Protein AF-A0A223RZV4-F1 (afdb_monomer)

Radius of gyration: 29.47 Å; Cα contacts (8 Å, |Δi|>4): 1083; chains: 1; bounding box: 81×58×92 Å

Organism: NCBI:txid1235441

Secondary structure (DSSP, 8-state):
-EEEEE-S--SS-S-S--------SSS---EE--THHHHS---SS--EEEEEEE---SS---EEEEEEEESTTEEEEE--S-GGGT--SS--------S---GGGS--B-SPEEE---S---EE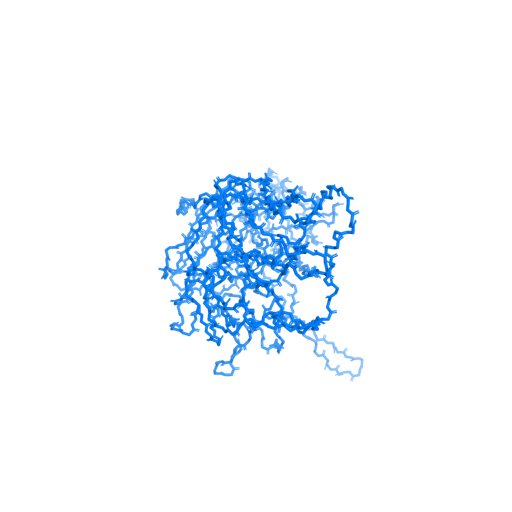EEEEE---S--EEEEEEEEEEEEETTEEEEEEEEEEEEEPPPPPPBPPPP-SPP--SEEEESTT--EEE-SPPSEEEEEE---EEEEE-TTS-EEEEE-SSPPEEEEEEEEEE-HHHHHHHHHHHHHHHHHT--BEEE-TT-S-SS-TTGGGTB--TT--SHHHHHTTEEEESS-EEEEEEETTEEEEEEESPPTT-EEEEPBTTTBTT-EE--TT-EEEEEE--BTBTBGGGGEEEEEEEE-TTS-EEEEEEPPTT-SEEEEEPPTT--EEEEEEEESS--SSEEE---EEEESSPPPSS--------EEEEEEEEEEEETTEEEEEEEEEEE------

Solvent-accessible surface area (backbone atoms only — not comparable to full-atom values): 25889 Å² total; per-residue (Å²): 110,49,65,44,85,48,80,82,90,62,94,57,82,96,82,70,89,73,81,75,71,73,84,76,77,84,78,89,64,83,53,78,64,65,58,73,79,71,63,79,58,89,47,101,69,78,53,66,39,44,34,42,39,37,49,90,50,100,71,51,76,54,30,68,36,33,40,38,62,46,42,88,35,49,31,34,28,73,56,86,71,70,40,84,80,68,74,60,98,55,94,64,70,87,68,75,74,73,100,77,71,67,77,86,76,49,80,66,38,65,68,70,46,78,43,81,43,84,61,96,56,48,46,44,38,36,38,35,71,44,88,75,88,58,52,44,82,44,63,30,37,41,38,40,34,32,34,40,87,92,41,84,46,73,52,56,40,54,46,56,49,70,40,67,67,73,77,59,70,71,50,60,67,45,78,46,70,61,54,77,47,40,30,43,22,43,88,69,58,62,41,80,37,83,72,77,53,76,42,77,44,81,48,70,48,79,27,69,45,78,44,70,44,100,86,72,50,76,45,76,48,68,46,93,76,39,54,38,41,36,39,40,30,27,70,70,30,52,58,71,58,44,50,51,52,48,50,47,53,50,48,29,62,74,68,75,40,62,31,38,46,47,56,44,88,46,77,4,44,33,40,52,39,55,16,52,17,30,56,60,93,84,60,84,50,56,66,59,42,50,62,43,32,49,47,55,64,80,22,40,65,34,75,43,77,57,97,90,39,54,28,31,19,41,30,44,36,35,55,68,20,31,43,32,48,34,27,69,59,52,34,74,47,20,44,79,49,52,56,55,42,19,38,32,39,36,52,38,85,68,54,84,57,19,38,42,69,38,18,17,30,29,42,39,25,13,26,92,88,57,48,80,65,35,29,25,66,35,58,85,62,37,54,48,28,37,23,43,36,48,81,73,26,16,21,38,19,52,32,32,37,24,69,52,58,50,78,57,78,28,29,56,30,28,29,32,36,28,45,39,86,76,64,96,62,76,45,71,19,61,35,60,61,37,25,36,78,79,44,77,50,80,44,92,40,84,89,25,30,25,37,36,43,32,33,37,45,48,64,54,84,72,79,130

Foldseek 3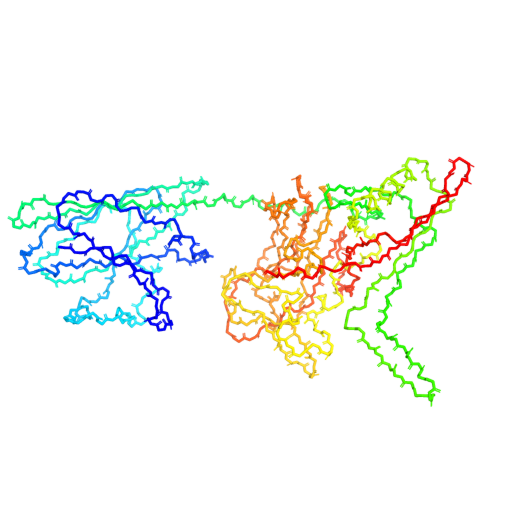Di:
DAKDWDDLPPPDDDPDDDPGPDPDDDDADADAPPQVVQPPDPDVPDPKIKIKDFQDDPFWRWFFKWKQKFWQQKKKFWDPDFQPVPPDPDPDDPPNPDPPDDVVPTPIDNGIDTDGCVDGGIIIMMMDGGDNQDWFKIKMKIKIWTQTPVGIDIYIYIDIYTRHHDADPAFDFADFDFDQFKWKAAQADIDTFRDAFPDWDWDQDQQWDWDQDPVRDIDIDRDPHFKIKIKGKHAFGAPVSVVVVVCRQVVCVVVVDWMFMDDSPFQFAAALCLQFQFFDPPDPDLVRLVLFKAKDHDWGWDWDADPNGIGIKIAFDAAFIKIWTQAQARGQLAHFDYAQQKKKKFFDDPDPQALLQFWWKKKFFAAPVSHTPHMHIDPGNDGMGMHGRHPRGGHIIIIIGGRHTDHGIGGNGGMGMRSHPHDPDRDRGPHGFIWRWPDWDWDDDVVGIIIMTMIIGDGDPDDD

Nearest PDB structures (foldseek):
  8hqz-assembly1_H  TM=4.326E-01  e=4.598E-03  Escherichia phage DT57C
  9ioz-assembly1_I  TM=4.493E-01  e=1.217E-02  Escherichia phage T5
  5fx8-assembly1_U  TM=4.377E-01  e=3.330E-01  Komagataella phaffii CBS 7435
  8v3w-assembly1_G  TM=4.315E-01  e=1.020E+00  Clostridioides difficile
  8cml-assembly1_E  TM=1.642E-01  e=1.301E+00  Homo sapiens

Mean predicted aligned error: 11.8 Å

pLDDT: mean 80.15, std 20.06, range [25.3, 98.62]

Sequence (464 aa):
MYIQLTNPDLSQGWDGESTPLQSLGGYISSTQVPSSLLEATFVPAADYRCIAISTDGPSGRASNITLTLTGTGLAWALDPTPSSVWNSAEPQALTVPSPMTDPGDLPWSADPIHIDATDADAQALWIRRSPTGSAGDKTGELLATWTDDDGDQSTRITLAWTEPEPPPPPLPPASGAPVDDLWIGPLGALLRIHDAPVTWQRTRDLGAAEFESLEGRLTTSRSRWAPRRTSWSWDRLEPDAADVVAEVALNAHYTDTTVEVIDPAARNLLTTEQSRGRLMAAANSTEAAGDLYTVEGAGTVAIGLIDSSRYACVRDGATGDEVIWLHSYHGSAGWPLVPGMPVYLALGDLGTASIHAIARPRLAFLDRSGTLVGHAEAAAGAESVSADAPAGAVTVSPRAVLDDAFTGLRLIGPAALTYAPPPPDIALGDGCPTYAITAYTDAPALPYRSVSLELVEVRSHAPR

Structure (mmCIF, N/CA/C/O backbone):
data_AF-A0A223RZV4-F1
#
_entry.id   AF-A0A223RZV4-F1
#
loop_
_atom_site.group_PDB
_atom_site.id
_atom_site.type_symbol
_atom_site.label_atom_id
_atom_site.label_alt_id
_atom_site.label_comp_id
_atom_site.label_asym_id
_atom_site.label_entity_id
_atom_site.label_seq_id
_atom_site.pdbx_PDB_ins_code
_atom_site.Cartn_x
_atom_site.Cartn_y
_atom_site.Cartn_z
_atom_site.occupancy
_atom_site.B_iso_or_equiv
_atom_site.auth_seq_id
_atom_site.auth_comp_id
_atom_site.auth_asym_id
_atom_site.auth_atom_id
_atom_site.pdbx_PDB_model_num
ATOM 1 N N . MET A 1 1 ? 20.158 22.761 -44.416 1.00 59.31 1 MET A N 1
ATOM 2 C CA . MET A 1 1 ? 20.170 21.612 -43.484 1.00 59.31 1 MET A CA 1
ATOM 3 C C . MET A 1 1 ? 19.020 21.763 -42.500 1.00 59.31 1 MET A C 1
ATOM 5 O O . MET A 1 1 ? 18.850 22.844 -41.946 1.00 59.31 1 MET A O 1
ATOM 9 N N . TYR A 1 2 ? 18.240 20.705 -42.299 1.00 59.19 2 TYR A N 1
ATOM 10 C CA . TYR A 1 2 ? 17.194 20.618 -41.283 1.00 59.19 2 TYR A CA 1
ATOM 11 C C . TYR A 1 2 ? 17.574 19.532 -40.275 1.00 59.19 2 TYR A C 1
ATOM 13 O O . TYR A 1 2 ? 17.964 18.431 -40.664 1.00 59.19 2 TYR A O 1
ATOM 21 N N . ILE A 1 3 ? 17.460 19.843 -38.984 1.00 56.66 3 ILE A N 1
ATOM 22 C CA . ILE A 1 3 ? 17.595 18.857 -37.908 1.00 56.66 3 ILE A CA 1
ATOM 23 C C . ILE A 1 3 ? 16.203 18.635 -37.333 1.00 56.66 3 ILE A C 1
ATOM 25 O O . ILE A 1 3 ? 15.580 19.578 -36.844 1.00 56.66 3 ILE A O 1
ATOM 29 N N . GLN A 1 4 ? 15.713 17.401 -37.410 1.00 62.41 4 GLN A N 1
ATOM 30 C CA . GLN A 1 4 ? 14.425 17.015 -36.848 1.00 62.41 4 GLN A CA 1
ATOM 31 C C . GLN A 1 4 ? 14.637 16.063 -35.671 1.00 62.41 4 GLN A C 1
ATOM 33 O O . GLN A 1 4 ? 15.357 15.070 -35.766 1.00 62.41 4 GLN A O 1
ATOM 38 N N . LEU A 1 5 ? 13.997 16.385 -34.547 1.00 53.31 5 LEU A N 1
ATOM 39 C CA . LEU A 1 5 ? 13.918 15.514 -33.379 1.00 53.31 5 LEU A CA 1
ATOM 40 C C . LEU A 1 5 ? 12.623 14.708 -33.482 1.00 53.31 5 LEU A C 1
ATOM 42 O O . LEU A 1 5 ? 11.538 15.287 -33.450 1.00 53.31 5 LEU A O 1
ATOM 46 N N . THR A 1 6 ? 12.731 13.388 -33.609 1.00 54.44 6 THR A N 1
ATOM 47 C CA . THR A 1 6 ? 11.572 12.488 -33.706 1.00 54.44 6 THR A CA 1
ATOM 48 C C . THR A 1 6 ? 11.479 11.596 -32.471 1.00 54.44 6 THR A C 1
ATOM 50 O O . THR A 1 6 ? 12.483 11.038 -32.027 1.00 54.44 6 THR A O 1
ATOM 53 N N . ASN A 1 7 ? 10.274 11.456 -31.908 1.00 46.59 7 ASN A N 1
ATOM 54 C CA . ASN A 1 7 ? 9.998 10.477 -30.855 1.00 46.59 7 ASN A CA 1
ATOM 55 C C . ASN A 1 7 ? 9.710 9.110 -31.514 1.00 46.59 7 ASN A C 1
ATOM 57 O O . ASN A 1 7 ? 8.813 9.056 -32.356 1.00 46.59 7 ASN A O 1
ATOM 61 N N . PRO A 1 8 ? 10.446 8.031 -31.187 1.00 43.22 8 PRO A N 1
ATOM 62 C CA . PRO A 1 8 ? 10.257 6.723 -31.822 1.00 43.22 8 PRO A CA 1
ATOM 63 C C . PRO A 1 8 ? 8.936 6.011 -31.472 1.00 43.22 8 PRO A C 1
ATOM 65 O O . PRO A 1 8 ? 8.607 5.020 -32.120 1.00 43.22 8 PRO A O 1
ATOM 68 N N . ASP A 1 9 ? 8.159 6.498 -30.500 1.00 40.59 9 ASP A N 1
ATOM 69 C CA . ASP A 1 9 ? 6.976 5.801 -29.967 1.00 40.59 9 ASP A CA 1
ATOM 70 C C . ASP A 1 9 ? 5.695 5.953 -30.830 1.00 40.59 9 ASP A C 1
ATOM 72 O O . ASP A 1 9 ? 4.617 6.310 -30.358 1.00 40.59 9 ASP A O 1
ATOM 76 N N . LEU A 1 10 ? 5.805 5.698 -32.140 1.00 41.72 10 LEU A N 1
ATOM 77 C CA . LEU A 1 10 ? 4.711 5.789 -33.122 1.00 41.72 10 LEU A CA 1
ATOM 78 C C . LEU A 1 10 ? 4.386 4.421 -33.744 1.00 41.72 10 LEU A C 1
ATOM 80 O O . LEU A 1 10 ? 4.404 4.238 -34.959 1.00 41.72 10 LEU A O 1
ATOM 84 N N . SER A 1 11 ? 4.044 3.444 -32.901 1.00 35.84 11 SER A N 1
ATOM 85 C CA . SER A 1 11 ? 3.336 2.231 -33.351 1.00 35.84 11 SER A CA 1
ATOM 86 C C . SER A 1 11 ? 1.832 2.469 -33.587 1.00 35.84 11 SER A C 1
ATOM 88 O O . SER A 1 11 ? 1.133 1.585 -34.084 1.00 35.84 11 SER A O 1
ATOM 90 N N . GLN A 1 12 ? 1.328 3.669 -33.276 1.00 34.75 12 GLN A N 1
ATOM 91 C CA . GLN A 1 12 ? -0.029 4.119 -33.589 1.00 34.75 12 GLN A CA 1
ATOM 92 C C . GLN A 1 12 ? 0.030 5.231 -34.641 1.00 34.75 12 GLN A C 1
ATOM 94 O O . GLN A 1 12 ? 0.932 6.062 -34.611 1.00 34.75 12 GLN A O 1
ATOM 99 N N . GLY A 1 13 ? -0.898 5.196 -35.600 1.00 34.84 13 GLY A N 1
ATOM 100 C CA . GLY A 1 13 ? -0.939 6.078 -36.768 1.00 34.84 13 GLY A CA 1
ATOM 101 C C . GLY A 1 13 ? -0.706 7.564 -36.464 1.00 34.84 13 GLY A C 1
ATOM 102 O O . GLY A 1 13 ? -1.034 8.073 -35.393 1.00 34.84 13 GLY A O 1
ATOM 103 N N . TRP A 1 14 ? -0.084 8.230 -37.435 1.00 34.16 14 TRP A N 1
ATOM 104 C CA . TRP A 1 14 ? 0.382 9.613 -37.395 1.00 34.16 14 TRP A CA 1
ATOM 105 C C . TRP A 1 14 ? -0.790 10.611 -37.387 1.00 34.16 14 TRP A C 1
ATOM 107 O O . TRP A 1 14 ? -1.117 11.202 -38.412 1.00 34.16 14 TRP A O 1
ATOM 117 N N . ASP A 1 15 ? -1.412 10.802 -36.221 1.00 30.34 15 ASP A N 1
ATOM 118 C CA . ASP A 1 15 ? -2.566 11.700 -36.051 1.00 30.34 15 ASP A CA 1
ATOM 119 C C . ASP A 1 15 ? -2.248 12.917 -35.146 1.00 30.34 15 ASP A C 1
ATOM 121 O O . ASP A 1 15 ? -3.128 13.723 -34.845 1.00 30.34 15 ASP A O 1
ATOM 125 N N . GLY A 1 16 ? -0.993 13.078 -34.702 1.00 33.53 16 GLY A N 1
ATOM 126 C CA . GLY A 1 16 ? -0.565 14.137 -33.778 1.00 33.53 16 GLY A CA 1
ATOM 127 C C . GLY A 1 16 ? 0.428 15.124 -34.393 1.00 33.53 16 GLY A C 1
ATOM 128 O O . GLY A 1 16 ? 1.401 14.721 -35.026 1.00 33.53 16 GLY A O 1
ATOM 129 N N . GLU A 1 17 ? 0.193 16.421 -34.175 1.00 30.02 17 GLU A N 1
ATOM 130 C CA . GLU A 1 17 ? 1.064 17.533 -34.571 1.00 30.02 17 GLU A CA 1
ATOM 131 C C . GLU A 1 17 ? 2.503 17.332 -34.057 1.00 30.02 17 GLU A C 1
ATOM 133 O O . GLU A 1 17 ? 2.826 17.624 -32.907 1.00 30.02 17 GLU A O 1
ATOM 138 N N . SER A 1 18 ? 3.409 16.864 -34.916 1.00 35.03 18 SER A N 1
ATOM 139 C CA . SER A 1 18 ? 4.836 17.091 -34.701 1.00 35.03 18 SER A CA 1
ATOM 140 C C . SER A 1 18 ? 5.083 18.580 -34.908 1.00 35.03 18 SER A C 1
ATOM 142 O O . SER A 1 18 ? 4.841 19.063 -36.011 1.00 35.03 18 SER A O 1
ATOM 144 N N . THR A 1 19 ? 5.560 19.317 -33.906 1.00 35.47 19 THR A N 1
ATOM 145 C CA . THR A 1 19 ? 6.017 20.696 -34.119 1.00 35.47 19 THR A CA 1
ATOM 146 C C . THR A 1 19 ? 7.275 20.636 -34.990 1.00 35.47 19 THR A C 1
ATOM 148 O O . THR A 1 19 ? 8.322 20.209 -34.494 1.00 35.47 19 THR A O 1
ATOM 151 N N . PRO A 1 20 ? 7.235 21.010 -36.283 1.00 35.19 20 PRO A N 1
ATOM 152 C CA . PRO A 1 20 ? 8.451 21.035 -37.070 1.00 35.19 20 PRO A CA 1
ATOM 153 C C . PRO A 1 20 ? 9.336 22.144 -36.498 1.00 35.19 20 PRO A C 1
ATOM 155 O O . PRO A 1 20 ? 8.935 23.307 -36.440 1.00 35.19 20 PRO A O 1
ATOM 158 N N . LEU A 1 21 ? 10.547 21.796 -36.065 1.00 35.94 21 LEU A N 1
ATOM 159 C CA . LEU A 1 21 ? 11.565 22.780 -35.713 1.00 35.94 21 LEU A CA 1
ATOM 160 C C . LEU A 1 21 ? 12.078 23.422 -37.009 1.00 35.94 21 LEU A C 1
ATOM 162 O O . LEU A 1 21 ? 13.110 23.039 -37.555 1.00 35.94 21 LEU A O 1
ATOM 166 N N . GLN A 1 22 ? 11.310 24.361 -37.564 1.00 31.84 22 GLN A N 1
ATOM 167 C CA . GLN A 1 22 ? 11.737 25.137 -38.723 1.00 31.84 22 GLN A CA 1
ATOM 168 C C . GLN A 1 22 ? 12.701 26.237 -38.274 1.00 31.84 22 GLN A C 1
ATOM 170 O O . GLN A 1 22 ? 12.299 27.236 -37.683 1.00 31.84 22 GLN A O 1
ATOM 175 N N . SER A 1 23 ? 13.979 26.067 -38.610 1.00 32.25 23 SER A N 1
ATOM 176 C CA . SER A 1 23 ? 14.914 27.187 -38.711 1.00 32.25 23 SER A CA 1
ATOM 177 C C . SER A 1 23 ? 14.540 27.999 -39.954 1.00 32.25 23 SER A C 1
ATOM 179 O O . SER A 1 23 ? 14.849 27.617 -41.085 1.00 32.25 23 SER A O 1
ATOM 181 N N . LEU A 1 24 ? 13.799 29.090 -39.760 1.00 26.41 24 LEU A N 1
ATOM 182 C CA . LEU A 1 24 ? 13.574 30.092 -40.797 1.00 26.41 24 LEU A CA 1
ATOM 183 C C . LEU A 1 24 ? 14.742 31.081 -40.764 1.00 26.41 24 LEU A C 1
ATOM 185 O O . LEU A 1 24 ? 14.757 31.979 -39.934 1.00 26.41 24 LEU A O 1
ATOM 189 N N . GLY A 1 25 ? 15.699 30.874 -41.671 1.00 26.33 25 GLY A N 1
ATOM 190 C CA . GLY A 1 25 ? 16.629 31.870 -42.211 1.00 26.33 25 GLY A CA 1
ATOM 191 C C . GLY A 1 25 ? 17.259 32.874 -41.238 1.00 26.33 25 GLY A C 1
ATOM 192 O O . GLY A 1 25 ? 16.663 33.898 -40.927 1.00 26.33 25 GLY A O 1
ATOM 193 N N . GLY A 1 26 ? 18.540 32.661 -40.929 1.00 29.48 26 GLY A N 1
ATOM 194 C CA . GLY A 1 26 ? 19.437 33.696 -40.415 1.00 29.48 26 GLY A CA 1
ATOM 195 C C . GLY A 1 26 ? 19.318 33.967 -38.913 1.00 29.48 26 GLY A C 1
ATOM 196 O O . GLY A 1 26 ? 18.314 34.478 -38.432 1.00 29.48 26 GLY A O 1
ATOM 197 N N . TYR A 1 27 ? 20.435 33.737 -38.219 1.00 25.30 27 TYR A N 1
ATOM 198 C CA . TYR A 1 27 ? 20.692 33.922 -36.785 1.00 25.30 27 TYR A CA 1
ATOM 199 C C . TYR A 1 27 ? 20.262 32.782 -35.853 1.00 25.30 27 TYR A C 1
ATOM 201 O O . TYR A 1 27 ? 19.165 32.242 -35.911 1.00 25.30 27 TYR A O 1
ATOM 209 N N . ILE A 1 28 ? 21.213 32.457 -34.972 1.00 31.20 28 ILE A N 1
ATOM 210 C CA . ILE A 1 28 ? 21.198 31.475 -33.886 1.00 31.20 28 ILE A CA 1
ATOM 211 C C . ILE A 1 28 ? 19.817 31.424 -33.215 1.00 31.20 28 ILE A C 1
ATOM 213 O O . ILE A 1 28 ? 19.490 32.296 -32.409 1.00 31.20 28 ILE A O 1
ATOM 217 N N . SER A 1 29 ? 19.020 30.390 -33.504 1.00 27.05 29 SER A N 1
ATOM 218 C CA . SER A 1 29 ? 17.851 30.071 -32.688 1.00 27.05 29 SER A CA 1
ATOM 219 C C . SER A 1 29 ? 18.292 29.117 -31.579 1.00 27.05 29 SER A C 1
ATOM 221 O O . SER A 1 29 ? 18.620 27.956 -31.812 1.00 27.05 29 SER A O 1
ATOM 223 N N . SER A 1 30 ? 18.333 29.610 -30.341 1.00 29.55 30 SER A N 1
ATOM 224 C CA . SER A 1 30 ? 18.330 28.735 -29.172 1.00 29.55 30 SER A CA 1
ATOM 225 C C . SER A 1 30 ? 16.950 28.089 -29.102 1.00 29.55 30 SER A C 1
ATOM 227 O O . SER A 1 30 ? 16.000 28.682 -28.590 1.00 29.55 30 SER A O 1
ATOM 229 N N . THR A 1 31 ? 16.805 26.906 -29.677 1.00 37.44 31 THR A N 1
ATOM 230 C CA . THR A 1 31 ? 15.545 26.175 -29.587 1.00 37.44 31 THR A CA 1
ATOM 231 C C . THR A 1 31 ? 15.564 25.385 -28.283 1.00 37.44 31 THR A C 1
ATOM 233 O O . THR A 1 31 ? 16.253 24.372 -28.179 1.00 37.44 31 THR A O 1
ATOM 236 N N . GLN A 1 32 ? 14.850 25.871 -27.263 1.00 33.06 32 GLN A N 1
ATOM 237 C CA . GLN A 1 32 ? 14.563 25.074 -26.071 1.00 33.06 32 GLN A CA 1
ATOM 238 C C . GLN A 1 32 ? 13.620 23.940 -26.473 1.00 33.06 32 GLN A C 1
ATOM 240 O O . GLN A 1 32 ? 12.482 24.189 -26.868 1.00 33.06 32 GLN A O 1
ATOM 245 N N . VAL A 1 33 ? 14.089 22.698 -26.376 1.00 38.31 33 VAL A N 1
ATOM 246 C CA . VAL A 1 33 ? 13.198 21.536 -26.367 1.00 38.31 33 VAL A CA 1
ATOM 247 C C . VAL A 1 33 ? 12.486 21.562 -25.009 1.00 38.31 33 VAL A C 1
ATOM 249 O O . VAL A 1 33 ? 13.178 21.549 -23.988 1.00 38.31 33 VAL A O 1
ATOM 252 N N . PRO A 1 34 ? 11.146 21.674 -24.945 1.00 37.25 34 PRO A N 1
ATOM 253 C CA . PRO A 1 34 ? 10.447 21.663 -23.666 1.00 37.25 34 PRO A CA 1
ATOM 254 C C . PRO A 1 34 ? 10.718 20.338 -22.935 1.00 37.25 34 PRO A C 1
ATOM 256 O O . PRO A 1 34 ? 10.738 19.274 -23.557 1.00 37.25 34 PRO A O 1
ATOM 259 N N . SER A 1 35 ? 10.933 20.413 -21.618 1.00 37.44 35 SER A N 1
ATOM 260 C CA . SER A 1 35 ? 11.280 19.279 -20.741 1.00 37.44 35 SER A CA 1
ATOM 261 C C . SER A 1 35 ? 10.323 18.085 -20.868 1.00 37.44 35 SER A C 1
ATOM 263 O O . SER A 1 35 ? 10.739 16.937 -20.722 1.00 37.44 35 SER A O 1
ATOM 265 N N . SER A 1 36 ? 9.073 18.334 -21.264 1.00 37.91 36 SER A N 1
ATOM 266 C CA . SER A 1 36 ? 8.029 17.322 -21.452 1.00 37.91 36 SER A CA 1
ATOM 267 C C . SER A 1 36 ? 8.306 16.284 -22.553 1.00 37.91 36 SER A C 1
ATOM 269 O O . SER A 1 36 ? 7.712 15.210 -22.530 1.00 37.91 36 SER A O 1
ATOM 271 N N . LEU A 1 37 ? 9.220 16.538 -23.499 1.00 38.91 37 LEU A N 1
ATOM 272 C CA . LEU A 1 37 ? 9.613 15.560 -24.536 1.00 38.91 37 LEU A CA 1
ATOM 273 C C . LEU A 1 37 ? 10.612 14.493 -24.032 1.00 38.91 37 LEU A C 1
ATOM 275 O O . LEU A 1 37 ? 10.795 13.452 -24.675 1.00 38.91 37 LEU A O 1
ATOM 279 N N . LEU A 1 38 ? 11.250 14.733 -22.880 1.00 39.47 38 LEU A N 1
ATOM 280 C CA . LEU A 1 38 ? 12.262 13.861 -22.262 1.00 39.47 38 LEU A CA 1
ATOM 281 C C . LEU A 1 38 ? 11.785 13.177 -20.966 1.00 39.47 38 LEU A C 1
ATOM 283 O O . LEU A 1 38 ? 12.489 12.306 -20.450 1.00 39.47 38 LEU A O 1
ATOM 287 N N . GLU A 1 39 ? 10.604 13.543 -20.463 1.00 37.78 39 GLU A N 1
ATOM 288 C CA . GLU A 1 39 ? 9.961 12.947 -19.279 1.00 37.78 39 GLU A CA 1
ATOM 289 C C . GLU A 1 39 ? 9.111 11.704 -19.609 1.00 37.78 39 GLU A C 1
ATOM 291 O O . GLU A 1 39 ? 8.864 10.877 -18.738 1.00 37.78 39 GLU A O 1
ATOM 296 N N . ALA A 1 40 ? 8.680 11.534 -20.865 1.00 32.94 40 ALA A N 1
ATOM 297 C CA . ALA A 1 40 ? 7.606 10.598 -21.219 1.00 32.94 40 ALA A CA 1
ATOM 298 C C . ALA A 1 40 ? 7.984 9.101 -21.309 1.00 32.94 40 ALA A C 1
ATOM 300 O O . ALA A 1 40 ? 7.114 8.287 -21.593 1.00 32.94 40 ALA A O 1
ATOM 301 N N . THR A 1 41 ? 9.239 8.704 -21.080 1.00 36.16 41 THR A N 1
ATOM 302 C CA . THR A 1 41 ? 9.666 7.296 -21.222 1.00 36.16 41 THR A CA 1
ATOM 303 C C . THR A 1 41 ? 10.562 6.858 -20.072 1.00 36.16 41 THR A C 1
ATOM 305 O O . THR A 1 41 ? 11.703 6.472 -20.286 1.00 36.16 41 THR A O 1
ATOM 308 N N . PHE A 1 42 ? 10.068 6.898 -18.833 1.00 33.53 42 PHE A N 1
ATOM 309 C CA . PHE A 1 42 ? 10.729 6.176 -17.742 1.00 33.53 42 PHE A CA 1
ATOM 310 C C . PHE A 1 42 ? 10.397 4.678 -17.842 1.00 33.53 42 PHE A C 1
ATOM 312 O O . PHE A 1 42 ? 9.635 4.133 -17.050 1.00 33.53 42 PHE A O 1
ATOM 319 N N . VAL A 1 43 ? 10.942 4.022 -18.868 1.00 35.66 43 VAL A N 1
ATOM 320 C CA . VAL A 1 43 ? 11.098 2.566 -18.904 1.00 35.66 43 VAL A CA 1
ATOM 321 C C . VAL A 1 43 ? 12.554 2.298 -18.503 1.00 35.66 43 VAL A C 1
ATOM 323 O O . VAL A 1 43 ? 13.452 2.878 -19.114 1.00 35.66 43 VAL A O 1
ATOM 326 N N . PRO A 1 44 ? 12.843 1.459 -17.489 1.00 37.25 44 PRO A N 1
ATOM 327 C CA . PRO A 1 44 ? 14.210 1.221 -17.002 1.00 37.25 44 PRO A CA 1
ATOM 328 C C . PRO A 1 44 ? 15.175 0.617 -18.037 1.00 37.25 44 PRO A C 1
ATOM 330 O O . PRO A 1 44 ? 16.372 0.506 -17.780 1.00 37.25 44 PRO A O 1
ATOM 333 N N . ALA A 1 45 ? 14.676 0.244 -19.211 1.00 38.12 45 ALA A N 1
ATOM 334 C CA . ALA A 1 45 ? 15.469 -0.081 -20.376 1.00 38.12 45 ALA A CA 1
ATOM 335 C C . ALA A 1 45 ? 15.154 0.951 -21.466 1.00 38.12 45 ALA A C 1
ATOM 337 O O . ALA A 1 45 ? 13.995 1.087 -21.843 1.00 38.12 45 ALA A O 1
ATOM 338 N N . ALA A 1 46 ? 16.191 1.616 -21.991 1.00 47.09 46 ALA A N 1
ATOM 339 C CA . ALA A 1 46 ? 16.177 2.318 -23.279 1.00 47.09 46 ALA A CA 1
ATOM 340 C C . ALA A 1 46 ? 15.577 3.747 -23.355 1.00 47.09 46 ALA A C 1
ATOM 342 O O . ALA A 1 46 ? 14.658 4.010 -24.128 1.00 47.09 46 ALA A O 1
ATOM 343 N N . ASP A 1 47 ? 16.189 4.735 -22.687 1.00 58.00 47 ASP A N 1
ATOM 344 C CA . ASP A 1 47 ? 16.017 6.152 -23.058 1.00 58.00 47 ASP A CA 1
ATOM 345 C C . ASP A 1 47 ? 16.763 6.476 -24.362 1.00 58.00 47 ASP A C 1
ATOM 347 O O . ASP A 1 47 ? 17.848 7.067 -24.349 1.00 58.00 47 ASP A O 1
ATOM 351 N N . TYR A 1 48 ? 16.200 6.069 -25.497 1.00 55.75 48 TYR A N 1
ATOM 352 C CA . TYR A 1 48 ? 16.730 6.405 -26.815 1.00 55.75 48 TYR A CA 1
ATOM 353 C C . TYR A 1 48 ? 15.902 7.504 -27.482 1.00 55.75 48 TYR A C 1
ATOM 355 O O . TYR A 1 48 ? 14.671 7.558 -27.376 1.00 55.75 48 TYR A O 1
ATOM 363 N N . ARG A 1 49 ? 16.579 8.391 -28.212 1.00 65.12 49 ARG A N 1
ATOM 364 C CA . ARG A 1 49 ? 15.951 9.314 -29.165 1.00 65.12 49 ARG A CA 1
ATOM 365 C C . ARG A 1 49 ? 16.709 9.271 -30.482 1.00 65.12 49 ARG A C 1
ATOM 367 O O . ARG A 1 49 ? 17.936 9.267 -30.476 1.00 65.12 49 ARG A O 1
ATOM 374 N N . CYS A 1 50 ? 15.969 9.255 -31.586 1.00 62.00 50 CYS A N 1
ATOM 375 C CA . CYS A 1 50 ? 16.525 9.328 -32.930 1.00 62.00 50 CYS A CA 1
ATOM 376 C C . CYS A 1 50 ? 16.455 10.774 -33.431 1.00 62.00 50 CYS A C 1
ATOM 378 O O . CYS A 1 50 ? 15.389 11.398 -33.429 1.00 62.00 50 CYS A O 1
ATOM 380 N N . ILE A 1 51 ? 17.595 11.303 -33.860 1.00 67.75 51 ILE A N 1
ATOM 381 C CA . ILE A 1 51 ? 17.721 12.602 -34.514 1.00 67.75 51 ILE A CA 1
ATOM 382 C C . ILE A 1 51 ? 17.958 12.348 -35.993 1.00 67.75 51 ILE A C 1
ATOM 384 O O . ILE A 1 51 ? 18.993 11.798 -36.362 1.00 67.75 51 ILE A O 1
ATOM 388 N N . ALA A 1 52 ? 17.018 12.769 -36.833 1.00 66.88 52 ALA A N 1
ATOM 389 C CA . ALA A 1 52 ? 17.194 12.730 -38.275 1.00 66.88 52 ALA A CA 1
ATOM 390 C C . ALA A 1 52 ? 17.842 14.036 -38.745 1.00 66.88 52 ALA A C 1
ATOM 392 O O . ALA A 1 52 ? 17.374 15.140 -38.436 1.00 66.88 52 ALA A O 1
ATOM 393 N N . ILE A 1 53 ? 18.924 13.908 -39.505 1.00 65.12 53 ILE A N 1
ATOM 394 C CA . ILE A 1 53 ? 19.611 15.028 -40.140 1.00 65.12 53 ILE A CA 1
ATOM 395 C C . ILE A 1 53 ? 19.365 14.934 -41.638 1.00 65.12 53 ILE A C 1
ATOM 397 O O . ILE A 1 53 ? 19.795 13.973 -42.271 1.00 65.12 53 ILE A O 1
ATOM 401 N N . SER A 1 54 ? 18.699 15.942 -42.205 1.00 67.06 54 SER A N 1
ATOM 402 C CA . SER A 1 54 ? 18.504 16.057 -43.651 1.00 67.06 54 SER A CA 1
ATOM 403 C C . SER A 1 54 ? 19.219 17.291 -44.196 1.00 67.06 54 SER A C 1
ATOM 405 O O . SER A 1 54 ? 19.139 18.401 -43.653 1.00 67.06 54 SER A O 1
ATOM 407 N N . THR A 1 55 ? 19.936 17.100 -45.297 1.00 63.28 55 THR A N 1
ATOM 408 C CA . THR A 1 55 ? 20.603 18.167 -46.048 1.00 63.28 55 THR A CA 1
ATOM 409 C C . THR A 1 55 ? 19.798 18.618 -47.266 1.00 63.28 55 THR A C 1
ATOM 411 O O . THR A 1 55 ? 20.268 19.493 -47.990 1.00 63.28 55 THR A O 1
ATOM 414 N N . ASP A 1 56 ? 18.571 18.113 -47.450 1.00 58.38 56 ASP A N 1
ATOM 415 C CA . ASP A 1 56 ? 17.729 18.419 -48.607 1.00 58.38 56 ASP A CA 1
ATOM 416 C C . ASP A 1 56 ? 17.206 19.858 -48.556 1.00 58.38 56 ASP A C 1
ATOM 418 O O . ASP A 1 56 ? 16.178 20.183 -47.960 1.00 58.38 56 ASP A O 1
ATOM 422 N N . GLY A 1 57 ? 17.953 20.754 -49.193 1.00 57.22 57 GLY A N 1
ATOM 423 C CA . GLY A 1 57 ? 17.546 22.116 -49.494 1.00 57.22 57 GLY A CA 1
ATOM 424 C C . GLY A 1 57 ? 17.945 22.483 -50.927 1.00 57.22 57 GLY A C 1
ATOM 425 O O . GLY A 1 57 ? 18.957 21.997 -51.426 1.00 57.22 57 GLY A O 1
ATOM 426 N N . PRO A 1 58 ? 17.185 23.354 -51.614 1.00 53.03 58 PRO A N 1
ATOM 427 C CA . PRO A 1 58 ? 17.496 23.797 -52.978 1.00 53.03 58 PRO A CA 1
ATOM 428 C C . PRO A 1 58 ? 18.755 24.683 -53.080 1.00 53.03 58 PRO A C 1
ATOM 430 O O . PRO A 1 58 ? 19.169 25.030 -54.184 1.00 53.03 58 PRO A O 1
ATOM 433 N N . SER A 1 59 ? 19.352 25.063 -51.948 1.00 51.91 59 SER A N 1
ATOM 434 C CA . SER A 1 59 ? 20.518 25.939 -51.827 1.00 51.91 59 SER A CA 1
ATOM 435 C C . SER A 1 59 ? 21.693 25.176 -51.208 1.00 51.91 59 SER A C 1
ATOM 437 O O . SER A 1 59 ? 21.698 24.979 -49.995 1.00 51.91 59 SER A O 1
ATOM 439 N N . GLY A 1 60 ? 22.658 24.767 -52.036 1.00 59.00 60 GLY A N 1
ATOM 440 C CA . GLY A 1 60 ? 23.967 24.258 -51.611 1.00 59.00 60 GLY A CA 1
ATOM 441 C C . GLY A 1 60 ? 23.964 22.894 -50.908 1.00 59.00 60 GLY A C 1
ATOM 442 O O . GLY A 1 60 ? 23.192 22.628 -49.990 1.00 59.00 60 GLY A O 1
ATOM 443 N N . ARG A 1 61 ? 24.873 21.999 -51.309 1.00 67.12 61 ARG A N 1
ATOM 444 C CA . ARG A 1 61 ? 25.130 20.767 -50.548 1.00 67.12 61 ARG A CA 1
ATOM 445 C C . ARG A 1 61 ? 25.944 21.135 -49.307 1.00 67.12 61 ARG A C 1
ATOM 447 O O . ARG A 1 61 ? 27.085 21.565 -49.445 1.00 67.12 61 ARG A O 1
ATOM 454 N N . ALA A 1 62 ? 25.375 20.952 -48.116 1.00 68.00 62 ALA A N 1
ATOM 455 C CA . ALA A 1 62 ? 26.155 21.014 -46.883 1.00 68.00 62 ALA A CA 1
ATOM 456 C C . ALA A 1 62 ? 27.219 19.903 -46.893 1.00 68.00 62 ALA A C 1
ATOM 458 O O . ALA A 1 62 ? 26.930 18.769 -47.270 1.00 68.00 62 ALA A O 1
ATOM 459 N N . SER A 1 63 ? 28.439 20.239 -46.486 1.00 75.81 63 SER A N 1
ATOM 460 C CA . SER A 1 63 ? 29.587 19.331 -46.393 1.00 75.81 63 SER A CA 1
ATOM 461 C C . SER A 1 63 ? 30.248 19.447 -45.018 1.00 75.81 63 SER A C 1
ATOM 463 O O . SER A 1 63 ? 29.957 20.380 -44.267 1.00 75.81 63 SER A O 1
ATOM 465 N N . ASN A 1 64 ? 31.130 18.500 -44.679 1.00 77.12 64 ASN A N 1
ATOM 466 C CA . ASN A 1 64 ? 31.914 18.500 -43.435 1.00 77.12 64 ASN A CA 1
ATOM 467 C C . ASN A 1 64 ? 31.050 18.570 -42.158 1.00 77.12 64 ASN A C 1
ATOM 469 O O . ASN A 1 64 ? 31.342 19.336 -41.235 1.00 77.12 64 ASN A O 1
ATOM 473 N N . ILE A 1 65 ? 29.961 17.794 -42.103 1.00 75.44 65 ILE A N 1
ATOM 474 C CA . ILE A 1 65 ? 29.044 17.823 -40.959 1.00 75.44 65 ILE A CA 1
ATOM 475 C C . ILE A 1 65 ? 29.731 17.205 -39.736 1.00 75.44 65 ILE A C 1
ATOM 477 O O . ILE A 1 65 ? 30.021 16.014 -39.674 1.00 75.44 65 ILE A O 1
ATOM 481 N N . THR A 1 66 ? 29.964 18.007 -38.706 1.00 79.50 66 THR A N 1
ATOM 482 C CA . THR A 1 66 ? 30.474 17.515 -37.422 1.00 79.50 66 THR A CA 1
ATOM 483 C C . THR A 1 66 ? 29.391 17.658 -36.377 1.00 79.50 66 THR A C 1
ATOM 485 O O . THR A 1 66 ? 28.820 18.739 -36.230 1.00 79.50 66 THR A O 1
ATOM 488 N N . LEU A 1 67 ? 29.123 16.587 -35.630 1.00 80.88 67 LEU A N 1
ATOM 489 C CA . LEU A 1 67 ? 28.246 16.654 -34.470 1.00 80.88 67 LEU A CA 1
ATOM 490 C C . LEU A 1 67 ? 29.084 16.437 -33.217 1.00 80.88 67 LEU A C 1
ATOM 492 O O . LEU A 1 67 ? 29.761 15.428 -33.038 1.00 80.88 67 LEU A O 1
ATOM 496 N N . THR A 1 68 ? 29.034 17.402 -32.317 1.00 82.06 68 THR A N 1
ATOM 497 C CA . THR A 1 68 ? 29.699 17.309 -31.025 1.00 82.06 68 THR A CA 1
ATOM 498 C C . THR A 1 68 ? 28.625 17.213 -29.963 1.00 82.06 68 THR A C 1
ATOM 500 O O . THR A 1 68 ? 27.890 18.172 -29.732 1.00 82.06 68 THR A O 1
ATOM 503 N N . LEU A 1 69 ? 28.526 16.045 -29.334 1.00 82.62 69 LEU A N 1
ATOM 504 C CA . LEU A 1 69 ? 27.673 15.842 -28.175 1.00 82.62 69 LEU A CA 1
ATOM 505 C C . LEU A 1 69 ? 28.506 16.080 -26.918 1.00 82.62 69 LEU A C 1
ATOM 507 O O . LEU A 1 69 ? 29.536 15.442 -26.717 1.00 82.62 69 LEU A O 1
ATOM 511 N N . THR A 1 70 ? 28.070 17.008 -26.077 1.00 83.75 70 THR A N 1
ATOM 512 C CA . THR A 1 70 ? 28.688 17.289 -24.782 1.00 83.75 70 THR A CA 1
ATOM 513 C C . THR A 1 70 ? 27.641 17.188 -23.683 1.00 83.75 70 THR A C 1
ATOM 515 O O . THR A 1 70 ? 26.475 17.509 -23.888 1.00 83.75 70 THR A O 1
ATOM 518 N N . GLY A 1 71 ? 28.039 16.711 -22.511 1.00 80.69 71 GLY A N 1
ATOM 519 C CA . GLY A 1 71 ? 27.132 16.493 -21.387 1.00 80.69 71 GLY A CA 1
ATOM 520 C C . GLY A 1 71 ? 27.458 15.189 -20.677 1.00 80.69 71 GLY A C 1
ATOM 521 O O . GLY A 1 71 ? 27.717 14.163 -21.303 1.00 80.69 71 GLY A O 1
ATOM 522 N N . THR A 1 72 ? 27.481 15.230 -19.349 1.00 79.19 72 THR A N 1
ATOM 523 C CA . THR A 1 72 ? 27.711 14.037 -18.531 1.00 79.19 72 THR A CA 1
ATOM 524 C C . THR A 1 72 ? 26.578 13.041 -18.731 1.00 79.19 72 THR A C 1
ATOM 526 O O . THR A 1 72 ? 25.415 13.418 -18.615 1.00 79.19 72 THR A O 1
ATOM 529 N N . GLY A 1 73 ? 26.916 11.778 -18.990 1.00 78.38 73 GLY A N 1
ATOM 530 C CA . GLY A 1 73 ? 25.916 10.724 -19.149 1.00 78.38 73 GLY A CA 1
ATOM 531 C C . GLY A 1 73 ? 25.214 10.722 -20.506 1.00 78.38 73 GLY A C 1
ATOM 532 O O . GLY A 1 73 ? 24.170 10.102 -20.630 1.00 78.38 73 GLY A O 1
ATOM 533 N N . LEU A 1 74 ? 25.749 11.385 -21.531 1.00 82.38 74 LEU A N 1
ATOM 534 C CA . LEU A 1 74 ? 25.243 11.251 -22.896 1.00 82.38 74 LEU A CA 1
ATOM 535 C C . LEU A 1 74 ? 26.170 10.360 -23.720 1.00 82.38 74 LEU A C 1
ATOM 537 O O . LEU A 1 74 ? 27.393 10.469 -23.640 1.00 82.38 74 LEU A O 1
ATOM 541 N N . ALA A 1 75 ? 25.578 9.477 -24.514 1.00 82.81 75 ALA A N 1
ATOM 542 C CA . ALA A 1 75 ? 26.278 8.704 -25.528 1.00 82.81 75 ALA A CA 1
ATOM 543 C C . ALA A 1 75 ? 25.440 8.666 -26.806 1.00 82.81 75 ALA A C 1
ATOM 545 O O . ALA A 1 75 ? 24.221 8.840 -26.764 1.00 82.81 75 ALA A O 1
ATOM 546 N N . TRP A 1 76 ? 26.085 8.428 -27.939 1.00 82.88 76 TRP A N 1
ATOM 547 C CA . TRP A 1 76 ? 25.421 8.350 -29.233 1.00 82.88 76 TRP A CA 1
ATOM 548 C C . TRP A 1 76 ? 25.813 7.085 -29.994 1.00 82.88 76 TRP A C 1
ATOM 550 O O . TRP A 1 76 ? 26.855 6.487 -29.726 1.00 82.88 76 TRP A O 1
ATOM 560 N N . ALA A 1 77 ? 24.977 6.690 -30.945 1.00 82.12 77 ALA A N 1
ATOM 561 C CA . ALA A 1 77 ? 25.281 5.672 -31.936 1.00 82.12 77 ALA A CA 1
ATOM 562 C C . ALA A 1 77 ? 24.677 6.062 -33.290 1.00 82.12 77 ALA A C 1
ATOM 564 O O . ALA A 1 77 ? 23.608 6.668 -33.349 1.00 82.12 77 ALA A O 1
ATOM 565 N N . LEU A 1 78 ? 25.364 5.732 -34.383 1.00 77.81 78 LEU A N 1
ATOM 566 C CA . LEU A 1 78 ? 24.785 5.871 -35.719 1.00 77.81 78 LEU A CA 1
ATOM 567 C C . LEU A 1 78 ? 23.752 4.773 -35.945 1.00 77.81 78 LEU A C 1
ATOM 569 O O . LEU A 1 78 ? 23.979 3.621 -35.571 1.00 77.81 78 LEU A O 1
ATOM 573 N N . ASP A 1 79 ? 22.643 5.129 -36.582 1.00 70.69 79 ASP A N 1
ATOM 574 C CA . ASP A 1 79 ? 21.689 4.148 -37.075 1.00 70.69 79 ASP A CA 1
ATOM 575 C C . ASP A 1 79 ? 22.328 3.333 -38.218 1.00 70.69 79 ASP A C 1
ATOM 577 O O . ASP A 1 79 ? 22.775 3.917 -39.209 1.00 70.69 79 ASP A O 1
ATOM 581 N N . PRO A 1 80 ? 22.412 1.995 -38.107 1.00 63.72 80 PRO A N 1
ATOM 582 C CA . PRO A 1 80 ? 22.975 1.153 -39.157 1.00 63.72 80 PRO A CA 1
ATOM 583 C C . PRO A 1 80 ? 22.040 0.991 -40.368 1.00 63.72 80 PRO A C 1
ATOM 585 O O . PRO A 1 80 ? 22.442 0.390 -41.368 1.00 63.72 80 PRO A O 1
ATOM 588 N N . THR A 1 81 ? 20.797 1.477 -40.299 1.00 63.16 81 THR A N 1
ATOM 589 C CA . THR A 1 81 ? 19.810 1.322 -41.371 1.00 63.16 81 THR A CA 1
ATOM 590 C C . THR A 1 81 ? 20.207 2.172 -42.588 1.00 63.16 81 THR A C 1
ATOM 592 O O . THR A 1 81 ? 20.413 3.377 -42.452 1.00 63.16 81 THR A O 1
ATOM 595 N N . PRO A 1 82 ? 20.321 1.590 -43.799 1.00 53.19 82 PRO A N 1
ATOM 596 C CA . PRO A 1 82 ? 20.792 2.319 -44.974 1.00 53.19 82 PRO A CA 1
ATOM 597 C C . PRO A 1 82 ? 19.885 3.506 -45.346 1.00 53.19 82 PRO A C 1
ATOM 599 O O . PRO A 1 82 ? 18.659 3.409 -45.324 1.00 53.19 82 PRO A O 1
ATOM 602 N N . SER A 1 83 ? 20.517 4.606 -45.763 1.00 53.16 83 SER A N 1
ATOM 603 C CA . SER A 1 83 ? 19.925 5.902 -46.148 1.00 53.16 83 SER A CA 1
ATOM 604 C C . SER A 1 83 ? 18.851 5.836 -47.241 1.00 53.16 83 SER A C 1
ATOM 606 O O . SER A 1 83 ? 17.995 6.714 -47.334 1.00 53.16 83 SER A O 1
ATOM 608 N N . SER A 1 84 ? 18.837 4.777 -48.056 1.00 46.03 84 SER A N 1
ATOM 609 C CA . SER A 1 84 ? 17.971 4.665 -49.237 1.00 46.03 84 SER A CA 1
ATOM 610 C C . SER A 1 84 ? 16.469 4.574 -48.940 1.00 46.03 84 SER A C 1
ATOM 612 O O . SER A 1 84 ? 15.668 4.724 -49.863 1.00 46.03 84 SER A O 1
ATOM 614 N N . VAL A 1 85 ? 16.072 4.360 -47.682 1.00 51.00 85 VAL A N 1
ATOM 615 C CA . VAL A 1 85 ? 14.660 4.325 -47.252 1.00 51.00 85 VAL A CA 1
ATOM 616 C C . VAL A 1 85 ? 14.113 5.727 -46.931 1.00 51.00 85 VAL A C 1
ATOM 618 O O . VAL A 1 85 ? 12.903 5.910 -46.853 1.00 51.00 85 VAL A O 1
ATOM 621 N N . TRP A 1 86 ? 14.986 6.728 -46.795 1.00 49.00 86 TRP A N 1
ATOM 622 C CA . TRP A 1 86 ? 14.635 8.072 -46.318 1.00 49.00 86 TRP A CA 1
ATOM 623 C C . TRP A 1 86 ? 14.431 9.101 -47.438 1.00 49.00 86 TRP A C 1
ATOM 625 O O . TRP A 1 86 ? 13.849 10.156 -47.210 1.00 49.00 86 TRP A O 1
ATOM 635 N N . ASN A 1 87 ? 14.858 8.782 -48.664 1.00 43.09 87 ASN A N 1
ATOM 636 C CA . ASN A 1 87 ? 14.945 9.731 -49.780 1.00 43.09 87 ASN A CA 1
ATOM 637 C C . ASN A 1 87 ? 13.670 9.809 -50.656 1.00 43.09 87 ASN A C 1
ATOM 639 O O . ASN A 1 87 ? 13.751 10.152 -51.839 1.00 43.09 87 ASN A O 1
ATOM 643 N N . SER A 1 88 ? 12.476 9.492 -50.136 1.00 44.47 88 SER A N 1
ATOM 644 C CA . SER A 1 88 ? 11.240 9.776 -50.882 1.00 44.47 88 SER A CA 1
ATOM 645 C C . SER A 1 88 ? 10.892 11.260 -50.751 1.00 44.47 88 SER A C 1
ATOM 647 O O . SER A 1 88 ? 10.637 11.733 -49.653 1.00 44.47 88 SER A O 1
ATOM 649 N N . ALA A 1 89 ? 10.848 11.990 -51.866 1.00 39.47 89 ALA A N 1
ATOM 650 C CA . ALA A 1 89 ? 10.610 13.439 -51.939 1.00 39.47 89 ALA A CA 1
ATOM 651 C C . ALA A 1 89 ? 9.196 13.917 -51.515 1.00 39.47 89 ALA A C 1
ATOM 653 O O . ALA A 1 89 ? 8.822 15.061 -51.774 1.00 39.47 89 ALA A O 1
ATOM 654 N N . GLU A 1 90 ? 8.401 13.062 -50.877 1.00 41.25 90 GLU A N 1
ATOM 655 C CA . GLU A 1 90 ? 7.159 13.442 -50.207 1.00 41.25 90 GLU A CA 1
ATOM 656 C C . GLU A 1 90 ? 7.379 13.363 -48.691 1.00 41.25 90 GLU A C 1
ATOM 658 O O . GLU A 1 90 ? 8.162 12.520 -48.254 1.00 41.25 90 GLU A O 1
ATOM 663 N N . PRO A 1 91 ? 6.694 14.182 -47.868 1.00 38.41 91 PRO A N 1
ATOM 664 C CA . PRO A 1 91 ? 6.649 14.007 -46.419 1.00 38.41 91 PRO A CA 1
ATOM 665 C C . PRO A 1 91 ? 5.847 12.737 -46.098 1.00 38.41 91 PRO A C 1
ATOM 667 O O . PRO A 1 91 ? 4.760 12.785 -45.527 1.00 38.41 91 PRO A O 1
ATOM 670 N N . GLN A 1 92 ? 6.338 11.583 -46.543 1.00 35.03 92 GLN A N 1
ATOM 671 C CA . GLN A 1 92 ? 5.894 10.305 -46.042 1.00 35.03 92 GLN A CA 1
ATOM 672 C C . GLN A 1 92 ? 6.398 10.235 -44.611 1.00 35.03 92 GLN A C 1
ATOM 674 O O . GLN A 1 92 ? 7.564 10.520 -44.334 1.00 35.03 92 GLN A O 1
ATOM 679 N N . ALA A 1 93 ? 5.472 9.924 -43.705 1.00 35.03 93 ALA A N 1
ATOM 680 C CA . ALA A 1 93 ? 5.772 9.565 -42.335 1.00 35.03 93 ALA A CA 1
ATOM 681 C C . ALA A 1 93 ? 7.047 8.720 -42.312 1.00 35.03 93 ALA A C 1
ATOM 683 O O . ALA A 1 93 ? 7.178 7.829 -43.158 1.00 35.03 93 ALA A O 1
ATOM 684 N N . LEU A 1 94 ? 7.954 9.006 -41.368 1.00 36.62 94 LEU A N 1
ATOM 685 C CA . LEU A 1 94 ? 9.015 8.084 -40.968 1.00 36.62 94 LEU A CA 1
ATOM 686 C C . LEU A 1 94 ? 8.386 6.694 -40.885 1.00 36.62 94 LEU A C 1
ATOM 688 O O . LEU A 1 94 ? 7.697 6.363 -39.921 1.00 36.62 94 LEU A O 1
ATOM 692 N N . THR A 1 95 ? 8.518 5.916 -41.951 1.00 35.81 95 THR A N 1
ATOM 693 C CA . THR A 1 95 ? 7.913 4.603 -41.998 1.00 35.81 95 THR A CA 1
ATOM 694 C C . THR A 1 95 ? 8.918 3.769 -41.252 1.00 35.81 95 THR A C 1
ATOM 696 O O . THR A 1 95 ? 10.044 3.608 -41.719 1.00 35.81 95 THR A O 1
ATOM 699 N N . VAL A 1 96 ? 8.520 3.398 -40.035 1.00 38.78 96 VAL A N 1
ATOM 700 C CA . VAL A 1 96 ? 9.295 2.661 -39.038 1.00 38.78 96 VAL A CA 1
ATOM 701 C C . VAL A 1 96 ? 10.300 1.738 -39.735 1.00 38.78 96 VAL A C 1
ATOM 703 O O . VAL A 1 96 ? 9.872 0.928 -40.569 1.00 38.78 96 VAL A O 1
ATOM 706 N N . PRO A 1 97 ? 11.613 1.854 -39.454 1.00 37.66 97 PRO A N 1
ATOM 707 C CA . PRO A 1 97 ? 12.576 0.919 -40.011 1.00 37.66 97 PRO A CA 1
ATOM 708 C C . PRO A 1 97 ? 12.117 -0.509 -39.693 1.00 37.66 97 PRO A C 1
ATOM 710 O O . PRO A 1 97 ? 11.596 -0.784 -38.610 1.00 37.66 97 PRO A O 1
ATOM 713 N N . SER A 1 98 ? 12.271 -1.423 -40.658 1.00 39.91 98 SER A N 1
ATOM 714 C CA . SER A 1 98 ? 12.087 -2.861 -40.415 1.00 39.91 98 SER A CA 1
ATOM 715 C C . SER A 1 98 ? 12.775 -3.271 -39.098 1.00 39.91 98 SER A C 1
ATOM 717 O O . SER A 1 98 ? 13.820 -2.703 -38.785 1.00 39.91 98 SER A O 1
ATOM 719 N N . PRO A 1 99 ? 12.244 -4.256 -38.344 1.00 40.47 99 PRO A N 1
ATOM 720 C CA . PRO A 1 99 ? 12.622 -4.586 -36.960 1.00 40.47 99 PRO A CA 1
ATOM 721 C C . PRO A 1 99 ? 14.012 -5.240 -36.842 1.00 40.47 99 PRO A C 1
ATOM 723 O O . PRO A 1 99 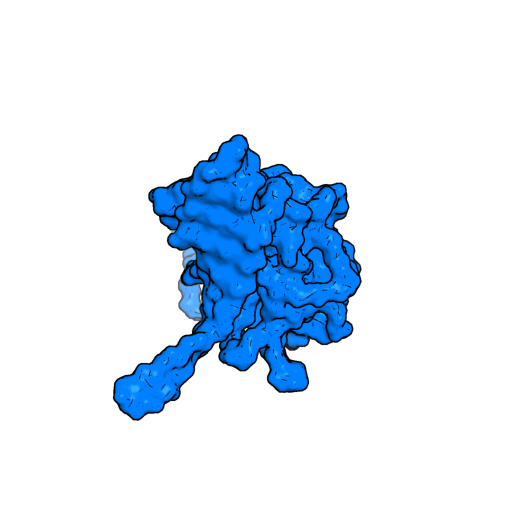? 14.158 -6.374 -36.391 1.00 40.47 99 PRO A O 1
ATOM 726 N N . MET A 1 100 ? 15.053 -4.551 -37.290 1.00 47.78 100 MET A N 1
ATOM 727 C CA . MET A 1 100 ? 16.434 -5.007 -37.285 1.00 47.78 100 MET A CA 1
ATOM 728 C C . MET A 1 100 ? 17.303 -3.907 -36.702 1.00 47.78 100 MET A C 1
ATOM 730 O O . MET A 1 100 ? 17.883 -3.106 -37.424 1.00 47.78 100 MET A O 1
ATOM 734 N N . THR A 1 101 ? 17.319 -3.848 -35.376 1.00 52.22 101 THR A N 1
ATOM 735 C CA . THR A 1 101 ? 18.469 -3.94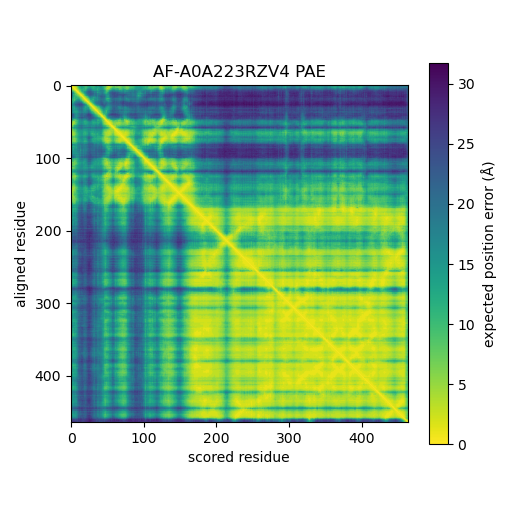9 -34.459 1.00 52.22 101 THR A CA 1
ATOM 736 C C . THR A 1 101 ? 17.963 -3.341 -33.155 1.00 52.22 101 THR A C 1
ATOM 738 O O . THR A 1 101 ? 17.487 -2.208 -33.165 1.00 52.22 101 THR A O 1
ATOM 741 N N . ASP A 1 102 ? 17.988 -4.089 -32.053 1.00 59.38 102 ASP A N 1
ATOM 742 C CA . ASP A 1 102 ? 17.724 -3.492 -30.744 1.00 59.38 102 ASP A CA 1
ATOM 743 C C . ASP A 1 102 ? 18.745 -2.352 -30.552 1.00 59.38 102 ASP A C 1
ATOM 745 O O . ASP A 1 102 ? 19.948 -2.610 -30.676 1.00 59.38 102 ASP A O 1
ATOM 749 N N . PRO A 1 103 ? 18.333 -1.091 -30.307 1.00 58.56 103 PRO A N 1
ATOM 750 C CA . PRO A 1 103 ? 19.281 0.001 -30.099 1.00 58.56 103 PRO A CA 1
ATOM 751 C C . PRO A 1 103 ? 20.261 -0.278 -28.942 1.00 58.56 103 PRO A C 1
ATOM 753 O O . PRO A 1 103 ? 21.341 0.322 -28.878 1.00 58.56 103 PRO A O 1
ATOM 756 N N . GLY A 1 104 ? 19.930 -1.219 -28.050 1.00 61.81 104 GLY A N 1
ATOM 757 C CA . GLY A 1 104 ? 20.834 -1.767 -27.041 1.00 61.81 104 GLY A CA 1
ATOM 758 C C . GLY A 1 104 ? 22.138 -2.351 -27.600 1.00 61.81 104 GLY A C 1
ATOM 759 O O . GLY A 1 104 ? 23.171 -2.227 -26.941 1.00 61.81 104 GLY A O 1
ATOM 760 N N . ASP A 1 105 ? 22.129 -2.882 -28.825 1.00 71.00 105 ASP A N 1
ATOM 761 C CA . ASP A 1 105 ? 23.276 -3.547 -29.462 1.00 71.00 105 ASP A CA 1
ATOM 762 C C . ASP A 1 105 ? 24.189 -2.593 -30.256 1.00 71.00 105 ASP A C 1
ATOM 764 O O . ASP A 1 105 ? 25.214 -3.010 -30.806 1.00 71.00 105 ASP A O 1
ATOM 768 N N . LEU A 1 106 ? 23.844 -1.304 -30.340 1.00 74.69 106 LEU A N 1
ATOM 769 C CA . LEU A 1 106 ? 24.633 -0.339 -31.101 1.00 74.69 106 LEU A CA 1
ATOM 770 C C . LEU A 1 106 ? 25.987 -0.026 -30.425 1.00 74.69 106 LEU A C 1
ATOM 772 O O . LEU A 1 106 ? 26.095 -0.017 -29.196 1.00 74.69 106 LEU A O 1
ATOM 776 N N . PRO A 1 107 ? 27.047 0.279 -31.196 1.00 80.19 107 PRO A N 1
ATOM 777 C CA . PRO A 1 107 ? 28.341 0.678 -30.649 1.00 80.19 107 PRO A CA 1
ATOM 778 C C . PRO A 1 107 ? 28.291 2.127 -30.142 1.00 80.19 107 PRO A C 1
ATOM 780 O O . PRO A 1 107 ? 28.657 3.069 -30.841 1.00 80.19 107 PRO A O 1
ATOM 783 N N . TRP A 1 108 ? 27.816 2.304 -28.913 1.00 81.31 108 TRP A N 1
ATOM 784 C CA . TRP A 1 108 ? 27.665 3.613 -28.283 1.00 81.31 108 TRP A CA 1
ATOM 785 C C . TRP A 1 108 ? 29.009 4.282 -27.968 1.00 81.31 108 TRP A C 1
ATOM 787 O O . TRP A 1 108 ? 29.878 3.673 -27.342 1.00 81.31 108 TRP A O 1
ATOM 797 N N . SER A 1 109 ? 29.143 5.562 -28.314 1.00 80.31 109 SER A N 1
ATOM 798 C CA . SER A 1 109 ? 30.328 6.383 -28.055 1.00 80.31 109 SER A CA 1
ATOM 799 C C . SER A 1 109 ? 29.987 7.657 -27.278 1.00 80.31 109 SER A C 1
ATOM 801 O O . SER A 1 109 ? 28.887 8.196 -27.392 1.00 80.31 109 SER A O 1
ATOM 803 N N . ALA A 1 110 ? 30.942 8.135 -26.480 1.00 78.69 110 ALA A N 1
ATOM 804 C CA . ALA A 1 110 ? 30.912 9.454 -25.841 1.00 78.69 110 ALA A CA 1
ATOM 805 C C . ALA A 1 110 ? 31.864 10.457 -26.523 1.00 78.69 110 ALA A C 1
ATOM 807 O O . ALA A 1 110 ? 31.881 11.633 -26.165 1.00 78.69 110 ALA A O 1
ATOM 808 N N . ASP A 1 111 ? 32.660 9.998 -27.492 1.00 78.25 111 ASP A N 1
ATOM 809 C CA . ASP A 1 111 ? 33.588 10.845 -28.238 1.00 78.25 111 ASP A CA 1
ATOM 810 C C . ASP A 1 111 ? 32.834 11.687 -29.278 1.00 78.25 111 ASP A C 1
ATOM 812 O O . ASP A 1 111 ? 31.772 11.271 -29.737 1.00 78.25 111 ASP A O 1
ATOM 816 N N . PRO A 1 112 ? 33.353 12.852 -29.702 1.00 72.06 112 PRO A N 1
ATOM 817 C CA . PRO A 1 112 ? 32.763 13.609 -30.804 1.00 72.06 112 PRO A CA 1
ATOM 818 C C . PRO A 1 112 ? 32.600 12.748 -32.064 1.00 72.06 112 PRO A C 1
ATOM 820 O O . PRO A 1 112 ? 33.494 11.968 -32.400 1.00 72.06 112 PRO A O 1
ATOM 823 N N . ILE A 1 113 ? 31.488 12.915 -32.785 1.00 72.88 113 ILE A N 1
ATOM 824 C CA . ILE A 1 113 ? 31.270 12.234 -34.062 1.00 72.88 113 ILE A CA 1
ATOM 825 C C . ILE A 1 113 ? 31.580 13.169 -35.224 1.00 72.88 113 ILE A C 1
ATOM 827 O O . ILE A 1 113 ? 31.052 14.277 -35.340 1.00 72.88 113 ILE A O 1
ATOM 831 N N . HIS A 1 114 ? 32.424 12.691 -36.129 1.00 67.19 114 HIS A N 1
ATOM 832 C CA . HIS A 1 114 ? 32.598 13.321 -37.425 1.00 67.19 114 HIS A CA 1
ATOM 833 C C . HIS A 1 114 ? 31.802 12.529 -38.460 1.00 67.19 114 HIS A C 1
ATOM 835 O O . HIS A 1 114 ? 32.045 11.334 -38.636 1.00 67.19 114 HIS A O 1
ATOM 841 N N . ILE A 1 115 ? 30.831 13.180 -39.101 1.00 67.81 115 ILE A N 1
ATOM 842 C CA . ILE A 1 115 ? 30.029 12.580 -40.162 1.00 67.81 115 ILE A CA 1
ATOM 843 C C . ILE A 1 115 ? 30.449 13.232 -41.477 1.00 67.81 115 ILE A C 1
ATOM 845 O O . ILE A 1 115 ? 29.975 14.307 -41.843 1.00 67.81 115 ILE A O 1
ATOM 849 N N . ASP A 1 116 ? 31.301 12.546 -42.234 1.00 61.72 116 ASP A N 1
ATOM 850 C CA . ASP A 1 116 ? 31.592 12.929 -43.616 1.00 61.72 116 ASP A CA 1
ATOM 851 C C . ASP A 1 116 ? 30.396 12.589 -44.522 1.00 61.72 116 ASP A C 1
ATOM 853 O O . ASP A 1 116 ? 30.407 11.640 -45.309 1.00 61.72 116 ASP A O 1
ATOM 857 N N . ALA A 1 117 ? 29.322 13.369 -44.398 1.00 60.91 117 ALA A N 1
ATOM 858 C CA . ALA A 1 117 ? 28.194 13.342 -45.316 1.00 60.91 117 ALA A CA 1
ATOM 859 C C . ALA A 1 117 ? 28.619 14.046 -46.612 1.00 60.91 117 ALA A C 1
ATOM 861 O O . ALA A 1 117 ? 28.533 15.266 -46.743 1.00 60.91 117 ALA A O 1
ATOM 862 N N . THR A 1 118 ? 29.163 13.273 -47.550 1.00 55.06 118 THR A N 1
ATOM 863 C CA . THR A 1 118 ? 29.595 13.769 -48.869 1.00 55.06 118 THR A CA 1
ATOM 864 C C . THR A 1 118 ? 28.505 13.652 -49.939 1.00 55.06 118 THR A C 1
ATOM 866 O O . THR A 1 118 ? 28.609 14.293 -50.984 1.00 55.06 118 THR A O 1
ATOM 869 N N . ASP A 1 119 ? 27.417 12.934 -49.652 1.00 49.84 119 ASP A N 1
ATOM 870 C CA . ASP A 1 119 ? 26.220 12.846 -50.487 1.00 49.84 119 ASP A CA 1
ATOM 871 C C . ASP A 1 119 ? 24.945 12.973 -49.635 1.00 49.84 119 ASP A C 1
ATOM 873 O O . ASP A 1 119 ? 24.978 12.774 -48.422 1.00 49.84 119 ASP A O 1
ATOM 877 N N . ALA A 1 120 ? 23.851 13.389 -50.283 1.00 50.06 120 ALA A N 1
ATOM 878 C CA . ALA A 1 120 ? 22.558 13.795 -49.713 1.00 50.06 120 ALA A CA 1
ATOM 879 C C . ALA A 1 120 ? 21.759 12.636 -49.082 1.00 50.06 120 ALA A C 1
ATOM 881 O O . ALA A 1 120 ? 20.623 12.363 -49.455 1.00 50.06 120 ALA A O 1
ATOM 882 N N . ASP A 1 121 ? 22.376 11.939 -48.140 1.00 57.94 121 ASP A N 1
ATOM 883 C CA . ASP A 1 121 ? 21.800 10.804 -47.448 1.00 57.94 121 ASP A CA 1
ATOM 884 C C . ASP A 1 121 ? 21.413 11.228 -46.035 1.00 57.94 121 ASP A C 1
ATOM 886 O O . ASP A 1 121 ? 22.261 11.628 -45.232 1.00 57.94 121 ASP A O 1
ATOM 890 N N . ALA A 1 122 ? 20.117 11.148 -45.734 1.00 55.03 122 ALA A N 1
ATOM 891 C CA . ALA A 1 122 ? 19.633 11.342 -44.380 1.00 55.03 122 ALA A CA 1
ATOM 892 C C . ALA A 1 122 ? 20.307 10.323 -43.451 1.00 55.03 122 ALA A C 1
ATOM 894 O O . ALA A 1 122 ? 20.265 9.115 -43.700 1.00 55.03 122 ALA A O 1
ATOM 895 N N . GLN A 1 123 ? 20.933 10.816 -42.384 1.00 65.56 123 GLN A N 1
ATOM 896 C CA . GLN A 1 123 ? 21.482 9.973 -41.327 1.00 65.56 123 GLN A CA 1
ATOM 897 C C . GLN A 1 123 ? 20.669 10.153 -40.052 1.00 65.56 123 GLN A C 1
ATOM 899 O O . GLN A 1 123 ? 20.306 11.273 -39.676 1.00 65.56 123 GLN A O 1
ATOM 904 N N . ALA A 1 124 ? 20.397 9.031 -39.395 1.00 68.88 124 ALA A N 1
ATOM 905 C CA . ALA A 1 124 ? 19.790 8.982 -38.080 1.00 68.88 124 ALA A CA 1
ATOM 906 C C . ALA A 1 124 ? 20.887 8.802 -37.019 1.00 68.88 124 ALA A C 1
ATOM 908 O O . ALA A 1 124 ? 21.725 7.900 -37.100 1.00 68.88 124 ALA A O 1
ATOM 909 N N . LEU A 1 125 ? 20.888 9.688 -36.025 1.00 76.88 125 LEU A N 1
ATOM 910 C CA . LEU A 1 125 ? 21.734 9.605 -34.841 1.00 76.88 125 LEU A CA 1
ATOM 911 C C . LEU A 1 125 ? 20.870 9.202 -33.651 1.00 76.88 125 LEU A C 1
ATOM 913 O O . LEU A 1 125 ? 19.962 9.935 -33.258 1.00 76.88 125 LEU A O 1
ATOM 917 N N . TRP A 1 126 ? 21.190 8.074 -33.035 1.00 79.56 126 TRP A N 1
ATOM 918 C CA . TRP A 1 126 ? 20.610 7.680 -31.763 1.00 79.56 126 TRP A CA 1
ATOM 919 C C . TRP A 1 126 ? 21.375 8.341 -30.621 1.00 79.56 126 TRP A C 1
ATOM 921 O O . TRP A 1 126 ? 22.601 8.272 -30.569 1.00 79.56 126 TRP A O 1
ATOM 931 N N . ILE A 1 127 ? 20.661 8.966 -29.688 1.00 77.94 127 ILE A N 1
ATOM 932 C CA . ILE A 1 127 ? 21.210 9.475 -28.427 1.00 77.94 127 ILE A CA 1
ATOM 933 C C . ILE A 1 127 ? 20.630 8.651 -27.285 1.00 77.94 127 ILE A C 1
ATOM 935 O O . ILE A 1 127 ? 19.417 8.437 -27.241 1.00 77.94 127 ILE A O 1
ATOM 939 N N . ARG A 1 128 ? 21.491 8.231 -26.353 1.00 81.88 128 ARG A N 1
ATOM 940 C CA . ARG A 1 128 ? 21.095 7.612 -25.088 1.00 81.88 128 ARG A CA 1
ATOM 941 C C . ARG A 1 128 ? 21.581 8.397 -23.889 1.00 81.88 128 ARG A C 1
ATOM 943 O O . ARG A 1 128 ? 22.655 9.007 -23.914 1.00 81.88 128 ARG A O 1
ATOM 950 N N . ARG A 1 129 ? 20.814 8.274 -22.812 1.00 79.81 129 ARG A N 1
ATOM 951 C CA . ARG A 1 129 ? 21.229 8.666 -21.468 1.00 79.81 129 ARG A CA 1
ATOM 952 C C . ARG A 1 129 ? 21.872 7.478 -20.753 1.00 79.81 129 ARG A C 1
ATOM 954 O O . ARG A 1 129 ? 21.366 6.361 -20.801 1.00 79.81 129 ARG A O 1
ATOM 961 N N . SER A 1 130 ? 22.966 7.745 -20.064 1.00 77.25 130 SER A N 1
ATOM 962 C CA . SER A 1 130 ? 23.585 6.887 -19.064 1.00 77.25 130 SER A CA 1
ATOM 963 C C . SER A 1 130 ? 23.456 7.600 -17.717 1.00 77.25 130 SER A C 1
ATOM 965 O O . SER A 1 130 ? 23.780 8.789 -17.653 1.00 77.25 130 SER A O 1
ATOM 967 N N . PRO A 1 131 ? 23.028 6.917 -16.643 1.00 73.12 131 PRO A N 1
ATOM 968 C CA . PRO A 1 131 ? 23.004 7.508 -15.310 1.00 73.12 131 PRO A CA 1
ATOM 969 C C . PRO A 1 131 ? 24.373 8.100 -14.950 1.00 73.12 131 PRO A C 1
ATOM 971 O O . PRO A 1 131 ? 25.403 7.437 -15.094 1.00 73.12 131 PRO A O 1
ATOM 974 N N . THR A 1 132 ? 24.398 9.351 -14.494 1.00 76.00 132 THR A N 1
ATOM 975 C CA . THR A 1 132 ? 25.609 10.002 -13.974 1.00 76.00 132 THR A CA 1
ATOM 976 C C . THR A 1 132 ? 25.862 9.652 -12.511 1.00 76.00 132 THR A C 1
ATOM 978 O O . THR A 1 132 ? 26.940 9.937 -11.990 1.00 76.00 132 THR A O 1
ATOM 981 N N . GLY A 1 133 ? 24.881 9.037 -11.841 1.00 74.56 133 GLY A N 1
ATOM 982 C CA . GLY A 1 133 ? 24.955 8.667 -10.427 1.00 74.56 133 GLY A CA 1
ATOM 983 C C . GLY A 1 133 ? 24.726 9.847 -9.483 1.00 74.56 133 GLY A C 1
ATOM 984 O O . GLY A 1 133 ? 24.973 9.734 -8.285 1.00 74.56 133 GLY A O 1
ATOM 985 N N . SER A 1 134 ? 24.269 10.985 -10.008 1.00 80.38 134 SER A N 1
ATOM 986 C CA . SER A 1 134 ? 23.933 12.165 -9.218 1.00 80.38 134 SER A CA 1
ATOM 987 C C . SER A 1 134 ? 22.566 12.690 -9.630 1.00 80.38 134 SER A C 1
ATOM 989 O O . SER A 1 134 ? 22.340 12.959 -10.806 1.00 80.38 134 SER A O 1
ATOM 991 N N . ALA A 1 135 ? 21.678 12.874 -8.656 1.00 81.69 135 ALA A N 1
ATOM 992 C CA . ALA A 1 135 ? 20.348 13.428 -8.874 1.00 81.69 135 ALA A CA 1
ATOM 993 C C . ALA A 1 135 ? 20.391 14.854 -9.453 1.00 81.69 135 ALA A C 1
ATOM 995 O O . ALA A 1 135 ? 21.405 15.559 -9.357 1.00 81.69 135 ALA A O 1
ATOM 996 N N . GLY A 1 136 ? 19.251 15.302 -9.967 1.00 83.88 136 GLY A N 1
ATOM 997 C CA . GLY A 1 136 ? 18.965 16.696 -10.285 1.00 83.88 136 GLY A CA 1
ATOM 998 C C . GLY A 1 136 ? 19.067 17.035 -11.764 1.00 83.88 136 GLY A C 1
ATOM 999 O O . GLY A 1 136 ? 19.328 16.183 -12.615 1.00 83.88 136 GLY A O 1
ATOM 1000 N N . ASP A 1 137 ? 18.845 18.312 -12.055 1.00 84.06 137 ASP A N 1
ATOM 1001 C CA . ASP A 1 137 ? 18.811 18.821 -13.419 1.00 84.06 137 ASP A CA 1
ATOM 1002 C C . ASP A 1 137 ? 20.178 18.694 -14.088 1.00 84.06 137 ASP A C 1
ATOM 1004 O O . ASP A 1 137 ? 21.220 19.114 -13.575 1.00 84.06 137 ASP A O 1
ATOM 1008 N N . LYS A 1 138 ? 20.156 18.106 -15.272 1.00 81.69 138 LYS A N 1
ATOM 1009 C CA . LYS A 1 138 ? 21.282 17.899 -16.160 1.00 81.69 138 LYS A CA 1
ATOM 1010 C C . LYS A 1 138 ? 21.024 18.638 -17.454 1.00 81.69 138 LYS A C 1
ATOM 1012 O O . LYS A 1 138 ? 19.891 18.774 -17.921 1.00 81.69 138 LYS A O 1
ATOM 1017 N N . THR A 1 139 ? 22.114 19.093 -18.048 1.00 83.50 139 THR A N 1
ATOM 1018 C CA . THR A 1 139 ? 22.094 19.675 -19.381 1.00 83.50 139 THR A CA 1
ATOM 1019 C C . THR A 1 139 ? 23.195 19.057 -20.224 1.00 83.50 139 THR A C 1
ATOM 1021 O O . THR A 1 139 ? 24.266 18.700 -19.731 1.00 83.50 139 THR A O 1
ATOM 1024 N N . GLY A 1 140 ? 22.904 18.911 -21.506 1.00 84.69 140 GLY A N 1
ATOM 1025 C CA . GLY A 1 140 ? 23.842 18.532 -22.540 1.00 84.69 140 GLY A CA 1
ATOM 1026 C C . GLY A 1 140 ? 23.649 19.427 -23.751 1.00 84.69 140 GLY A C 1
ATOM 1027 O O . GLY A 1 140 ? 22.631 20.105 -23.900 1.00 84.69 140 GLY A O 1
ATOM 1028 N N . GLU A 1 141 ? 24.641 19.445 -24.618 1.00 85.31 141 GLU A N 1
ATOM 1029 C CA . GLU A 1 141 ? 24.647 20.247 -25.825 1.00 85.31 141 GLU A CA 1
ATOM 1030 C C . GLU A 1 141 ? 25.009 19.360 -27.010 1.00 85.31 141 GLU A C 1
ATOM 1032 O O . GLU A 1 141 ? 26.039 18.688 -27.000 1.00 85.31 141 GLU A O 1
ATOM 1037 N N . LEU A 1 142 ? 24.167 19.386 -28.038 1.00 84.12 142 LEU A N 1
ATOM 1038 C CA . LEU A 1 142 ? 24.486 18.876 -29.360 1.00 84.12 142 LEU A CA 1
ATOM 1039 C C . LEU A 1 142 ? 24.798 20.073 -30.258 1.00 84.12 142 LEU A C 1
ATOM 1041 O O . LEU A 1 142 ? 23.909 20.851 -30.612 1.00 84.12 142 LEU A O 1
ATOM 1045 N N . LEU A 1 143 ? 26.070 20.222 -30.607 1.00 84.62 143 LEU A N 1
ATOM 1046 C CA . LEU A 1 143 ? 26.543 21.214 -31.561 1.00 84.62 143 LEU A CA 1
ATOM 1047 C C . LEU A 1 143 ? 26.706 20.541 -32.921 1.00 84.62 143 LEU A C 1
ATOM 1049 O O . LEU A 1 143 ? 27.517 19.630 -33.060 1.00 84.62 143 LEU A O 1
ATOM 1053 N N . ALA A 1 144 ? 25.963 21.005 -33.918 1.00 83.50 144 ALA A N 1
ATOM 1054 C CA . ALA A 1 144 ? 26.138 20.598 -35.302 1.00 83.50 144 ALA A CA 1
ATOM 1055 C C . ALA A 1 144 ? 26.814 21.730 -36.078 1.00 83.50 144 ALA A C 1
ATOM 1057 O O . ALA A 1 144 ? 26.314 22.854 -36.078 1.00 83.50 144 ALA A O 1
ATOM 1058 N N . THR A 1 145 ? 27.933 21.444 -36.737 1.00 83.69 145 THR A N 1
ATOM 1059 C CA . THR A 1 145 ? 28.633 22.384 -37.626 1.00 83.69 145 THR A CA 1
ATOM 1060 C C . THR A 1 145 ? 28.687 21.816 -39.035 1.00 83.69 145 THR A C 1
ATOM 1062 O O . THR A 1 145 ? 28.889 20.615 -39.189 1.00 83.69 145 THR A O 1
ATOM 1065 N N . TRP A 1 146 ? 28.524 22.652 -40.054 1.00 85.38 146 TRP A N 1
ATOM 1066 C CA . TRP A 1 146 ? 28.618 22.255 -41.463 1.00 85.38 146 TRP A CA 1
ATOM 1067 C C . TRP A 1 146 ? 29.152 23.415 -42.301 1.00 85.38 146 TRP A C 1
ATOM 1069 O O . TRP A 1 146 ? 29.049 24.563 -41.886 1.00 85.38 146 TRP A O 1
ATOM 1079 N N . THR A 1 147 ? 29.688 23.131 -43.482 1.00 82.69 147 THR A N 1
ATOM 1080 C CA . THR A 1 147 ? 30.072 24.156 -44.461 1.00 82.69 147 THR A CA 1
ATOM 1081 C C . THR A 1 147 ? 29.091 24.112 -45.632 1.00 82.69 147 THR A C 1
ATOM 1083 O O . THR A 1 147 ? 28.897 23.050 -46.231 1.00 82.69 147 THR A O 1
ATOM 1086 N N . ASP A 1 148 ? 28.467 25.240 -45.965 1.00 83.31 148 ASP A N 1
ATOM 1087 C CA . ASP A 1 148 ? 27.637 25.419 -47.163 1.00 83.31 148 ASP A CA 1
ATOM 1088 C C . ASP A 1 148 ? 28.153 26.568 -48.051 1.00 83.31 148 ASP A C 1
ATOM 1090 O O . ASP A 1 148 ? 29.264 27.066 -47.856 1.00 83.31 148 ASP A O 1
ATOM 1094 N N . ASP A 1 149 ? 27.375 26.953 -49.071 1.00 82.88 149 ASP A N 1
ATOM 1095 C CA . ASP A 1 149 ? 27.748 28.006 -50.028 1.00 82.88 149 ASP A CA 1
ATOM 1096 C C . ASP A 1 149 ? 27.972 29.376 -49.350 1.00 82.88 149 ASP A C 1
ATOM 1098 O O . ASP A 1 149 ? 28.684 30.222 -49.897 1.00 82.88 149 ASP A O 1
ATOM 1102 N N . ASP A 1 150 ? 27.417 29.581 -48.150 1.00 83.75 150 ASP A N 1
ATOM 1103 C CA . ASP A 1 150 ? 27.559 30.801 -47.352 1.00 83.75 150 ASP A CA 1
ATOM 1104 C C . ASP A 1 150 ? 28.711 30.713 -46.325 1.00 83.75 150 ASP A C 1
ATOM 1106 O O . ASP A 1 150 ? 28.973 31.676 -45.595 1.00 83.75 150 ASP A O 1
ATOM 1110 N N . GLY A 1 151 ? 29.441 29.592 -46.286 1.00 87.31 151 GLY A N 1
ATOM 1111 C CA . GLY A 1 151 ? 30.583 29.348 -45.403 1.00 87.31 151 GLY A CA 1
ATOM 1112 C C . GLY A 1 151 ? 30.280 28.377 -44.260 1.00 87.31 151 GLY A C 1
ATOM 1113 O O . GLY A 1 151 ? 29.408 27.517 -44.362 1.00 87.31 151 GLY A O 1
ATOM 1114 N N . ASP A 1 152 ? 31.046 28.482 -43.171 1.00 87.56 152 ASP A N 1
ATOM 1115 C CA . ASP A 1 152 ? 30.868 27.627 -41.994 1.00 87.56 152 ASP A CA 1
ATOM 1116 C C . ASP A 1 152 ? 29.649 28.072 -41.179 1.00 87.56 152 ASP A C 1
ATOM 1118 O O . ASP A 1 152 ? 29.571 29.198 -40.683 1.00 87.56 152 ASP A O 1
ATOM 1122 N N . GLN A 1 153 ? 28.718 27.148 -40.994 1.00 85.44 153 GLN A N 1
ATOM 1123 C CA . GLN A 1 153 ? 27.505 27.306 -40.216 1.00 85.44 153 GLN A CA 1
ATOM 1124 C C . GLN A 1 153 ? 27.544 26.432 -38.962 1.00 85.44 153 GLN A C 1
ATOM 1126 O O . GLN A 1 153 ? 28.241 25.416 -38.883 1.00 85.44 153 GLN A O 1
ATOM 1131 N N . SER A 1 154 ? 26.746 26.811 -37.963 1.00 84.25 154 SER A N 1
ATOM 1132 C CA . SER A 1 154 ? 26.544 25.987 -36.775 1.00 84.25 154 SER A CA 1
ATOM 1133 C C . SER A 1 154 ? 25.149 26.151 -36.185 1.00 84.25 154 SER A C 1
ATOM 1135 O O . SER A 1 154 ? 24.539 27.218 -36.268 1.00 84.25 154 SER A O 1
ATOM 1137 N N . THR A 1 155 ? 24.649 25.089 -35.561 1.00 82.06 155 THR A N 1
ATOM 1138 C CA . THR A 1 155 ? 23.433 25.110 -34.751 1.00 82.06 155 THR A CA 1
ATOM 1139 C C . THR A 1 155 ? 23.650 24.348 -33.454 1.00 82.06 155 THR A C 1
ATOM 1141 O O . THR A 1 155 ? 24.391 23.366 -33.403 1.00 82.06 155 THR A O 1
ATOM 1144 N N . ARG A 1 156 ? 23.008 24.831 -32.393 1.00 82.88 156 ARG A N 1
ATOM 1145 C CA . ARG A 1 156 ? 23.150 24.321 -31.033 1.00 82.88 156 ARG A CA 1
ATOM 1146 C C . ARG A 1 156 ? 21.798 23.869 -30.516 1.00 82.88 156 ARG A C 1
ATOM 1148 O O . ARG A 1 156 ? 20.853 24.656 -30.482 1.00 82.88 156 ARG A O 1
ATOM 1155 N N . ILE A 1 157 ? 21.741 22.633 -30.043 1.00 81.06 157 ILE A N 1
ATOM 1156 C CA . ILE A 1 157 ? 20.567 22.058 -29.392 1.00 81.06 157 ILE A CA 1
ATOM 1157 C C . ILE A 1 157 ? 20.928 21.784 -27.934 1.00 81.06 157 ILE A C 1
ATOM 1159 O O . ILE A 1 157 ? 21.862 21.036 -27.649 1.00 81.06 157 ILE A O 1
ATOM 1163 N N . THR A 1 158 ? 20.190 22.395 -27.007 1.00 81.31 158 THR A N 1
ATOM 1164 C CA . THR A 1 158 ? 20.325 22.116 -25.573 1.00 81.31 158 THR A CA 1
ATOM 1165 C C . THR A 1 158 ? 19.364 21.001 -25.187 1.00 81.31 158 THR A C 1
ATOM 1167 O O . THR A 1 158 ? 18.155 21.114 -25.377 1.00 81.31 158 THR A O 1
ATOM 1170 N N . LEU A 1 159 ? 19.917 19.932 -24.629 1.00 80.69 159 LEU A N 1
ATOM 1171 C CA . LEU A 1 159 ? 19.188 18.817 -24.046 1.00 80.69 159 LEU A CA 1
ATOM 1172 C C . LEU A 1 159 ? 19.122 19.055 -22.538 1.00 80.69 159 LEU A C 1
ATOM 1174 O O . LEU A 1 159 ? 20.161 19.267 -21.920 1.00 80.69 159 LEU A O 1
ATOM 1178 N N . ALA A 1 160 ? 17.934 19.039 -21.943 1.00 78.50 160 ALA A N 1
ATOM 1179 C CA . ALA A 1 160 ? 17.760 19.202 -20.501 1.00 78.50 160 ALA A CA 1
ATOM 1180 C C . ALA A 1 160 ? 16.942 18.036 -19.948 1.00 78.50 160 ALA A C 1
ATOM 1182 O O . ALA A 1 160 ? 15.912 17.685 -20.516 1.00 78.50 160 ALA A O 1
ATOM 1183 N N . TRP A 1 161 ? 17.401 17.426 -18.862 1.00 79.31 161 TRP A N 1
ATOM 1184 C CA . TRP A 1 161 ? 16.677 16.349 -18.190 1.00 79.31 161 TRP A CA 1
ATOM 1185 C C . TRP A 1 161 ? 16.931 16.390 -16.692 1.00 79.31 161 TRP A C 1
ATOM 1187 O O . TRP A 1 161 ? 17.978 16.855 -16.266 1.00 79.31 161 TRP A O 1
ATOM 1197 N N . THR A 1 162 ? 16.014 15.863 -15.894 1.00 78.12 162 THR A N 1
ATOM 1198 C CA . THR A 1 162 ? 16.239 15.684 -14.458 1.00 78.12 162 THR A CA 1
ATOM 1199 C C . THR A 1 162 ? 16.611 14.230 -14.218 1.00 78.12 162 THR A C 1
ATOM 1201 O O . THR A 1 162 ? 15.845 13.323 -14.538 1.00 78.12 162 THR A O 1
ATOM 1204 N N . GLU A 1 163 ? 17.818 13.989 -13.710 1.00 77.50 163 GLU A N 1
ATOM 1205 C CA . GLU A 1 163 ? 18.207 12.653 -13.272 1.00 77.50 163 GLU A CA 1
ATOM 1206 C C . GLU A 1 163 ? 17.549 12.381 -11.915 1.00 77.50 163 GLU A C 1
ATOM 1208 O O . GLU A 1 163 ? 17.701 13.199 -10.999 1.00 77.50 163 GLU A O 1
ATOM 1213 N N . PRO A 1 164 ? 16.792 11.281 -11.762 1.00 75.69 164 PRO A N 1
ATOM 1214 C CA . PRO A 1 164 ? 16.170 10.975 -10.486 1.00 75.69 164 PRO A CA 1
ATOM 1215 C C . PRO A 1 164 ? 17.245 10.739 -9.428 1.00 75.69 164 PRO A C 1
ATOM 1217 O O . PRO A 1 164 ? 18.371 10.326 -9.724 1.00 75.69 164 PRO A O 1
ATOM 1220 N N . GLU A 1 165 ? 16.894 10.996 -8.173 1.00 77.31 165 GLU A N 1
ATOM 1221 C CA . GLU A 1 165 ? 17.742 10.562 -7.074 1.00 77.31 165 GLU A CA 1
ATOM 1222 C C . GLU A 1 165 ? 17.895 9.039 -7.136 1.00 77.31 165 GLU A C 1
ATOM 1224 O O . GLU A 1 165 ? 16.896 8.340 -7.352 1.00 77.31 165 GLU A O 1
ATOM 1229 N N . PRO A 1 166 ? 19.129 8.502 -7.025 1.00 77.31 166 PRO A N 1
ATOM 1230 C CA . PRO A 1 166 ? 19.296 7.062 -6.969 1.00 77.31 166 PRO A CA 1
ATOM 1231 C C . PRO A 1 166 ? 18.434 6.521 -5.826 1.00 77.31 166 PRO A C 1
ATOM 1233 O O . PRO A 1 166 ? 18.366 7.151 -4.765 1.00 77.31 166 PRO A O 1
ATOM 1236 N N . PRO A 1 167 ? 17.767 5.370 -6.016 1.00 79.12 167 PRO A N 1
ATOM 1237 C CA . PRO A 1 167 ? 16.939 4.816 -4.964 1.00 79.12 167 PRO A CA 1
ATOM 1238 C C . PRO A 1 167 ? 17.792 4.611 -3.703 1.00 79.12 167 PRO A C 1
ATOM 1240 O O . PRO A 1 167 ? 18.967 4.234 -3.810 1.00 79.12 167 PRO A O 1
ATOM 1243 N N . PRO A 1 168 ? 17.222 4.843 -2.506 1.00 85.69 168 PRO A N 1
ATOM 1244 C CA . PRO A 1 168 ? 17.931 4.600 -1.256 1.00 85.69 168 PRO A CA 1
ATOM 1245 C C . PRO A 1 168 ? 18.430 3.152 -1.237 1.00 85.69 168 PRO A C 1
ATOM 1247 O O . PRO A 1 168 ? 17.733 2.289 -1.770 1.00 85.69 168 PRO A O 1
ATOM 1250 N N . PRO A 1 169 ? 19.600 2.850 -0.648 1.00 88.00 169 PRO A N 1
ATOM 1251 C CA . PRO A 1 169 ? 20.113 1.484 -0.614 1.00 88.00 169 PRO A CA 1
ATOM 1252 C C . PRO A 1 169 ? 19.099 0.525 0.034 1.00 88.00 169 PRO A C 1
ATOM 1254 O O . PRO A 1 169 ? 18.324 0.951 0.898 1.00 88.00 169 PRO A O 1
ATOM 1257 N N . PRO A 1 170 ? 19.103 -0.764 -0.355 1.00 94.69 170 PRO A N 1
ATOM 1258 C CA . PRO A 1 170 ? 18.179 -1.736 0.205 1.00 94.69 170 PRO A CA 1
ATOM 1259 C C . PRO A 1 170 ? 18.397 -1.875 1.714 1.00 94.69 170 PRO A C 1
ATOM 1261 O O . PRO A 1 170 ? 19.528 -1.943 2.205 1.00 94.69 170 PRO A O 1
ATOM 1264 N N . LEU A 1 171 ? 17.292 -1.910 2.448 1.00 97.00 171 LEU A N 1
ATOM 1265 C CA . LEU A 1 171 ? 17.261 -2.083 3.891 1.00 97.00 171 LEU A CA 1
ATOM 1266 C C . LEU A 1 171 ? 17.639 -3.525 4.267 1.00 97.00 171 LEU A C 1
ATOM 1268 O O . LEU A 1 171 ? 17.375 -4.458 3.502 1.00 97.00 171 LEU A O 1
ATOM 1272 N N . PRO A 1 172 ? 18.247 -3.730 5.448 1.00 97.38 172 PRO A N 1
ATOM 1273 C CA . PRO A 1 172 ? 18.509 -5.070 5.952 1.00 97.38 172 PRO A CA 1
ATOM 1274 C C . PRO A 1 172 ? 17.198 -5.806 6.291 1.00 97.38 172 PRO A C 1
ATOM 1276 O O . PRO A 1 172 ? 16.164 -5.160 6.484 1.00 97.38 172 PRO A O 1
ATOM 1279 N N . PRO A 1 173 ? 17.247 -7.146 6.433 1.00 97.69 173 PRO A N 1
ATOM 1280 C CA . PRO A 1 173 ? 16.127 -7.926 6.950 1.00 97.69 173 PRO A CA 1
ATOM 1281 C C . PRO A 1 173 ? 15.595 -7.379 8.278 1.00 97.69 173 PRO A C 1
ATOM 1283 O O . PRO A 1 173 ? 16.368 -6.867 9.091 1.00 97.69 173 PRO A O 1
ATOM 1286 N N . ALA A 1 174 ? 14.287 -7.527 8.505 1.00 97.38 174 ALA A N 1
ATOM 1287 C CA . ALA A 1 174 ? 13.633 -7.034 9.715 1.00 97.38 174 ALA A CA 1
ATOM 1288 C C . ALA A 1 174 ? 14.282 -7.607 10.985 1.00 97.38 174 ALA A C 1
ATOM 1290 O O . ALA A 1 174 ? 14.553 -8.807 11.079 1.00 97.38 174 ALA A O 1
ATOM 1291 N N . SER A 1 175 ? 14.500 -6.737 11.967 1.00 97.19 175 SER A N 1
ATOM 1292 C CA . SER A 1 175 ? 15.077 -7.061 13.274 1.00 97.19 175 SER A CA 1
ATOM 1293 C C . SER A 1 175 ? 14.168 -6.661 14.438 1.00 97.19 175 SER A C 1
ATOM 1295 O O . SER A 1 175 ? 14.389 -7.100 15.570 1.00 97.19 175 SER A O 1
ATOM 1297 N N . GLY A 1 176 ? 13.135 -5.855 14.167 1.00 94.38 176 GLY A N 1
ATOM 1298 C CA . GLY A 1 176 ? 12.137 -5.428 15.134 1.00 94.38 176 GLY A CA 1
ATOM 1299 C C . GLY A 1 176 ? 11.303 -6.586 15.684 1.00 94.38 176 GLY A C 1
ATOM 1300 O O . GLY A 1 176 ? 11.082 -7.608 15.029 1.00 94.38 176 GLY A O 1
ATOM 1301 N N . ALA A 1 177 ? 10.816 -6.412 16.913 1.00 95.38 177 ALA A N 1
ATOM 1302 C CA . ALA A 1 177 ? 9.882 -7.352 17.519 1.00 95.38 177 ALA A CA 1
ATOM 1303 C C . ALA A 1 177 ? 8.515 -7.297 16.809 1.00 95.38 177 ALA A C 1
ATOM 1305 O O . ALA A 1 177 ? 8.113 -6.211 16.380 1.00 95.38 177 ALA A O 1
ATOM 1306 N N . PRO A 1 178 ? 7.790 -8.430 16.713 1.00 95.50 178 PRO A N 1
ATOM 1307 C CA . PRO A 1 178 ? 6.421 -8.454 16.207 1.00 95.50 178 PRO A CA 1
ATOM 1308 C C . PRO A 1 178 ? 5.533 -7.382 16.848 1.00 95.50 178 PRO A C 1
ATOM 1310 O O . PRO A 1 178 ? 5.669 -7.063 18.032 1.00 95.50 178 PRO A O 1
ATOM 1313 N N . VAL A 1 179 ? 4.625 -6.815 16.055 1.00 94.69 179 VAL A N 1
ATOM 1314 C CA . VAL A 1 179 ? 3.666 -5.823 16.551 1.00 94.69 179 VAL A CA 1
ATOM 1315 C C . VAL A 1 179 ? 2.510 -6.534 17.255 1.00 94.69 179 VAL A C 1
ATOM 1317 O O . VAL A 1 179 ? 1.608 -7.050 16.601 1.00 94.69 179 VAL A O 1
ATOM 1320 N N . ASP A 1 180 ? 2.540 -6.514 18.587 1.00 93.31 180 ASP A N 1
ATOM 1321 C CA . ASP A 1 180 ? 1.523 -7.144 19.447 1.00 93.31 180 ASP A CA 1
ATOM 1322 C C . ASP A 1 180 ? 0.519 -6.142 20.052 1.00 93.31 180 ASP A C 1
ATOM 1324 O O . ASP A 1 180 ? -0.490 -6.540 20.636 1.00 93.31 180 ASP A O 1
ATOM 1328 N N . ASP A 1 181 ? 0.762 -4.842 19.867 1.00 94.12 181 ASP A N 1
ATOM 1329 C CA . ASP A 1 181 ? -0.058 -3.767 20.430 1.00 94.12 181 ASP A CA 1
ATOM 1330 C C . ASP A 1 181 ? -0.956 -3.123 19.374 1.00 94.12 181 ASP A C 1
ATOM 1332 O O . ASP A 1 181 ? -0.646 -3.119 18.181 1.00 94.12 181 ASP A O 1
ATOM 1336 N N . LEU A 1 182 ? -2.063 -2.535 19.830 1.00 93.94 182 LEU A N 1
ATOM 1337 C CA . LEU A 1 182 ? -2.968 -1.768 18.984 1.00 93.94 182 LEU A CA 1
ATOM 1338 C C . LEU A 1 182 ? -2.355 -0.401 18.672 1.00 93.94 182 LEU A C 1
ATOM 1340 O O . LEU A 1 182 ? -1.871 0.283 19.573 1.00 93.94 182 LEU A O 1
ATOM 1344 N N . TRP A 1 183 ? -2.436 0.034 17.416 1.00 96.12 183 TRP A N 1
ATOM 1345 C CA . TRP A 1 183 ? -2.109 1.411 17.045 1.00 96.12 183 TRP A CA 1
ATOM 1346 C C . TRP A 1 183 ? -3.284 2.077 16.357 1.00 96.12 183 TRP A C 1
ATOM 1348 O O . TRP A 1 183 ? -3.934 1.468 15.507 1.00 96.12 183 TRP A O 1
ATOM 1358 N N . ILE A 1 184 ? -3.535 3.335 16.701 1.00 95.69 184 ILE A N 1
ATOM 1359 C CA . ILE A 1 184 ? -4.596 4.138 16.096 1.00 95.69 184 ILE A CA 1
ATOM 1360 C C . ILE A 1 184 ? -4.174 5.604 15.994 1.00 95.69 184 ILE A C 1
ATOM 1362 O O . ILE A 1 184 ? -3.469 6.125 16.856 1.00 95.69 184 ILE A O 1
ATOM 1366 N N . GLY A 1 185 ? -4.604 6.281 14.937 1.00 95.31 185 GLY A N 1
ATOM 1367 C CA . GLY A 1 185 ? -4.416 7.720 14.774 1.00 95.31 185 GLY A CA 1
ATOM 1368 C C . GLY A 1 185 ? -4.480 8.144 13.310 1.00 95.31 185 GLY A C 1
ATOM 1369 O O . GLY A 1 185 ? -4.746 7.315 12.440 1.00 95.31 185 GLY A O 1
ATOM 1370 N N . PRO A 1 186 ? -4.237 9.424 13.001 1.00 94.06 186 PRO A N 1
ATOM 1371 C CA . PRO A 1 186 ? -4.086 9.854 11.619 1.00 94.06 186 PRO A CA 1
ATOM 1372 C C . PRO A 1 186 ? -2.803 9.270 11.003 1.00 94.06 186 PRO A C 1
ATOM 1374 O O . PRO A 1 186 ? -1.821 8.990 11.700 1.00 94.06 186 PRO A O 1
ATOM 1377 N N . LEU A 1 187 ? -2.784 9.123 9.676 1.00 93.56 187 LEU A N 1
ATOM 1378 C CA . LEU A 1 187 ? -1.639 8.564 8.954 1.00 93.56 187 LEU A CA 1
ATOM 1379 C C . LEU A 1 187 ? -0.337 9.325 9.270 1.00 93.56 187 LEU A C 1
ATOM 1381 O O . LEU A 1 187 ? -0.248 10.545 9.106 1.00 93.56 187 LEU A O 1
ATOM 1385 N N . GLY A 1 188 ? 0.695 8.601 9.708 1.00 93.94 188 GLY A N 1
ATOM 1386 C CA . GLY A 1 188 ? 1.997 9.158 10.098 1.00 93.94 188 GLY A CA 1
ATOM 1387 C C . GLY A 1 188 ? 2.067 9.741 11.514 1.00 93.94 188 GLY A C 1
ATOM 1388 O O . GLY A 1 188 ? 3.099 10.291 11.884 1.00 93.94 188 GLY A O 1
ATOM 1389 N N . ALA A 1 189 ? 0.999 9.638 12.306 1.00 93.88 189 ALA A N 1
ATOM 1390 C CA . ALA A 1 189 ? 1.006 9.958 13.734 1.00 93.88 189 ALA A CA 1
ATOM 1391 C C . ALA A 1 189 ? 0.161 8.938 14.514 1.00 93.88 189 ALA A C 1
ATOM 1393 O O . ALA A 1 189 ? -0.715 9.296 15.299 1.00 93.88 189 ALA A O 1
ATOM 1394 N N . LEU A 1 190 ? 0.412 7.651 14.255 1.00 95.31 190 LEU A N 1
ATOM 1395 C CA . LEU A 1 190 ? -0.232 6.565 14.985 1.00 95.31 190 LEU A CA 1
ATOM 1396 C C . LEU A 1 190 ? 0.293 6.513 16.411 1.00 95.31 190 LEU A C 1
ATOM 1398 O O . LEU A 1 190 ? 1.499 6.595 16.651 1.00 95.31 190 LEU A O 1
ATOM 1402 N N . LEU A 1 191 ? -0.628 6.331 17.344 1.00 94.44 191 LEU A N 1
ATOM 1403 C CA . LEU A 1 191 ? -0.345 6.235 18.761 1.00 94.44 191 LEU A CA 1
ATOM 1404 C C . LEU A 1 191 ? -0.555 4.793 19.210 1.00 94.44 191 LEU A C 1
ATOM 1406 O O . LEU A 1 191 ? -1.509 4.128 18.803 1.00 94.44 191 LEU A O 1
ATOM 1410 N N . ARG A 1 192 ? 0.377 4.314 20.031 1.00 94.12 192 ARG A N 1
ATOM 1411 C CA . ARG A 1 192 ? 0.382 2.959 20.576 1.00 94.12 192 ARG A CA 1
ATOM 1412 C C . ARG A 1 192 ? -0.548 2.881 21.780 1.00 94.12 192 ARG A C 1
ATOM 1414 O O . ARG A 1 192 ? -0.442 3.700 22.689 1.00 94.12 192 ARG A O 1
ATOM 1421 N N . ILE A 1 193 ? -1.397 1.862 21.816 1.00 92.56 193 ILE A N 1
ATOM 1422 C CA . ILE A 1 193 ? -2.228 1.495 22.961 1.00 92.56 193 ILE A CA 1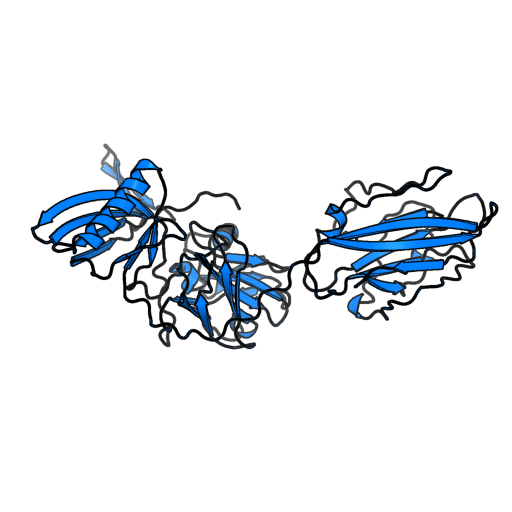
ATOM 1423 C C . ILE A 1 193 ? -1.751 0.123 23.436 1.00 92.56 193 ILE A C 1
ATOM 1425 O O . ILE A 1 193 ? -1.969 -0.890 22.773 1.00 92.56 193 ILE A O 1
ATOM 1429 N N . HIS A 1 194 ? -1.070 0.111 24.580 1.00 90.50 194 HIS A N 1
ATOM 1430 C CA . HIS A 1 194 ? -0.511 -1.105 25.176 1.00 90.50 194 HIS A CA 1
ATOM 1431 C C . HIS A 1 194 ? -1.586 -2.046 25.734 1.00 90.50 194 HIS A C 1
ATOM 1433 O O . HIS A 1 194 ? -1.408 -3.262 25.755 1.00 90.50 194 HIS A O 1
ATOM 1439 N N . ASP A 1 195 ? -2.707 -1.484 26.183 1.00 88.56 195 ASP A N 1
ATOM 1440 C CA . ASP A 1 195 ? -3.790 -2.253 26.777 1.00 88.56 195 ASP A CA 1
ATOM 1441 C C . ASP A 1 195 ? -4.722 -2.811 25.699 1.00 88.56 195 ASP A C 1
ATOM 1443 O O . ASP A 1 195 ? -5.371 -2.072 24.950 1.00 88.56 195 ASP A O 1
ATOM 1447 N N . ALA A 1 196 ? -4.851 -4.135 25.654 1.00 86.38 196 ALA A N 1
ATOM 1448 C CA . ALA A 1 196 ? -5.831 -4.781 24.793 1.00 86.38 196 ALA A CA 1
ATOM 1449 C C . ALA A 1 196 ? -7.269 -4.437 25.242 1.00 86.38 196 ALA A C 1
ATOM 1451 O O . ALA A 1 196 ? -7.554 -4.418 26.446 1.00 86.38 196 ALA A O 1
ATOM 1452 N N . PRO A 1 197 ? -8.204 -4.200 24.304 1.00 88.00 197 PRO A N 1
ATOM 1453 C CA . PRO A 1 197 ? -9.601 -3.973 24.649 1.00 88.00 197 PRO A CA 1
ATOM 1454 C C . PRO A 1 197 ? -10.223 -5.229 25.273 1.00 88.00 197 PRO A C 1
ATOM 1456 O O . PRO A 1 197 ? -9.973 -6.354 24.840 1.00 88.00 197 PRO A O 1
ATOM 1459 N N . VAL A 1 198 ? -11.084 -5.028 26.273 1.00 89.94 198 VAL A N 1
ATOM 1460 C CA . VAL A 1 198 ? -11.869 -6.095 26.917 1.00 89.94 198 VAL A CA 1
ATOM 1461 C C . VAL A 1 198 ? -12.868 -6.682 25.926 1.00 89.94 198 VAL A C 1
ATOM 1463 O O . VAL A 1 198 ? -13.022 -7.900 25.839 1.00 89.94 198 VAL A O 1
ATOM 1466 N N . THR A 1 199 ? -13.523 -5.815 25.149 1.00 88.69 199 THR A N 1
ATOM 1467 C CA . THR A 1 199 ? -14.377 -6.232 24.038 1.00 88.69 199 THR A CA 1
ATOM 1468 C C . THR A 1 199 ? -13.727 -5.843 22.727 1.00 88.69 199 THR A C 1
ATOM 1470 O O . THR A 1 199 ? -13.508 -4.663 22.463 1.00 88.69 199 THR A O 1
ATOM 1473 N N . TRP A 1 200 ? -13.494 -6.839 21.876 1.00 89.94 200 TRP A N 1
ATOM 1474 C CA . TRP A 1 200 ? -12.997 -6.651 20.521 1.00 89.94 200 TRP A CA 1
ATOM 1475 C C . TRP A 1 200 ? -13.928 -7.335 19.532 1.00 89.94 200 TRP A C 1
ATOM 1477 O O . TRP A 1 200 ? -13.956 -8.562 19.440 1.00 89.94 200 TRP A O 1
ATOM 1487 N N . GLN A 1 201 ? -14.697 -6.551 18.778 1.00 89.31 201 GLN A N 1
ATOM 1488 C CA . GLN A 1 201 ? -15.570 -7.095 17.739 1.00 89.31 201 GLN A CA 1
ATOM 1489 C C . GLN A 1 201 ? -15.210 -6.517 16.377 1.00 89.31 201 GLN A C 1
ATOM 1491 O O . GLN A 1 201 ? -15.155 -5.302 16.202 1.00 89.31 201 GLN A O 1
ATOM 1496 N N . ARG A 1 202 ? -14.984 -7.416 15.414 1.00 83.00 202 ARG A N 1
ATOM 1497 C CA . ARG A 1 202 ? -14.818 -7.111 13.989 1.00 83.00 202 ARG A CA 1
ATOM 1498 C C . ARG A 1 202 ? -15.988 -7.717 13.233 1.00 83.00 202 ARG A C 1
ATOM 1500 O O . ARG A 1 202 ? -15.915 -8.850 12.755 1.00 83.00 202 ARG A O 1
ATOM 1507 N N . THR A 1 203 ? -17.088 -6.988 13.145 1.00 80.25 203 THR A N 1
ATOM 1508 C CA . THR A 1 203 ? -18.252 -7.485 12.417 1.00 80.25 203 THR A CA 1
ATOM 1509 C C . THR A 1 203 ? -18.117 -7.056 10.965 1.00 80.25 203 THR A C 1
ATOM 1511 O O . THR A 1 203 ? -18.291 -5.885 10.617 1.00 80.25 203 THR A O 1
ATOM 1514 N N . ARG A 1 204 ? -17.780 -8.013 10.094 1.00 71.56 204 ARG A N 1
ATOM 1515 C CA . ARG A 1 204 ? -17.868 -7.797 8.649 1.00 71.56 204 ARG A CA 1
ATOM 1516 C C . ARG A 1 204 ? -19.341 -7.827 8.274 1.00 71.56 204 ARG A C 1
ATOM 1518 O O . ARG A 1 204 ? -19.981 -8.871 8.374 1.00 71.56 204 ARG A O 1
ATOM 1525 N N . ASP A 1 205 ? -19.864 -6.687 7.846 1.00 74.81 205 ASP A N 1
ATOM 1526 C CA . ASP A 1 205 ? -21.164 -6.658 7.197 1.00 74.81 205 ASP A CA 1
ATOM 1527 C C . ASP A 1 205 ? -21.073 -7.533 5.932 1.00 74.81 205 ASP A C 1
ATOM 1529 O O . ASP A 1 205 ? -20.120 -7.446 5.154 1.00 74.81 205 ASP A O 1
ATOM 1533 N N . LEU A 1 206 ? -22.022 -8.448 5.743 1.00 77.12 206 LEU A N 1
ATOM 1534 C CA . LEU A 1 206 ? -22.084 -9.266 4.527 1.00 77.12 206 LEU A CA 1
ATOM 1535 C C . LEU A 1 206 ? -22.658 -8.474 3.342 1.00 77.12 206 LEU A C 1
ATOM 1537 O O . LEU A 1 206 ? -22.732 -8.994 2.221 1.00 77.12 206 LEU A O 1
ATOM 1541 N N . GLY A 1 207 ? -23.064 -7.227 3.601 1.00 70.50 207 GLY A N 1
ATOM 1542 C CA . GLY A 1 207 ? -23.662 -6.292 2.664 1.00 70.50 207 GLY A CA 1
ATOM 1543 C C . GLY A 1 207 ? -25.074 -6.664 2.275 1.00 70.50 207 GLY A C 1
ATOM 1544 O O . GLY A 1 207 ? -25.615 -6.012 1.390 1.00 70.50 207 GLY A O 1
ATOM 1545 N N . ALA A 1 208 ? -25.623 -7.728 2.863 1.00 79.44 208 ALA A N 1
ATOM 1546 C CA . ALA A 1 208 ? -26.948 -8.229 2.573 1.00 79.44 208 ALA A CA 1
ATOM 1547 C C . ALA A 1 208 ? -27.962 -7.442 3.405 1.00 79.44 208 ALA A C 1
ATOM 1549 O O . ALA A 1 208 ? -27.985 -7.559 4.628 1.00 79.44 208 ALA A O 1
ATOM 1550 N N . ALA A 1 209 ? -28.789 -6.650 2.734 1.00 81.44 209 ALA A N 1
ATOM 1551 C CA . ALA A 1 209 ? -29.920 -5.975 3.348 1.00 81.44 209 ALA A CA 1
ATOM 1552 C C . ALA A 1 209 ? -31.213 -6.578 2.800 1.00 81.44 209 ALA A C 1
ATOM 1554 O O . ALA A 1 209 ? -31.378 -6.721 1.586 1.00 81.44 209 ALA A O 1
ATOM 1555 N N . GLU A 1 210 ? -32.124 -6.940 3.698 1.00 87.31 210 GLU A N 1
ATOM 1556 C CA . GLU A 1 210 ? -33.459 -7.413 3.347 1.00 87.31 210 GLU A CA 1
ATOM 1557 C C . GLU A 1 210 ? -34.456 -6.271 3.526 1.00 87.31 210 GLU A C 1
ATOM 1559 O O . GLU A 1 210 ? -34.533 -5.648 4.584 1.00 87.31 210 GLU A O 1
ATOM 1564 N N . PHE A 1 211 ? -35.224 -5.994 2.479 1.00 86.06 211 PHE A N 1
ATOM 1565 C CA . PHE A 1 211 ? -36.304 -5.021 2.495 1.00 86.06 211 PHE A CA 1
ATOM 1566 C C . PHE A 1 211 ? -37.614 -5.751 2.237 1.00 86.06 211 PHE A C 1
ATOM 1568 O O . PHE A 1 211 ? -37.858 -6.236 1.129 1.00 86.06 211 PHE A O 1
ATOM 1575 N N . GLU A 1 212 ? -38.463 -5.829 3.257 1.00 91.19 212 GLU A N 1
ATOM 1576 C CA . GLU A 1 212 ? -39.838 -6.286 3.100 1.00 91.19 212 GLU A CA 1
ATOM 1577 C C . GLU A 1 212 ? -40.714 -5.096 2.700 1.00 91.19 212 GLU A C 1
ATOM 1579 O O . GLU A 1 212 ? -40.839 -4.103 3.416 1.00 91.19 212 GLU A O 1
ATOM 1584 N N . SER A 1 213 ? -41.284 -5.166 1.502 1.00 85.12 213 SER A N 1
ATOM 1585 C CA . SER A 1 213 ? -42.264 -4.183 1.043 1.00 85.12 213 SER A CA 1
ATOM 1586 C C . SER A 1 213 ? -43.580 -4.308 1.816 1.00 85.12 213 SER A C 1
ATOM 1588 O O . SER A 1 213 ? -43.901 -5.363 2.357 1.00 85.12 213 SER A O 1
ATOM 1590 N N . LEU A 1 214 ? -44.405 -3.258 1.780 1.00 86.88 214 LEU A N 1
ATOM 1591 C CA . LEU A 1 214 ? -45.751 -3.264 2.374 1.00 86.88 214 LEU A CA 1
ATOM 1592 C C . LEU A 1 214 ? -46.681 -4.352 1.796 1.00 86.88 214 LEU A C 1
ATOM 1594 O O . LEU A 1 214 ? -47.687 -4.685 2.415 1.00 86.88 214 LEU A O 1
ATOM 1598 N N . GLU A 1 215 ? -46.351 -4.909 0.628 1.00 90.69 215 GLU A N 1
ATOM 1599 C CA . GLU A 1 215 ? -47.075 -6.018 -0.009 1.00 90.69 215 GLU A CA 1
ATOM 1600 C C . GLU A 1 215 ? -46.560 -7.406 0.429 1.00 90.69 215 GLU A C 1
ATOM 1602 O O . GLU A 1 215 ? -46.986 -8.423 -0.116 1.00 90.69 215 GLU A O 1
ATOM 1607 N N . GLY A 1 216 ? -45.621 -7.475 1.381 1.00 89.50 216 GLY A N 1
ATOM 1608 C CA . GLY A 1 216 ? -45.015 -8.724 1.863 1.00 89.50 216 GLY A CA 1
ATOM 1609 C C . GLY A 1 216 ? -43.962 -9.317 0.919 1.00 89.50 216 GLY A C 1
ATOM 1610 O O . GLY A 1 216 ? -43.521 -10.451 1.100 1.00 89.50 216 GLY A O 1
ATOM 1611 N N . ARG A 1 217 ? -43.544 -8.580 -0.122 1.00 90.44 217 ARG A N 1
ATOM 1612 C CA . ARG A 1 217 ? -42.445 -9.002 -1.003 1.00 90.44 217 ARG A CA 1
ATOM 1613 C C . ARG A 1 217 ? -41.104 -8.651 -0.373 1.00 90.44 217 ARG A C 1
ATOM 1615 O O . ARG A 1 217 ? -40.838 -7.473 -0.134 1.00 90.44 217 ARG A O 1
ATOM 1622 N N . LEU A 1 218 ? -40.256 -9.661 -0.202 1.00 91.62 218 LEU A N 1
ATOM 1623 C CA . LEU A 1 218 ? -38.888 -9.521 0.287 1.00 91.62 218 LEU A CA 1
ATOM 1624 C C . LEU A 1 218 ? -37.930 -9.257 -0.884 1.00 91.62 218 LEU A C 1
ATOM 1626 O O . LEU A 1 218 ? -37.895 -10.006 -1.862 1.00 91.62 218 LEU A O 1
ATOM 1630 N N . THR A 1 219 ? -37.176 -8.164 -0.799 1.00 87.94 219 THR A N 1
ATOM 1631 C CA . THR A 1 219 ? -36.118 -7.798 -1.746 1.00 87.94 219 THR A CA 1
ATOM 1632 C C . THR A 1 219 ? -34.793 -7.788 -1.009 1.00 87.94 219 THR A C 1
ATOM 1634 O O . THR A 1 219 ? -34.612 -7.019 -0.072 1.00 87.94 219 THR A O 1
ATOM 1637 N N . THR A 1 220 ? -33.856 -8.625 -1.439 1.00 86.31 220 THR A N 1
ATOM 1638 C CA . THR A 1 220 ? -32.495 -8.632 -0.900 1.00 86.31 220 THR A CA 1
ATOM 1639 C C . THR A 1 220 ? -31.588 -7.796 -1.795 1.00 86.31 220 THR A C 1
ATOM 1641 O O . THR A 1 220 ? -31.501 -8.069 -2.996 1.00 86.31 220 THR A O 1
ATOM 1644 N N . SER A 1 221 ? -30.883 -6.815 -1.243 1.00 80.94 221 SER A N 1
ATOM 1645 C CA . SER A 1 221 ? -29.758 -6.167 -1.919 1.00 80.94 221 SER A CA 1
ATOM 1646 C C . SER A 1 221 ? -28.448 -6.651 -1.308 1.00 80.94 221 SER A C 1
ATOM 1648 O O . SER A 1 221 ? -28.404 -7.024 -0.138 1.00 80.94 221 SER A O 1
ATOM 1650 N N . ARG A 1 222 ? -27.379 -6.693 -2.110 1.00 78.31 222 ARG A N 1
ATOM 1651 C CA . ARG A 1 222 ? -26.040 -7.030 -1.625 1.00 78.31 222 ARG A CA 1
ATOM 1652 C C . ARG A 1 222 ? -25.037 -5.983 -2.078 1.00 78.31 222 ARG A C 1
ATOM 1654 O O . ARG A 1 222 ? -24.798 -5.856 -3.278 1.00 78.31 222 ARG A O 1
ATOM 1661 N N . SER A 1 223 ? -24.430 -5.264 -1.137 1.00 77.00 223 SER A N 1
ATOM 1662 C CA . SER A 1 223 ? -23.275 -4.427 -1.459 1.00 77.00 223 SER A CA 1
ATOM 1663 C C . SER A 1 223 ? -22.093 -5.310 -1.850 1.00 77.00 223 SER A C 1
ATOM 1665 O O . SER A 1 223 ? -21.795 -6.302 -1.181 1.00 77.00 223 SER A O 1
ATOM 1667 N N . ARG A 1 224 ? -21.401 -4.942 -2.934 1.00 71.94 224 ARG A N 1
ATOM 1668 C CA . ARG A 1 224 ? -20.156 -5.603 -3.347 1.00 71.94 224 ARG A CA 1
ATOM 1669 C C . ARG A 1 224 ? -19.079 -5.450 -2.274 1.00 71.94 224 ARG A C 1
ATOM 1671 O O . ARG A 1 224 ? -18.357 -6.401 -2.000 1.00 71.94 224 ARG A O 1
ATOM 1678 N N . TRP A 1 225 ? -19.025 -4.282 -1.643 1.00 76.94 225 TRP A N 1
ATOM 1679 C CA . TRP A 1 225 ? -18.122 -3.982 -0.541 1.00 76.94 225 TRP A CA 1
ATOM 1680 C C . TRP A 1 225 ? -18.928 -3.357 0.584 1.00 76.94 225 TRP A C 1
ATOM 1682 O O . TRP A 1 225 ? -19.288 -2.182 0.539 1.00 76.94 225 TRP A O 1
ATOM 1692 N N . ALA A 1 226 ? -19.281 -4.175 1.563 1.00 82.44 226 ALA A N 1
ATOM 1693 C CA . ALA A 1 226 ? -19.928 -3.682 2.760 1.00 82.44 226 ALA A CA 1
ATOM 1694 C C . ALA A 1 226 ? -18.856 -3.203 3.748 1.00 82.44 226 ALA A C 1
ATOM 1696 O O . ALA A 1 226 ? -17.862 -3.918 3.935 1.00 82.44 226 ALA A O 1
ATOM 1697 N N . PRO A 1 227 ? -19.025 -2.015 4.349 1.00 87.56 227 PRO A N 1
ATOM 1698 C CA . PRO A 1 227 ? -18.056 -1.490 5.294 1.00 87.56 227 PRO A CA 1
ATOM 1699 C C . PRO A 1 227 ? -18.021 -2.374 6.539 1.00 87.56 227 PRO A C 1
ATOM 1701 O O . PRO A 1 227 ? -19.053 -2.823 7.047 1.00 87.56 227 PRO A O 1
ATOM 1704 N N . ARG A 1 228 ? -16.823 -2.629 7.055 1.00 89.38 228 ARG A N 1
ATOM 1705 C CA . ARG A 1 228 ? -16.665 -3.290 8.348 1.00 89.38 228 ARG A CA 1
ATOM 1706 C C . ARG A 1 228 ? -17.026 -2.335 9.471 1.00 89.38 228 ARG A C 1
ATOM 1708 O O . ARG A 1 228 ? -16.704 -1.148 9.417 1.00 89.38 228 ARG A O 1
ATOM 1715 N N . ARG A 1 229 ? -17.665 -2.881 10.501 1.00 92.38 229 ARG A N 1
ATOM 1716 C CA . ARG A 1 229 ? -17.901 -2.187 11.763 1.00 92.38 229 ARG A CA 1
ATOM 1717 C C . ARG A 1 229 ? -17.023 -2.813 12.827 1.00 92.38 229 ARG A C 1
ATOM 1719 O O . ARG A 1 229 ? -17.062 -4.030 13.029 1.00 92.38 229 ARG A O 1
ATOM 1726 N N . THR A 1 230 ? -16.251 -1.971 13.492 1.00 94.00 230 THR A N 1
ATOM 1727 C CA . THR A 1 230 ? -15.345 -2.386 14.555 1.00 94.00 230 THR A CA 1
ATOM 1728 C C . THR A 1 230 ? -15.732 -1.650 15.823 1.00 94.00 230 THR A C 1
ATOM 1730 O O . THR A 1 230 ? -15.935 -0.440 15.801 1.00 94.00 230 THR A O 1
ATOM 1733 N N . SER A 1 231 ? -15.862 -2.384 16.922 1.00 94.81 231 SER A N 1
ATOM 1734 C CA . SER A 1 231 ? -16.110 -1.796 18.235 1.00 94.81 231 SER A CA 1
ATOM 1735 C C . SER A 1 231 ? -15.063 -2.273 19.223 1.00 94.81 231 SER A C 1
ATOM 1737 O O . SER A 1 231 ? -14.807 -3.482 19.324 1.00 94.81 231 SER A O 1
ATOM 1739 N N . TRP A 1 232 ? -14.520 -1.331 19.980 1.00 95.25 232 TRP A N 1
ATOM 1740 C CA . TRP A 1 232 ? -13.574 -1.598 21.052 1.00 95.25 232 TRP A CA 1
ATOM 1741 C C . TRP A 1 232 ? -14.076 -1.009 22.352 1.00 95.25 232 TRP A C 1
ATOM 1743 O O . TRP A 1 232 ? -14.573 0.115 22.372 1.00 95.25 232 TRP A O 1
ATOM 1753 N N . SER A 1 233 ? -13.928 -1.758 23.440 1.00 95.62 233 SER A N 1
ATOM 1754 C CA . SER A 1 233 ? -14.182 -1.240 24.779 1.00 95.62 233 SER A CA 1
ATOM 1755 C C . SER A 1 233 ? -13.078 -1.650 25.740 1.00 95.62 233 SER A C 1
ATOM 1757 O O . SER A 1 233 ? -12.661 -2.808 25.773 1.00 95.62 233 SER A O 1
ATOM 1759 N N . TRP A 1 234 ? -12.648 -0.703 26.560 1.00 95.94 234 TRP A N 1
ATOM 1760 C CA . TRP A 1 234 ? -11.741 -0.901 27.678 1.00 95.94 234 TRP A CA 1
ATOM 1761 C C . TRP A 1 234 ? -12.491 -0.564 28.955 1.00 95.94 234 TRP A C 1
ATOM 1763 O O . TRP A 1 234 ? -13.031 0.531 29.075 1.00 95.94 234 TRP A O 1
ATOM 1773 N N . ASP A 1 235 ? -12.500 -1.474 29.925 1.00 93.94 235 ASP A N 1
ATOM 1774 C CA . ASP A 1 235 ? -13.148 -1.199 31.213 1.00 93.94 235 ASP A CA 1
ATOM 1775 C C . ASP A 1 235 ? -12.211 -0.448 32.169 1.00 93.94 235 ASP A C 1
ATOM 1777 O O . ASP A 1 235 ? -12.672 0.258 33.068 1.00 93.94 235 ASP A O 1
ATOM 1781 N N . ARG A 1 236 ? -10.893 -0.617 31.992 1.00 92.06 236 ARG A N 1
ATOM 1782 C CA . ARG A 1 236 ? -9.843 -0.077 32.866 1.00 92.06 236 ARG A CA 1
ATOM 1783 C C . ARG A 1 236 ? -8.627 0.370 32.055 1.00 92.06 236 ARG A C 1
ATOM 1785 O O . ARG A 1 236 ? -7.579 -0.257 32.134 1.00 92.06 236 ARG A O 1
ATOM 1792 N N . LEU A 1 237 ? -8.785 1.434 31.277 1.00 94.12 237 LEU A N 1
ATOM 1793 C CA . LEU A 1 237 ? -7.682 2.047 30.542 1.00 94.12 237 LEU A CA 1
ATOM 1794 C C . LEU A 1 237 ? -6.914 3.010 31.457 1.00 94.12 237 LEU A C 1
ATOM 1796 O O . LEU A 1 237 ? -7.534 3.751 32.234 1.00 94.12 237 LEU A O 1
ATOM 1800 N N . GLU A 1 238 ? -5.582 2.985 31.406 1.00 93.19 238 GLU A N 1
ATOM 1801 C CA . GLU A 1 238 ? -4.757 3.944 32.149 1.00 93.19 238 GLU A CA 1
ATOM 1802 C C . GLU A 1 238 ? -5.050 5.389 31.703 1.00 93.19 238 GLU A C 1
ATOM 1804 O O . GLU A 1 238 ? -5.369 5.603 30.532 1.00 93.19 238 GLU A O 1
ATOM 1809 N N . PRO A 1 239 ? -4.959 6.393 32.602 1.00 92.06 239 PRO A N 1
ATOM 1810 C CA . PRO A 1 239 ? -5.298 7.781 32.276 1.00 92.06 239 PRO A CA 1
ATOM 1811 C C . PRO A 1 239 ? -4.617 8.313 31.013 1.00 92.06 239 PRO A C 1
ATOM 1813 O O . PRO A 1 239 ? -5.304 8.858 30.154 1.00 92.06 239 PRO A O 1
ATOM 1816 N N . ASP A 1 240 ? -3.311 8.075 30.868 1.00 90.94 240 ASP A N 1
ATOM 1817 C CA . ASP A 1 240 ? -2.527 8.556 29.727 1.00 90.94 240 ASP A CA 1
ATOM 1818 C C . ASP A 1 240 ? -2.995 7.912 28.408 1.00 90.94 240 ASP A C 1
ATOM 1820 O O . ASP A 1 240 ? -3.169 8.593 27.397 1.00 90.94 240 ASP A O 1
ATOM 1824 N N . ALA A 1 241 ? -3.276 6.604 28.418 1.00 91.75 241 ALA A N 1
ATOM 1825 C CA . ALA A 1 241 ? -3.814 5.901 27.254 1.00 91.75 241 ALA A CA 1
ATOM 1826 C C . ALA A 1 241 ? -5.257 6.333 26.935 1.00 91.75 241 ALA A C 1
ATOM 1828 O O . ALA A 1 241 ? -5.636 6.440 25.769 1.00 91.75 241 ALA A O 1
ATOM 1829 N N . ALA A 1 242 ? -6.065 6.623 27.956 1.00 93.69 242 ALA A N 1
ATOM 1830 C CA . ALA A 1 242 ? -7.418 7.136 27.779 1.00 93.69 242 ALA A CA 1
ATOM 1831 C C . ALA A 1 242 ? -7.431 8.551 27.186 1.00 93.69 242 ALA A C 1
ATOM 1833 O O . ALA A 1 242 ? -8.276 8.835 26.338 1.00 93.69 242 ALA A O 1
ATOM 1834 N N . ASP A 1 243 ? -6.489 9.412 27.575 1.00 92.62 243 ASP A N 1
ATOM 1835 C CA . ASP A 1 243 ? -6.316 10.738 26.976 1.00 92.62 243 ASP A CA 1
ATOM 1836 C C . ASP A 1 243 ? -5.905 10.641 25.505 1.00 92.62 243 ASP A C 1
ATOM 1838 O O . ASP A 1 243 ? -6.472 11.348 24.676 1.00 92.62 243 ASP A O 1
ATOM 1842 N N . VAL A 1 244 ? -5.022 9.701 25.152 1.00 90.69 244 VAL A N 1
ATOM 1843 C CA . VAL A 1 244 ? -4.669 9.401 23.753 1.00 90.69 244 VAL A CA 1
ATOM 1844 C C . VAL A 1 244 ? -5.897 8.987 22.938 1.00 90.69 244 VAL A C 1
ATOM 1846 O O . VAL A 1 244 ? -6.133 9.519 21.852 1.00 90.69 244 VAL A O 1
ATOM 1849 N N . VAL A 1 245 ? -6.711 8.060 23.452 1.00 93.81 245 VAL A N 1
ATOM 1850 C CA . VAL A 1 245 ? -7.929 7.616 22.755 1.00 93.81 245 VAL A CA 1
ATOM 1851 C C . VAL A 1 245 ? -8.932 8.763 22.610 1.00 93.81 245 VAL A C 1
ATOM 1853 O O . VAL A 1 245 ? -9.526 8.927 21.542 1.00 93.81 245 VAL A O 1
ATOM 1856 N N . ALA A 1 246 ? -9.096 9.577 23.656 1.00 94.44 246 ALA A N 1
ATOM 1857 C CA . ALA A 1 246 ? -9.953 10.756 23.635 1.00 94.44 246 ALA A CA 1
ATOM 1858 C C . ALA A 1 246 ? -9.482 11.777 22.592 1.00 94.44 246 ALA A C 1
ATOM 1860 O O . ALA A 1 246 ? -10.290 12.277 21.813 1.00 94.44 246 ALA A O 1
ATOM 1861 N N . GLU A 1 247 ? -8.181 12.062 22.548 1.00 92.12 247 GLU A N 1
ATOM 1862 C CA . GLU A 1 247 ? -7.580 12.988 21.592 1.00 92.12 247 GLU A CA 1
ATOM 1863 C C . GLU A 1 247 ? -7.815 12.521 20.156 1.00 92.12 247 GLU A C 1
ATOM 1865 O O . GLU A 1 247 ? -8.294 13.300 19.334 1.00 92.12 247 GLU A O 1
ATOM 1870 N N . VAL A 1 248 ? -7.556 11.245 19.856 1.00 93.56 248 VAL A N 1
ATOM 1871 C CA . VAL A 1 248 ? -7.794 10.681 18.521 1.00 93.56 248 VAL A CA 1
ATOM 1872 C C . VAL A 1 248 ? -9.271 10.781 18.134 1.00 93.56 248 VAL A C 1
ATOM 1874 O O . VAL A 1 248 ? -9.579 11.231 17.031 1.00 93.56 248 VAL A O 1
ATOM 1877 N N . ALA A 1 249 ? -10.186 10.407 19.033 1.00 94.19 249 ALA A N 1
ATOM 1878 C CA . ALA A 1 249 ? -11.622 10.439 18.767 1.00 94.19 249 ALA A CA 1
ATOM 1879 C C . ALA A 1 249 ? -12.153 11.856 18.538 1.00 94.19 249 ALA A C 1
ATOM 1881 O O . ALA A 1 249 ? -12.889 12.105 17.581 1.00 94.19 249 ALA A O 1
ATOM 1882 N N . LEU A 1 250 ? -11.765 12.793 19.402 1.00 92.00 250 LEU A N 1
ATOM 1883 C CA . LEU A 1 250 ? -12.212 14.176 19.327 1.00 92.00 250 LEU A CA 1
ATOM 1884 C C . LEU A 1 250 ? -11.589 14.901 18.136 1.00 92.00 250 LEU A C 1
ATOM 1886 O O . LEU A 1 250 ? -12.310 15.589 17.418 1.00 92.00 250 LEU A O 1
ATOM 1890 N N . ASN A 1 251 ? -10.292 14.720 17.873 1.00 89.62 251 ASN A N 1
ATOM 1891 C CA . ASN A 1 251 ? -9.649 15.319 16.705 1.00 89.62 251 ASN A CA 1
ATOM 1892 C C . ASN A 1 251 ? -10.285 14.802 15.418 1.00 89.62 251 ASN A C 1
ATOM 1894 O O . ASN A 1 251 ? -10.713 15.619 14.611 1.00 89.62 251 ASN A O 1
ATOM 1898 N N . ALA A 1 252 ? -10.451 13.482 15.270 1.00 86.62 252 ALA A N 1
ATOM 1899 C CA . ALA A 1 252 ? -11.103 12.906 14.095 1.00 86.62 252 ALA A CA 1
ATOM 1900 C C . ALA A 1 252 ? -12.507 13.483 13.865 1.00 86.62 252 ALA A C 1
ATOM 1902 O O . ALA A 1 252 ? -12.864 13.795 12.730 1.00 86.62 252 ALA A O 1
ATOM 1903 N N . HIS A 1 253 ? -13.274 13.688 14.940 1.00 84.69 253 HIS A N 1
ATOM 1904 C CA . HIS A 1 253 ? -14.586 14.324 14.873 1.00 84.69 253 HIS A CA 1
ATOM 1905 C C . HIS A 1 253 ? -14.518 15.800 14.452 1.00 84.69 253 HIS A C 1
ATOM 1907 O O . HIS A 1 253 ? -15.303 16.232 13.610 1.00 84.69 253 HIS A O 1
ATOM 1913 N N . TYR A 1 254 ? -13.599 16.586 15.019 1.00 81.75 254 TYR A N 1
ATOM 1914 C CA . TYR A 1 254 ? -13.508 18.022 14.741 1.00 81.75 254 TYR A CA 1
ATOM 1915 C C . TYR A 1 254 ? -12.925 18.343 13.366 1.00 81.75 254 TYR A C 1
ATOM 1917 O O . TYR A 1 254 ? -13.295 19.360 12.780 1.00 81.75 254 TYR A O 1
ATOM 1925 N N . THR A 1 255 ? -12.017 17.511 12.859 1.00 83.00 255 THR A N 1
ATOM 1926 C CA . THR A 1 255 ? -11.383 17.714 11.551 1.00 83.00 255 THR A CA 1
ATOM 1927 C C . THR A 1 255 ? -12.045 16.928 10.426 1.00 83.00 255 THR A C 1
ATOM 1929 O O . THR A 1 255 ? -11.612 17.068 9.286 1.00 83.00 255 THR A O 1
ATOM 1932 N N . ASP A 1 256 ? -13.080 16.135 10.727 1.00 77.31 256 ASP A N 1
ATOM 1933 C CA . ASP A 1 256 ? -13.738 15.215 9.786 1.00 77.31 256 ASP A CA 1
ATOM 1934 C C . ASP A 1 256 ? -12.715 14.326 9.053 1.00 77.31 256 ASP A C 1
ATOM 1936 O O . ASP A 1 256 ? -12.731 14.155 7.834 1.00 77.31 256 ASP A O 1
ATOM 1940 N N . THR A 1 257 ? -11.740 13.818 9.812 1.00 85.31 257 THR A N 1
ATOM 1941 C CA . THR A 1 257 ? -10.627 13.029 9.274 1.00 85.31 257 THR A CA 1
ATOM 1942 C C . THR A 1 257 ? -10.788 11.556 9.588 1.00 85.31 257 THR A C 1
ATOM 1944 O O . THR A 1 257 ? -11.276 11.165 10.649 1.00 85.31 257 THR A O 1
ATOM 1947 N N . THR A 1 258 ? -10.275 10.728 8.688 1.00 93.38 258 THR A N 1
ATOM 1948 C CA . THR A 1 258 ? -10.139 9.298 8.920 1.00 93.38 258 THR A CA 1
ATOM 1949 C C . THR A 1 258 ? -8.998 8.979 9.882 1.00 93.38 258 THR A C 1
ATOM 1951 O O . THR A 1 258 ? -8.061 9.761 10.064 1.00 93.38 258 THR A O 1
ATOM 1954 N N . VAL A 1 259 ? -9.068 7.794 10.479 1.00 95.50 259 VAL A N 1
ATOM 1955 C CA . VAL A 1 259 ? -8.012 7.214 11.307 1.00 95.50 259 VAL A CA 1
ATOM 1956 C C . VAL A 1 259 ? -7.562 5.887 10.719 1.00 95.50 259 VAL A C 1
ATOM 1958 O O . VAL A 1 259 ? -8.362 5.108 10.199 1.00 95.50 259 VAL A O 1
ATOM 1961 N N . GLU A 1 260 ? -6.271 5.620 10.824 1.00 96.25 260 GLU A N 1
ATOM 1962 C CA . GLU A 1 260 ? -5.688 4.329 10.504 1.00 96.25 260 GLU A CA 1
ATOM 1963 C C . GLU A 1 260 ? -5.604 3.481 11.763 1.00 96.25 260 GLU A C 1
ATOM 1965 O O . GLU A 1 260 ? -5.449 3.997 12.874 1.00 96.25 260 GLU A O 1
ATOM 1970 N N . VAL A 1 261 ? -5.692 2.170 11.575 1.00 95.00 261 VAL A N 1
ATOM 1971 C CA . VAL A 1 261 ? -5.649 1.194 12.657 1.00 95.00 261 VAL A CA 1
ATOM 1972 C C . VAL A 1 261 ? -4.697 0.072 12.281 1.00 95.00 261 VAL A C 1
ATOM 1974 O O . VAL A 1 261 ? -4.929 -0.635 11.299 1.00 95.00 261 VAL A O 1
ATOM 1977 N N . ILE A 1 262 ? -3.680 -0.147 13.113 1.00 96.00 262 ILE A N 1
ATOM 1978 C CA . ILE A 1 262 ? -2.869 -1.364 13.064 1.00 96.00 262 ILE A CA 1
ATOM 1979 C C . ILE A 1 262 ? -3.375 -2.292 14.148 1.00 96.00 262 ILE A C 1
ATOM 1981 O O . ILE A 1 262 ? -3.228 -2.040 15.343 1.00 96.00 262 ILE A O 1
ATOM 1985 N N . ASP A 1 263 ? -4.003 -3.361 13.687 1.00 92.69 263 ASP A N 1
ATOM 1986 C CA . ASP A 1 263 ? -4.640 -4.350 14.524 1.00 92.69 263 ASP A CA 1
ATOM 1987 C C . ASP A 1 263 ? -3.688 -5.543 14.754 1.00 92.69 263 ASP A C 1
ATOM 1989 O O . ASP A 1 263 ? -3.439 -6.294 13.806 1.00 92.69 263 ASP A O 1
ATOM 1993 N N . PRO A 1 264 ? -3.185 -5.778 15.980 1.00 90.19 264 PRO A N 1
ATOM 1994 C CA . PRO A 1 264 ? -2.245 -6.868 16.258 1.00 90.19 264 PRO A CA 1
ATOM 1995 C C . PRO A 1 264 ? -2.845 -8.268 16.070 1.00 90.19 264 PRO A C 1
ATOM 1997 O O . PRO A 1 264 ? -2.119 -9.246 15.911 1.00 90.19 264 PRO A O 1
ATOM 2000 N N . ALA A 1 265 ? -4.173 -8.401 16.046 1.00 90.38 265 ALA A N 1
ATOM 2001 C CA . ALA A 1 265 ? -4.832 -9.667 15.747 1.00 90.38 265 ALA A CA 1
ATOM 2002 C C . ALA A 1 265 ? -5.180 -9.822 14.251 1.00 90.38 265 ALA A C 1
ATOM 2004 O O . ALA A 1 265 ? -5.894 -10.764 13.896 1.00 90.38 265 ALA A O 1
ATOM 2005 N N . ALA A 1 266 ? -4.724 -8.924 13.369 1.00 91.81 266 ALA A N 1
ATOM 2006 C CA . ALA A 1 266 ? -4.730 -9.140 11.924 1.00 91.81 266 ALA A CA 1
ATOM 2007 C C . ALA A 1 266 ? -3.496 -9.962 11.517 1.00 91.81 266 ALA A C 1
ATOM 2009 O O . ALA A 1 266 ? -2.356 -9.521 11.635 1.00 91.81 266 ALA A O 1
ATOM 2010 N N . ARG A 1 267 ? -3.717 -11.177 11.011 1.00 92.56 267 ARG A N 1
ATOM 2011 C CA . ARG A 1 267 ? -2.654 -12.101 10.584 1.00 92.56 267 ARG A CA 1
ATOM 2012 C C . ARG A 1 267 ? -2.162 -11.846 9.169 1.00 92.56 267 ARG A C 1
ATOM 2014 O O . ARG A 1 267 ? -1.126 -12.381 8.793 1.00 92.56 267 ARG A O 1
ATOM 2021 N N . ASN A 1 268 ? -2.929 -11.106 8.376 1.00 96.75 268 ASN A N 1
ATOM 2022 C CA . ASN A 1 268 ? -2.568 -10.682 7.031 1.00 96.75 268 ASN A CA 1
ATOM 2023 C C . ASN A 1 268 ? -3.301 -9.376 6.711 1.00 96.75 268 ASN A C 1
ATOM 2025 O O . ASN A 1 268 ? -4.530 -9.326 6.703 1.00 96.75 268 ASN A O 1
ATOM 2029 N N . LEU A 1 269 ? -2.543 -8.317 6.455 1.00 97.12 269 LEU A N 1
ATOM 2030 C CA . LEU A 1 269 ? -3.048 -6.962 6.243 1.00 97.12 269 LEU A CA 1
ATOM 2031 C C . LEU A 1 269 ? -3.686 -6.778 4.864 1.00 97.12 269 LEU A C 1
ATOM 2033 O O . LEU A 1 269 ? -4.427 -5.816 4.651 1.00 97.12 269 LEU A O 1
ATOM 2037 N N . LEU A 1 270 ? -3.421 -7.689 3.926 1.00 96.56 270 LEU A N 1
ATOM 2038 C CA . LEU A 1 270 ? -4.090 -7.710 2.630 1.00 96.56 270 LEU A CA 1
ATOM 2039 C C . LEU A 1 270 ? -5.574 -8.046 2.804 1.00 96.56 270 LEU A C 1
ATOM 2041 O O . LEU A 1 270 ? -5.972 -8.712 3.758 1.00 96.56 270 LEU A O 1
ATOM 2045 N N . THR A 1 271 ? -6.418 -7.626 1.863 1.00 93.19 271 THR A N 1
ATOM 2046 C CA . THR A 1 271 ? -7.806 -8.112 1.825 1.00 93.19 271 THR A CA 1
ATOM 2047 C C . THR A 1 271 ? -7.861 -9.605 1.491 1.00 93.19 271 THR A C 1
ATOM 2049 O O . THR A 1 271 ? -6.921 -10.182 0.949 1.00 93.19 271 THR A O 1
ATOM 2052 N N . THR A 1 272 ? -8.986 -10.251 1.797 1.00 92.38 272 THR A N 1
ATOM 2053 C CA . THR A 1 272 ? -9.239 -11.670 1.495 1.00 92.38 272 THR A CA 1
ATOM 2054 C C . THR A 1 272 ? -9.016 -12.002 0.012 1.00 92.38 272 THR A C 1
ATOM 2056 O O . THR A 1 272 ? -8.479 -13.054 -0.336 1.00 92.38 272 THR A O 1
ATOM 2059 N N . GLU A 1 273 ? -9.454 -11.102 -0.862 1.00 92.44 273 GLU A N 1
ATOM 2060 C CA . GLU A 1 273 ? -9.313 -11.164 -2.312 1.00 92.44 273 GLU A CA 1
ATOM 2061 C C . GLU A 1 273 ? -7.835 -11.074 -2.710 1.00 92.44 273 GLU A C 1
ATOM 2063 O O . GLU A 1 273 ? -7.308 -11.955 -3.399 1.00 92.44 273 GLU A O 1
ATOM 2068 N N . GLN A 1 274 ? -7.148 -10.061 -2.176 1.00 95.25 274 GLN A N 1
ATOM 2069 C CA . GLN A 1 274 ? -5.735 -9.811 -2.435 1.00 95.25 274 GLN A CA 1
ATOM 2070 C C . GLN A 1 274 ? -4.826 -10.945 -1.973 1.00 95.25 274 GLN A C 1
ATOM 2072 O O . GLN A 1 274 ? -3.935 -11.362 -2.713 1.00 95.25 274 GLN A O 1
ATOM 2077 N N . SER A 1 275 ? -5.069 -11.478 -0.775 1.00 95.75 275 SER A N 1
ATOM 2078 C CA . SER A 1 275 ? -4.251 -12.540 -0.189 1.00 95.75 275 SER A CA 1
ATOM 2079 C C . SER A 1 275 ? -4.343 -13.857 -0.954 1.00 95.75 275 SER A C 1
ATOM 2081 O O . SER A 1 275 ? -3.529 -14.751 -0.750 1.00 95.75 275 SER A O 1
ATOM 2083 N N . ARG A 1 276 ? -5.380 -14.033 -1.781 1.00 94.12 276 ARG A N 1
ATOM 2084 C CA . ARG A 1 276 ? -5.615 -15.246 -2.575 1.00 94.12 276 ARG A CA 1
ATOM 2085 C C . ARG A 1 276 ? -5.276 -15.071 -4.054 1.00 94.12 276 ARG A C 1
ATOM 2087 O O . ARG A 1 276 ? -5.328 -16.068 -4.773 1.00 94.12 276 ARG A O 1
ATOM 2094 N N . GLY A 1 277 ? -5.013 -13.850 -4.523 1.00 93.06 277 GLY A N 1
ATOM 2095 C CA . GLY A 1 277 ? -4.933 -13.572 -5.959 1.00 93.06 277 GLY A CA 1
ATOM 2096 C C . GLY A 1 277 ? -6.278 -13.755 -6.668 1.00 93.06 277 GLY A C 1
ATOM 2097 O O . GLY A 1 277 ? -6.315 -14.075 -7.857 1.00 93.06 277 GLY A O 1
ATOM 2098 N N . ARG A 1 278 ? -7.399 -13.646 -5.940 1.00 90.75 278 ARG A N 1
ATOM 2099 C CA . ARG A 1 278 ? -8.746 -13.970 -6.434 1.00 90.75 278 ARG A CA 1
ATOM 2100 C C . ARG A 1 278 ? -9.644 -12.750 -6.415 1.00 90.75 278 ARG A C 1
ATOM 2102 O O . ARG A 1 278 ? -9.623 -11.956 -5.484 1.00 90.75 278 ARG A O 1
ATOM 2109 N N . LEU A 1 279 ? -10.501 -12.658 -7.422 1.00 84.50 279 LEU A N 1
ATOM 2110 C CA . LEU A 1 279 ? -11.513 -11.611 -7.500 1.00 84.50 279 LEU A CA 1
ATOM 2111 C C . LEU A 1 279 ? -12.796 -12.061 -6.798 1.00 84.50 279 LEU A C 1
ATOM 2113 O O . LEU A 1 279 ? -13.096 -13.255 -6.725 1.00 84.50 279 LEU A O 1
ATOM 2117 N N . MET A 1 280 ? -13.598 -11.106 -6.324 1.00 73.94 280 MET A N 1
ATOM 2118 C CA . MET A 1 280 ? -14.945 -11.417 -5.839 1.00 73.94 280 MET A CA 1
ATOM 2119 C C . MET A 1 280 ? -15.777 -12.068 -6.955 1.00 73.94 280 MET A C 1
ATOM 2121 O O . MET A 1 280 ? -15.696 -11.656 -8.106 1.00 73.94 280 MET A O 1
ATOM 2125 N N . ALA A 1 281 ? -16.636 -13.038 -6.630 1.00 63.59 281 ALA A N 1
ATOM 2126 C CA . ALA A 1 281 ? -17.383 -13.818 -7.630 1.00 63.59 281 ALA A CA 1
ATOM 2127 C C . ALA A 1 281 ? -18.225 -12.973 -8.619 1.00 63.59 281 ALA A C 1
ATOM 2129 O O . ALA A 1 281 ? -18.442 -13.384 -9.759 1.00 63.59 281 ALA A O 1
ATOM 2130 N N . ALA A 1 282 ? -18.670 -11.779 -8.211 1.00 61.28 282 ALA A N 1
ATOM 2131 C CA . ALA A 1 282 ? -19.431 -10.857 -9.059 1.00 61.28 282 ALA A CA 1
ATOM 2132 C C . ALA A 1 282 ? -18.557 -9.933 -9.934 1.00 61.28 282 ALA A C 1
ATOM 2134 O O . ALA A 1 282 ? -19.073 -9.308 -10.854 1.00 61.28 282 ALA A O 1
ATOM 2135 N N . ALA A 1 283 ? -17.247 -9.851 -9.684 1.00 66.81 283 ALA A N 1
ATOM 2136 C CA . ALA A 1 283 ? -16.321 -9.040 -10.467 1.00 66.81 283 ALA A CA 1
ATOM 2137 C C . ALA A 1 283 ? -16.086 -9.678 -11.843 1.00 66.81 283 ALA A C 1
ATOM 2139 O O . ALA A 1 283 ? -15.457 -10.733 -11.948 1.00 66.81 283 ALA A O 1
ATOM 2140 N N . ASN A 1 284 ? -16.632 -9.065 -12.890 1.00 70.19 284 ASN A N 1
ATOM 2141 C CA . ASN A 1 284 ? -16.540 -9.514 -14.282 1.00 70.19 284 ASN A CA 1
ATOM 2142 C C . ASN A 1 284 ? -15.760 -8.546 -15.189 1.00 70.19 284 ASN A C 1
ATOM 2144 O O . ASN A 1 284 ? -15.584 -8.859 -16.362 1.00 70.19 284 ASN A O 1
ATOM 2148 N N . SER A 1 285 ? -15.293 -7.409 -14.666 1.00 77.50 285 SER A N 1
ATOM 2149 C CA . SER A 1 285 ? -14.520 -6.413 -15.411 1.00 77.50 285 SER A CA 1
ATOM 2150 C C . SER A 1 285 ? -13.069 -6.364 -14.941 1.00 77.50 285 SER A C 1
ATOM 2152 O O . SER A 1 285 ? -12.789 -6.551 -13.760 1.00 77.50 285 SER A O 1
ATOM 2154 N N . THR A 1 286 ? -12.141 -6.067 -15.851 1.00 79.00 286 THR A N 1
ATOM 2155 C CA . THR A 1 286 ? -10.722 -5.829 -15.528 1.00 79.00 286 THR A CA 1
ATOM 2156 C C . THR A 1 286 ? -10.544 -4.710 -14.498 1.00 79.00 286 THR A C 1
ATOM 2158 O O . THR A 1 286 ? -9.646 -4.780 -13.665 1.00 79.00 286 THR A O 1
ATOM 2161 N N . GLU A 1 287 ? -11.452 -3.729 -14.480 1.00 81.44 287 GLU A N 1
ATOM 2162 C CA . GLU A 1 287 ? -11.499 -2.660 -13.473 1.00 81.44 287 GLU A CA 1
ATOM 2163 C C . GLU A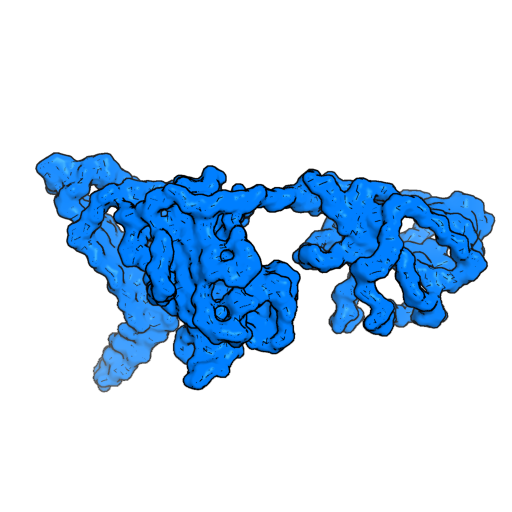 1 287 ? -11.508 -3.219 -12.048 1.00 81.44 287 GLU A C 1
ATOM 2165 O O . GLU A 1 287 ? -10.779 -2.731 -11.193 1.00 81.44 287 GLU A O 1
ATOM 2170 N N . ALA A 1 288 ? -12.241 -4.315 -11.819 1.00 80.69 288 ALA A N 1
ATOM 2171 C CA . ALA A 1 288 ? -12.316 -4.968 -10.522 1.00 80.69 288 ALA A CA 1
ATOM 2172 C C . ALA A 1 288 ? -10.990 -5.563 -10.037 1.00 80.69 288 ALA A C 1
ATOM 2174 O O . ALA A 1 288 ? -10.789 -5.682 -8.831 1.00 80.69 288 ALA A O 1
ATOM 2175 N N . ALA A 1 289 ? -10.130 -5.997 -10.960 1.00 85.50 289 ALA A N 1
ATOM 2176 C CA . ALA A 1 289 ? -8.774 -6.418 -10.631 1.00 85.50 289 ALA A CA 1
ATOM 2177 C C . ALA A 1 289 ? -7.876 -5.195 -10.410 1.00 85.50 289 ALA A C 1
ATOM 2179 O O . ALA A 1 289 ? -7.067 -5.199 -9.487 1.00 85.50 289 ALA A O 1
ATOM 2180 N N . GLY A 1 290 ? -8.099 -4.130 -11.185 1.00 85.94 290 GLY A N 1
ATOM 2181 C CA . GLY A 1 290 ? -7.456 -2.832 -11.001 1.00 85.94 290 GLY A CA 1
ATOM 2182 C C . GLY A 1 290 ? -7.727 -2.182 -9.639 1.00 85.94 290 GLY A C 1
ATOM 2183 O O . GLY A 1 290 ? -6.942 -1.355 -9.205 1.00 85.94 290 GLY A O 1
ATOM 2184 N N . ASP A 1 291 ? -8.828 -2.522 -8.959 1.00 88.06 291 ASP A N 1
ATOM 2185 C CA . ASP A 1 291 ? -9.125 -2.024 -7.601 1.00 88.06 291 ASP A CA 1
ATOM 2186 C C . ASP A 1 291 ? -8.255 -2.690 -6.523 1.00 88.06 291 ASP A C 1
ATOM 2188 O O . ASP A 1 291 ? -8.200 -2.229 -5.385 1.00 88.06 291 ASP A O 1
ATOM 2192 N N . LEU A 1 292 ? -7.619 -3.814 -6.861 1.00 92.50 292 LEU A N 1
ATOM 2193 C CA . LEU A 1 292 ? -6.816 -4.621 -5.943 1.00 92.50 292 LEU A CA 1
ATOM 2194 C C . LEU A 1 292 ? -5.326 -4.561 -6.273 1.00 92.50 292 LEU A C 1
ATOM 2196 O O . LEU A 1 292 ? -4.508 -4.728 -5.365 1.00 92.50 292 LEU A O 1
ATOM 2200 N N . TYR A 1 293 ? -4.997 -4.357 -7.549 1.00 96.00 293 TYR A N 1
ATOM 2201 C CA . TYR A 1 293 ? -3.645 -4.413 -8.085 1.00 96.00 293 TYR A CA 1
ATOM 2202 C C . TYR A 1 293 ? -3.432 -3.360 -9.169 1.00 96.00 293 TYR A C 1
ATOM 2204 O O . TYR A 1 293 ? -4.355 -3.032 -9.911 1.00 96.00 293 TYR A O 1
ATOM 2212 N N . THR A 1 294 ? -2.190 -2.925 -9.337 1.00 96.25 294 THR A N 1
ATOM 2213 C CA . THR A 1 294 ? -1.725 -2.254 -10.555 1.00 96.25 294 THR A CA 1
ATOM 2214 C C . THR A 1 294 ? -0.398 -2.860 -11.007 1.00 96.25 294 THR A C 1
ATOM 2216 O O . THR A 1 294 ? 0.251 -3.568 -10.235 1.00 96.25 294 THR A O 1
ATOM 2219 N N . VAL A 1 295 ? -0.021 -2.613 -12.260 1.00 96.56 295 VAL A N 1
ATOM 2220 C CA . VAL A 1 295 ? 1.306 -2.940 -12.790 1.00 96.56 295 VAL A CA 1
ATOM 2221 C C . VAL A 1 295 ? 1.962 -1.633 -13.220 1.00 96.56 295 VAL A C 1
ATOM 2223 O O . VAL A 1 295 ? 1.370 -0.885 -13.996 1.00 96.56 295 VAL A O 1
ATOM 2226 N N . GLU A 1 296 ? 3.140 -1.337 -12.680 1.00 95.38 296 GLU A N 1
ATOM 2227 C CA . GLU A 1 296 ? 4.022 -0.281 -13.185 1.00 95.38 296 GLU A CA 1
ATOM 2228 C C . GLU A 1 296 ? 4.983 -0.920 -14.192 1.00 95.38 296 GLU A C 1
ATOM 2230 O O . GLU A 1 296 ? 5.747 -1.811 -13.826 1.00 95.38 296 GLU A O 1
ATOM 2235 N N . GLY A 1 297 ? 4.910 -0.507 -15.460 1.00 92.75 297 GLY A N 1
ATOM 2236 C CA . GLY A 1 297 ? 5.703 -1.086 -16.544 1.00 92.75 297 GLY A CA 1
ATOM 2237 C C . GLY A 1 297 ? 4.882 -1.369 -17.802 1.00 92.75 297 GLY A C 1
ATOM 2238 O O . GLY A 1 297 ? 3.853 -0.730 -18.034 1.00 92.75 297 GLY A O 1
ATOM 2239 N N . ALA A 1 298 ? 5.351 -2.304 -18.628 1.00 90.81 298 ALA A N 1
ATOM 2240 C CA . ALA A 1 298 ? 4.712 -2.643 -19.904 1.00 90.81 298 ALA A CA 1
ATOM 2241 C C . ALA A 1 298 ? 3.500 -3.576 -19.735 1.00 90.81 298 ALA A C 1
ATOM 2243 O O . ALA A 1 298 ? 2.540 -3.512 -20.510 1.00 90.81 298 ALA A O 1
ATOM 2244 N N . GLY A 1 299 ? 3.541 -4.447 -18.727 1.00 94.44 299 GLY A N 1
ATOM 2245 C CA . GLY A 1 299 ? 2.481 -5.393 -18.424 1.00 94.44 299 GLY A CA 1
ATOM 2246 C C . GLY A 1 299 ? 1.190 -4.724 -17.951 1.00 94.44 299 GLY A C 1
ATOM 2247 O O . GLY A 1 299 ? 1.149 -3.574 -17.520 1.00 94.44 299 GLY A O 1
ATOM 2248 N N . THR A 1 300 ? 0.092 -5.479 -17.993 1.00 95.88 300 THR A N 1
ATOM 2249 C CA . THR A 1 300 ? -1.226 -4.990 -17.554 1.00 95.88 300 THR A CA 1
ATOM 2250 C C . THR A 1 300 ? -1.923 -5.965 -16.616 1.00 95.88 300 THR A C 1
ATOM 2252 O O . THR A 1 300 ? -1.739 -7.181 -16.694 1.00 95.88 300 THR A O 1
ATOM 2255 N N . VAL A 1 301 ? -2.771 -5.443 -15.726 1.00 95.12 301 VAL A N 1
ATOM 2256 C CA . VAL A 1 301 ? -3.642 -6.286 -14.899 1.00 95.12 301 VAL A CA 1
ATOM 2257 C C . VAL A 1 301 ? -4.740 -6.895 -15.773 1.00 95.12 301 VAL A C 1
ATOM 2259 O O . VAL A 1 301 ? -5.415 -6.205 -16.535 1.00 95.12 301 VAL A O 1
ATOM 2262 N N . ALA A 1 302 ? -4.954 -8.199 -15.633 1.00 94.56 302 ALA A N 1
ATOM 2263 C CA . ALA A 1 302 ? -5.947 -8.965 -16.372 1.00 94.56 302 ALA A CA 1
ATOM 2264 C C . ALA A 1 302 ? -6.678 -9.972 -15.469 1.00 94.56 302 ALA A C 1
ATOM 2266 O O . ALA A 1 302 ? -6.336 -10.177 -14.303 1.00 94.56 302 ALA A O 1
ATOM 2267 N N . ILE A 1 303 ? -7.701 -10.623 -16.027 1.00 93.25 303 ILE A N 1
ATOM 2268 C CA . ILE A 1 303 ? -8.462 -11.681 -15.354 1.00 93.25 303 ILE A CA 1
ATOM 2269 C C . ILE A 1 303 ? -8.226 -13.008 -16.069 1.00 93.25 303 ILE A C 1
ATOM 2271 O O . ILE A 1 303 ? -8.452 -13.116 -17.274 1.00 93.25 303 ILE A O 1
ATOM 2275 N N . GLY A 1 304 ? -7.813 -14.019 -15.309 1.00 90.62 304 GLY A N 1
ATOM 2276 C CA . GLY A 1 304 ? -7.700 -15.408 -15.749 1.00 90.62 304 GLY A CA 1
ATOM 2277 C C . GLY A 1 304 ? -8.793 -16.288 -15.144 1.00 90.62 304 GLY A C 1
ATOM 2278 O O . GLY A 1 304 ? -9.366 -15.966 -14.100 1.00 90.62 304 GLY A O 1
ATOM 2279 N N . LEU A 1 305 ? -9.081 -17.413 -15.799 1.00 90.12 305 LEU A N 1
ATOM 2280 C CA . LEU A 1 305 ? -10.025 -18.428 -15.330 1.00 90.12 305 LEU A CA 1
ATOM 2281 C C . LEU A 1 305 ? -9.299 -19.760 -15.130 1.00 90.12 305 LEU A C 1
ATOM 2283 O O . LEU A 1 305 ? -8.693 -20.272 -16.066 1.00 90.12 305 LEU A O 1
ATOM 2287 N N . ILE A 1 306 ? -9.408 -20.331 -13.930 1.00 87.06 306 ILE A N 1
ATOM 2288 C CA . ILE A 1 306 ? -8.918 -21.676 -13.598 1.00 87.06 306 ILE A CA 1
ATOM 2289 C C . ILE A 1 306 ? -10.030 -22.395 -12.849 1.00 87.06 306 ILE A C 1
ATOM 2291 O O . ILE A 1 306 ? -10.534 -21.868 -11.860 1.00 87.06 306 ILE A O 1
ATOM 2295 N N . ASP A 1 307 ? -10.452 -23.561 -13.338 1.00 87.25 307 ASP A N 1
ATOM 2296 C CA . ASP A 1 307 ? -11.538 -24.357 -12.748 1.00 87.25 307 ASP A CA 1
ATOM 2297 C C . ASP A 1 307 ? -12.804 -23.530 -12.462 1.00 87.25 307 ASP A C 1
ATOM 2299 O O . ASP A 1 307 ? -13.415 -23.603 -11.397 1.00 87.25 307 ASP A O 1
ATOM 2303 N N . SER A 1 308 ? -13.185 -22.679 -13.423 1.00 84.75 308 SER A N 1
ATOM 2304 C CA . SER A 1 308 ? -14.303 -21.720 -13.319 1.00 84.75 308 SER A CA 1
ATOM 2305 C C . SER A 1 308 ? -14.159 -20.647 -12.225 1.00 84.75 308 SER A C 1
ATOM 2307 O O . SER A 1 308 ? -15.077 -19.855 -12.014 1.00 84.75 308 SER A O 1
ATOM 2309 N N . SER A 1 309 ? -13.010 -20.572 -11.557 1.00 86.75 309 SER A N 1
ATOM 2310 C CA . SER A 1 309 ? -12.668 -19.530 -10.590 1.00 86.75 309 SER A CA 1
ATOM 2311 C C . SER A 1 309 ? -11.886 -18.405 -11.268 1.00 86.75 309 SER A C 1
ATOM 2313 O O . SER A 1 309 ? -11.008 -18.655 -12.092 1.00 86.75 309 SER A O 1
ATOM 2315 N N . ARG A 1 310 ? -12.206 -17.154 -10.919 1.00 90.19 310 ARG A N 1
ATOM 2316 C CA . ARG A 1 310 ? -11.539 -15.959 -11.456 1.00 90.19 310 ARG A CA 1
ATOM 2317 C C . ARG A 1 310 ? -10.327 -15.576 -10.614 1.00 90.19 310 ARG A C 1
ATOM 2319 O O . ARG A 1 310 ? -10.436 -15.442 -9.393 1.00 90.19 310 ARG A O 1
ATOM 2326 N N . TYR A 1 311 ? -9.214 -15.328 -11.289 1.00 93.06 311 TYR A N 1
ATOM 2327 C CA . TYR A 1 311 ? -7.950 -14.917 -10.688 1.00 93.06 311 TYR A CA 1
ATOM 2328 C C . TYR A 1 311 ? -7.475 -13.591 -11.266 1.00 93.06 311 TYR A C 1
ATOM 2330 O O . TYR A 1 311 ? -7.634 -13.336 -12.462 1.00 93.06 311 TYR A O 1
ATOM 2338 N N . ALA A 1 312 ? -6.854 -12.776 -10.418 1.00 95.19 312 ALA A N 1
ATOM 2339 C CA . ALA A 1 312 ? -6.083 -11.633 -10.875 1.00 95.19 312 ALA A CA 1
ATOM 2340 C C . ALA A 1 312 ? -4.777 -12.132 -11.507 1.00 95.19 312 ALA A C 1
ATOM 2342 O O . ALA A 1 312 ? -4.093 -13.003 -10.959 1.00 95.19 312 ALA A O 1
ATOM 2343 N N . CYS A 1 313 ? -4.471 -11.613 -12.687 1.00 96.19 313 CYS A N 1
ATOM 2344 C CA . CYS A 1 313 ? -3.319 -11.999 -13.486 1.00 96.19 313 CYS A CA 1
ATOM 2345 C C . CYS A 1 313 ? -2.556 -10.761 -13.943 1.00 96.19 313 CYS A C 1
ATOM 2347 O O . CYS A 1 313 ? -3.137 -9.684 -14.071 1.00 96.19 313 CYS A O 1
ATOM 2349 N N . VAL A 1 314 ? -1.287 -10.952 -14.270 1.00 97.00 314 VAL A N 1
ATOM 2350 C CA . VAL A 1 314 ? -0.516 -10.027 -15.098 1.00 97.00 314 VAL A CA 1
ATOM 2351 C C . VAL A 1 314 ? -0.525 -10.558 -16.524 1.00 97.00 314 VAL A C 1
ATOM 2353 O O . VAL A 1 314 ? -0.405 -11.770 -16.740 1.00 97.00 314 VAL A O 1
ATOM 2356 N N . ARG A 1 315 ? -0.708 -9.662 -17.489 1.00 97.06 315 ARG A N 1
ATOM 2357 C CA . ARG A 1 315 ? -0.621 -9.939 -18.918 1.00 97.06 315 ARG A CA 1
ATOM 2358 C C . ARG A 1 315 ? 0.632 -9.299 -19.502 1.00 97.06 315 ARG A C 1
ATOM 2360 O O . ARG A 1 315 ? 0.843 -8.115 -19.262 1.00 97.06 315 ARG A O 1
ATOM 2367 N N . ASP A 1 316 ? 1.360 -10.076 -20.303 1.00 96.50 316 ASP A N 1
ATOM 2368 C CA . ASP A 1 316 ? 2.482 -9.621 -21.137 1.00 96.50 316 ASP A CA 1
ATOM 2369 C C . ASP A 1 316 ? 3.523 -8.797 -20.350 1.00 96.50 316 ASP A C 1
ATOM 2371 O O . ASP A 1 316 ? 3.881 -7.693 -20.746 1.00 96.50 316 ASP A O 1
ATOM 2375 N N . GLY A 1 317 ? 3.954 -9.312 -19.191 1.00 96.00 317 GLY A N 1
ATOM 2376 C CA . GLY A 1 317 ? 4.897 -8.614 -18.314 1.00 96.00 317 GLY A CA 1
ATOM 2377 C C . GLY A 1 317 ? 6.323 -8.601 -18.867 1.00 96.00 317 GLY A C 1
ATOM 2378 O O . GLY A 1 317 ? 6.791 -9.605 -19.410 1.00 96.00 317 GLY A O 1
ATOM 2379 N N . ALA A 1 318 ? 7.023 -7.485 -18.695 1.00 95.50 318 ALA A N 1
ATOM 2380 C CA . ALA A 1 318 ? 8.437 -7.325 -19.012 1.00 95.50 318 ALA A CA 1
ATOM 2381 C C . ALA A 1 318 ? 9.321 -7.468 -17.760 1.00 95.50 318 ALA A C 1
ATOM 2383 O O . ALA A 1 318 ? 8.866 -7.307 -16.627 1.00 95.50 318 ALA A O 1
ATOM 2384 N N . THR A 1 319 ? 10.608 -7.764 -17.965 1.00 95.12 319 THR A N 1
ATOM 2385 C CA . THR A 1 319 ? 11.601 -7.727 -16.882 1.00 95.12 319 THR A CA 1
ATOM 2386 C C . THR A 1 319 ? 11.661 -6.317 -16.293 1.00 95.12 319 THR A C 1
ATOM 2388 O O . THR A 1 319 ? 11.831 -5.343 -17.023 1.00 95.12 319 THR A O 1
ATOM 2391 N N . GLY A 1 320 ? 11.561 -6.219 -14.969 1.00 93.94 320 GLY A N 1
ATOM 2392 C CA . GLY A 1 320 ? 11.542 -4.961 -14.227 1.00 93.94 320 GLY A CA 1
ATOM 2393 C C . GLY A 1 320 ? 10.148 -4.381 -13.983 1.00 93.94 320 GLY A C 1
ATOM 2394 O O . GLY A 1 320 ? 10.047 -3.447 -13.194 1.00 93.94 320 GLY A O 1
ATOM 2395 N N . ASP A 1 321 ? 9.088 -4.930 -14.589 1.00 96.94 321 ASP A N 1
ATOM 2396 C CA . ASP A 1 321 ? 7.719 -4.529 -14.255 1.00 96.94 321 ASP A CA 1
ATOM 2397 C C . ASP A 1 321 ? 7.417 -4.838 -12.781 1.00 96.94 321 ASP A C 1
ATOM 2399 O O . ASP A 1 321 ? 7.840 -5.866 -12.238 1.00 96.94 321 ASP A O 1
ATOM 2403 N N . GLU A 1 322 ? 6.623 -3.984 -12.140 1.00 97.50 322 GLU A N 1
ATOM 2404 C CA . GLU A 1 322 ? 6.260 -4.134 -10.734 1.00 97.50 322 GLU A CA 1
ATOM 2405 C C . GLU A 1 322 ? 4.761 -4.358 -10.563 1.00 97.50 322 GLU A C 1
ATOM 2407 O O . GLU A 1 322 ? 3.934 -3.509 -10.896 1.00 97.50 322 GLU A O 1
ATOM 2412 N N . VAL A 1 323 ? 4.397 -5.496 -9.976 1.00 97.69 323 VAL A N 1
ATOM 2413 C CA . VAL A 1 323 ? 3.028 -5.779 -9.536 1.00 97.69 323 VAL A CA 1
ATOM 2414 C C . VAL A 1 323 ? 2.838 -5.197 -8.145 1.00 97.69 323 VAL A C 1
ATOM 2416 O O . VAL A 1 323 ? 3.537 -5.590 -7.214 1.00 97.69 323 VAL A O 1
ATOM 2419 N N . ILE A 1 324 ? 1.877 -4.295 -7.982 1.00 98.06 324 ILE A N 1
ATOM 2420 C CA . ILE A 1 324 ? 1.653 -3.549 -6.740 1.00 98.06 324 ILE A CA 1
ATOM 2421 C C . ILE A 1 324 ? 0.274 -3.898 -6.197 1.00 98.06 324 ILE A C 1
ATOM 2423 O O . ILE A 1 324 ? -0.718 -3.805 -6.921 1.00 98.06 324 ILE A O 1
ATOM 2427 N N . TRP A 1 325 ? 0.186 -4.267 -4.917 1.00 97.69 325 TRP A N 1
ATOM 2428 C CA . TRP A 1 325 ? -1.108 -4.421 -4.253 1.00 97.69 325 TRP A CA 1
ATOM 2429 C C . TRP A 1 325 ? -1.592 -3.051 -3.781 1.00 97.69 325 TRP A C 1
ATOM 2431 O O . TRP A 1 325 ? -0.831 -2.271 -3.215 1.00 97.69 325 TRP A O 1
ATOM 2441 N N . LEU A 1 326 ? -2.877 -2.772 -3.977 1.00 96.19 326 LEU A N 1
ATOM 2442 C CA . LEU A 1 326 ? -3.463 -1.471 -3.667 1.00 96.19 326 LEU A CA 1
ATOM 2443 C C . LEU A 1 326 ? -4.184 -1.477 -2.322 1.00 96.19 326 LEU A C 1
ATOM 2445 O O . LEU A 1 326 ? -5.046 -2.317 -2.059 1.00 96.19 326 LEU A O 1
ATOM 2449 N N . HIS A 1 327 ? -3.885 -0.504 -1.473 1.00 95.19 327 HIS A N 1
ATOM 2450 C CA . HIS A 1 327 ? -4.676 -0.269 -0.277 1.00 95.19 327 HIS A CA 1
ATOM 2451 C C . HIS A 1 327 ? -6.055 0.297 -0.651 1.00 95.19 327 HIS A C 1
ATOM 2453 O O . HIS A 1 327 ? -6.156 1.174 -1.507 1.00 95.19 327 HIS A O 1
ATOM 2459 N N . SER A 1 328 ? -7.129 -0.144 0.014 1.00 90.44 328 SER A N 1
ATOM 2460 C CA . SER A 1 328 ? -8.506 0.251 -0.346 1.00 90.44 328 SER A CA 1
ATOM 2461 C C . SER A 1 328 ? -8.829 1.731 -0.123 1.00 90.44 328 SER A C 1
ATOM 2463 O O . SER A 1 328 ? -9.875 2.199 -0.567 1.00 90.44 328 SER A O 1
ATOM 2465 N N . TYR A 1 329 ? -7.975 2.445 0.610 1.00 93.56 329 TYR A N 1
ATOM 2466 C CA . TYR A 1 329 ? -8.098 3.884 0.835 1.00 93.56 329 TYR A CA 1
ATOM 2467 C C . TYR A 1 329 ? -6.897 4.671 0.285 1.00 93.56 329 TYR A C 1
ATOM 2469 O O . TYR A 1 329 ? -7.091 5.713 -0.337 1.00 93.56 329 TYR A O 1
ATOM 2477 N N . HIS A 1 330 ? -5.677 4.143 0.445 1.00 93.50 330 HIS A N 1
ATOM 2478 C CA . HIS A 1 330 ? -4.414 4.831 0.112 1.00 93.50 330 HIS A CA 1
ATOM 2479 C C . HIS A 1 330 ? -3.857 4.454 -1.270 1.00 93.50 330 HIS A C 1
ATOM 2481 O O . HIS A 1 330 ? -2.811 4.956 -1.671 1.00 93.50 330 HIS A O 1
ATOM 2487 N N . GLY A 1 331 ? -4.517 3.552 -2.006 1.00 93.81 331 GLY A N 1
ATOM 2488 C CA . GLY A 1 331 ? -4.076 3.127 -3.335 1.00 93.81 331 GLY A CA 1
ATOM 2489 C C . GLY A 1 331 ? -2.657 2.553 -3.320 1.00 93.81 331 GLY A C 1
ATOM 2490 O O . GLY A 1 331 ? -2.347 1.669 -2.518 1.00 93.81 331 GLY A O 1
ATOM 2491 N N . SER A 1 332 ? -1.792 3.060 -4.201 1.00 94.25 332 SER A N 1
ATOM 2492 C CA . SER A 1 332 ? -0.396 2.620 -4.340 1.00 94.25 332 SER A CA 1
ATOM 2493 C C . SER A 1 332 ? 0.504 3.043 -3.177 1.00 94.25 332 SER A C 1
ATOM 2495 O O . SER A 1 332 ? 1.556 2.425 -2.987 1.00 94.25 332 SER A O 1
ATOM 2497 N N . ALA A 1 333 ? 0.087 4.028 -2.367 1.00 93.62 333 ALA A N 1
ATOM 2498 C CA . ALA A 1 333 ? 0.841 4.429 -1.184 1.00 93.62 333 ALA A CA 1
ATOM 2499 C C . ALA A 1 333 ? 0.891 3.304 -0.133 1.00 93.62 333 ALA A C 1
ATOM 2501 O O . ALA A 1 333 ? 1.865 3.194 0.609 1.00 93.62 333 ALA A O 1
ATOM 2502 N N . GLY A 1 334 ? -0.107 2.414 -0.117 1.00 96.12 334 GLY A N 1
ATOM 2503 C CA . GLY A 1 334 ? -0.059 1.164 0.638 1.00 96.12 334 GLY A CA 1
ATOM 2504 C C . GLY A 1 334 ? -0.585 1.257 2.074 1.00 96.12 334 GLY A C 1
ATOM 2505 O O . GLY A 1 334 ? -1.546 1.968 2.359 1.00 96.12 334 GLY A O 1
ATOM 2506 N N . TRP A 1 335 ? -0.003 0.460 2.967 1.00 98.12 335 TRP A N 1
ATOM 2507 C CA . TRP A 1 335 ? -0.521 0.177 4.306 1.00 98.12 335 TRP A CA 1
ATOM 2508 C C . TRP A 1 335 ? 0.140 1.050 5.373 1.00 98.12 335 TRP A C 1
ATOM 2510 O O . TRP A 1 335 ? 1.351 1.252 5.298 1.00 98.12 335 TRP A O 1
ATOM 2520 N N . PRO A 1 336 ? -0.610 1.535 6.377 1.00 97.88 336 PRO A N 1
ATOM 2521 C CA . PRO A 1 336 ? -0.101 2.447 7.401 1.00 97.88 336 PRO A CA 1
ATOM 2522 C C . PRO A 1 336 ? 0.911 1.764 8.326 1.00 97.88 336 PRO A C 1
ATOM 2524 O O . PRO A 1 336 ? 0.710 0.630 8.732 1.00 97.88 336 PRO A O 1
ATOM 2527 N N . LEU A 1 337 ? 1.984 2.447 8.710 1.00 97.94 337 LEU A N 1
ATOM 2528 C CA . LEU A 1 337 ? 2.988 1.934 9.650 1.00 97.94 337 LEU A CA 1
ATOM 2529 C C . LEU A 1 337 ? 3.580 3.059 10.503 1.00 97.94 337 LEU A C 1
ATOM 2531 O O . LEU A 1 337 ? 3.282 4.236 10.288 1.00 97.94 337 LEU A O 1
ATOM 2535 N N . VAL A 1 338 ? 4.451 2.702 11.449 1.00 97.62 338 VAL A N 1
ATOM 2536 C CA . VAL A 1 338 ? 5.355 3.663 12.100 1.00 97.62 338 VAL A CA 1
ATOM 2537 C C . VAL A 1 338 ? 6.818 3.254 11.904 1.00 97.62 338 VAL A C 1
ATOM 2539 O O . VAL A 1 338 ? 7.101 2.058 11.775 1.00 97.62 338 VAL A O 1
ATOM 2542 N N . PRO A 1 339 ? 7.764 4.212 11.913 1.00 97.81 339 PRO A N 1
ATOM 2543 C CA . PRO A 1 339 ? 9.188 3.903 11.857 1.00 97.81 339 PRO A CA 1
ATOM 2544 C C . PRO A 1 339 ? 9.616 2.887 12.925 1.00 97.81 339 PRO A C 1
ATOM 2546 O O . PRO A 1 339 ? 9.210 2.974 14.084 1.00 97.81 339 PRO A O 1
ATOM 2549 N N . GLY A 1 340 ? 10.457 1.933 12.533 1.00 97.75 340 GLY A N 1
ATOM 2550 C CA . GLY A 1 340 ? 10.955 0.841 13.370 1.00 97.75 340 GLY A CA 1
ATOM 2551 C C . GLY A 1 340 ? 10.048 -0.392 13.445 1.00 97.75 340 GLY A C 1
ATOM 2552 O O . GLY A 1 340 ? 10.478 -1.399 14.001 1.00 97.75 340 GLY A O 1
ATOM 2553 N N . MET A 1 341 ? 8.826 -0.359 12.896 1.00 98.00 341 MET A N 1
ATOM 2554 C CA . MET A 1 341 ? 7.988 -1.563 12.812 1.00 98.00 341 MET A CA 1
ATOM 2555 C C . MET A 1 341 ? 8.565 -2.564 11.805 1.00 98.00 341 MET A C 1
ATOM 2557 O O . MET A 1 341 ? 8.866 -2.161 10.677 1.00 98.00 341 MET A O 1
ATOM 2561 N N . PRO A 1 342 ? 8.658 -3.860 12.151 1.00 98.31 342 PRO A N 1
ATOM 2562 C CA . PRO A 1 342 ? 9.049 -4.875 11.188 1.00 98.31 342 PRO A CA 1
ATOM 2563 C C . PRO A 1 342 ? 7.898 -5.138 10.215 1.00 98.31 342 PRO A C 1
ATOM 2565 O O . PRO A 1 342 ? 6.747 -5.293 10.623 1.00 98.31 342 PRO A O 1
ATOM 2568 N N . VAL A 1 343 ? 8.207 -5.226 8.927 1.00 98.50 343 VAL A N 1
ATOM 2569 C CA . VAL A 1 343 ? 7.249 -5.552 7.868 1.00 98.50 343 VAL A CA 1
ATOM 2570 C C . VAL A 1 343 ? 7.749 -6.764 7.100 1.00 98.50 343 VAL A C 1
ATOM 2572 O O . VAL A 1 343 ? 8.933 -6.858 6.779 1.00 98.50 343 VAL A O 1
ATOM 2575 N N . TYR A 1 344 ? 6.839 -7.678 6.783 1.00 98.31 344 TYR A N 1
ATOM 2576 C CA . TYR A 1 344 ? 7.115 -8.888 6.020 1.00 98.31 344 TYR A CA 1
ATOM 2577 C C . TYR A 1 344 ? 6.146 -8.976 4.846 1.00 98.31 344 TYR A C 1
ATOM 2579 O O . TYR A 1 344 ? 4.943 -8.770 5.013 1.00 98.31 344 TYR A O 1
ATOM 2587 N N . LEU A 1 345 ? 6.667 -9.320 3.673 1.00 98.25 345 LEU A N 1
ATOM 2588 C CA . LEU A 1 345 ? 5.882 -9.687 2.501 1.00 98.25 345 LEU A CA 1
ATOM 2589 C C . LEU A 1 345 ? 6.280 -11.096 2.072 1.00 98.25 345 LEU A C 1
ATOM 2591 O O . LEU A 1 345 ? 7.459 -11.364 1.856 1.00 98.25 345 LEU A O 1
ATOM 2595 N N . ALA A 1 346 ? 5.294 -11.974 1.926 1.00 97.00 346 ALA A N 1
ATOM 2596 C CA . ALA A 1 346 ? 5.466 -13.317 1.388 1.00 97.00 346 ALA A CA 1
ATOM 2597 C C . ALA A 1 346 ? 4.570 -13.522 0.164 1.00 97.00 346 ALA A C 1
ATOM 2599 O O . ALA A 1 346 ? 3.406 -13.109 0.165 1.00 97.00 346 ALA A O 1
ATOM 2600 N N . LEU A 1 347 ? 5.105 -14.185 -0.859 1.00 95.19 347 LEU A N 1
ATOM 2601 C CA . LEU A 1 347 ? 4.389 -14.602 -2.061 1.00 95.19 347 LEU A CA 1
ATOM 2602 C C . LEU A 1 347 ? 4.205 -16.120 -2.032 1.00 95.19 347 LEU A C 1
ATOM 2604 O O . LEU A 1 347 ? 5.100 -16.863 -1.649 1.00 95.19 347 LEU A O 1
ATOM 2608 N N . GLY A 1 348 ? 3.018 -16.582 -2.406 1.00 91.38 348 GLY A N 1
ATOM 2609 C CA . GLY A 1 348 ? 2.667 -17.995 -2.386 1.00 91.38 348 GLY A CA 1
ATOM 2610 C C . GLY A 1 348 ? 3.010 -18.693 -3.689 1.00 91.38 348 GLY A C 1
ATOM 2611 O O . GLY A 1 348 ? 2.663 -18.209 -4.771 1.00 91.38 348 GLY A O 1
ATOM 2612 N N . ASP A 1 349 ? 3.587 -19.885 -3.578 1.00 88.06 349 ASP A N 1
ATOM 2613 C CA . ASP A 1 349 ? 3.861 -20.723 -4.734 1.00 88.06 349 ASP A CA 1
ATOM 2614 C C . ASP A 1 349 ? 2.586 -21.418 -5.248 1.00 88.06 349 ASP A C 1
ATOM 2616 O O . ASP A 1 349 ? 1.913 -22.159 -4.528 1.00 88.06 349 ASP A O 1
ATOM 2620 N N . LEU A 1 350 ? 2.245 -21.180 -6.517 1.00 85.00 350 LEU A N 1
ATOM 2621 C CA . LEU A 1 350 ? 1.230 -21.938 -7.265 1.00 85.00 350 LEU A CA 1
ATOM 2622 C C . LEU A 1 350 ? 1.866 -22.666 -8.461 1.00 85.00 350 LEU A C 1
ATOM 2624 O O . LEU A 1 350 ? 1.199 -22.958 -9.459 1.00 85.00 350 LEU A O 1
ATOM 2628 N N . GLY A 1 351 ? 3.166 -22.940 -8.372 1.00 86.50 351 GLY A N 1
ATOM 2629 C CA . GLY A 1 351 ? 3.981 -23.487 -9.438 1.00 86.50 351 GLY A CA 1
ATOM 2630 C C . GLY A 1 351 ? 4.228 -22.476 -10.552 1.00 86.50 351 GLY A C 1
ATOM 2631 O O . GLY A 1 351 ? 4.048 -21.268 -10.415 1.00 86.50 351 GLY A O 1
ATOM 2632 N N . THR A 1 352 ? 4.594 -22.987 -11.725 1.00 87.06 352 THR A N 1
ATOM 2633 C CA . THR A 1 352 ? 5.023 -22.158 -12.859 1.00 87.06 352 THR A CA 1
ATOM 2634 C C . THR A 1 352 ? 3.930 -21.244 -13.414 1.00 87.06 352 THR A C 1
ATOM 2636 O O . THR A 1 352 ? 4.223 -20.405 -14.250 1.00 87.06 352 THR A O 1
ATOM 2639 N N . ALA A 1 353 ? 2.661 -21.400 -13.032 1.00 87.62 353 ALA A N 1
ATOM 2640 C CA . ALA A 1 353 ? 1.570 -20.569 -13.545 1.00 87.62 353 ALA A CA 1
ATOM 2641 C C . ALA A 1 353 ? 1.470 -19.190 -12.865 1.00 87.62 353 ALA A C 1
ATOM 2643 O O . ALA A 1 353 ? 0.806 -18.306 -13.414 1.00 87.62 353 ALA A O 1
ATOM 2644 N N . SER A 1 354 ? 2.091 -18.990 -11.697 1.00 92.19 354 SER A N 1
ATOM 2645 C CA . SER A 1 354 ? 2.076 -17.706 -10.990 1.00 92.19 354 SER A CA 1
ATOM 2646 C C . SER A 1 354 ? 3.327 -16.867 -11.234 1.00 92.19 354 SER A C 1
ATOM 2648 O O . SER A 1 354 ? 4.362 -17.369 -11.671 1.00 92.19 354 SER A O 1
ATOM 2650 N N . ILE A 1 355 ? 3.223 -15.571 -10.932 1.00 93.75 355 ILE A N 1
ATOM 2651 C CA . ILE A 1 355 ? 4.347 -14.633 -10.963 1.00 93.75 355 ILE A CA 1
ATOM 2652 C C . ILE A 1 355 ? 5.421 -14.998 -9.935 1.00 93.75 355 ILE A C 1
ATOM 2654 O O . ILE A 1 355 ? 6.567 -14.655 -10.156 1.00 93.75 355 ILE A O 1
ATOM 2658 N N . HIS A 1 356 ? 5.091 -15.740 -8.869 1.00 92.12 356 HIS A N 1
ATOM 2659 C CA . HIS A 1 356 ? 6.058 -16.198 -7.858 1.00 92.12 356 HIS A CA 1
ATOM 2660 C C . HIS A 1 356 ? 7.297 -16.869 -8.476 1.00 92.12 356 HIS A C 1
ATOM 2662 O O . HIS A 1 356 ? 8.410 -16.654 -8.018 1.00 92.12 356 HIS A O 1
ATOM 2668 N N . ALA A 1 357 ? 7.119 -17.641 -9.553 1.00 90.12 357 ALA A N 1
ATOM 2669 C CA . ALA A 1 357 ? 8.218 -18.347 -10.210 1.00 90.12 357 ALA A CA 1
ATOM 2670 C C . ALA A 1 357 ? 9.187 -17.436 -10.993 1.00 90.12 357 ALA A C 1
ATOM 2672 O O . ALA A 1 357 ? 10.244 -17.905 -11.404 1.00 90.12 357 ALA A O 1
ATOM 2673 N N . ILE A 1 358 ? 8.804 -16.184 -11.252 1.00 93.38 358 ILE A N 1
ATOM 2674 C CA . ILE A 1 358 ? 9.522 -15.229 -12.112 1.00 93.38 358 ILE A CA 1
ATOM 2675 C C . ILE A 1 358 ? 9.602 -13.834 -11.483 1.00 93.38 358 ILE A C 1
ATOM 2677 O O . ILE A 1 358 ? 9.815 -12.854 -12.191 1.00 93.38 358 ILE A O 1
ATOM 2681 N N . ALA A 1 359 ? 9.326 -13.714 -10.188 1.00 95.19 359 ALA A N 1
ATOM 2682 C CA . ALA A 1 359 ? 9.272 -12.436 -9.508 1.00 95.19 359 ALA A CA 1
ATOM 2683 C C . ALA A 1 359 ? 9.879 -12.546 -8.120 1.00 95.19 359 ALA A C 1
ATOM 2685 O O . ALA A 1 359 ? 9.792 -13.583 -7.461 1.00 95.19 359 ALA A O 1
ATOM 2686 N N . ARG A 1 360 ? 10.420 -11.429 -7.651 1.00 95.62 360 ARG A N 1
ATOM 2687 C CA . ARG A 1 360 ? 10.948 -11.282 -6.298 1.00 95.62 360 ARG A CA 1
ATOM 2688 C C . ARG A 1 360 ? 10.108 -10.283 -5.500 1.00 95.62 360 ARG A C 1
ATOM 2690 O O . ARG A 1 360 ? 9.721 -9.237 -6.033 1.00 95.62 360 ARG A O 1
ATOM 2697 N N . PRO A 1 361 ? 9.781 -10.585 -4.233 1.00 97.38 361 PRO A N 1
ATOM 2698 C CA . PRO A 1 361 ? 9.017 -9.677 -3.396 1.00 97.38 361 PRO A CA 1
ATOM 2699 C C . PRO A 1 361 ? 9.849 -8.453 -3.005 1.00 97.38 361 PRO A C 1
ATOM 2701 O O . PRO A 1 361 ? 11.038 -8.551 -2.685 1.00 97.38 361 PRO A O 1
ATOM 2704 N N . ARG A 1 362 ? 9.188 -7.296 -2.977 1.00 97.75 362 ARG A N 1
ATOM 2705 C CA . ARG A 1 362 ? 9.763 -6.004 -2.604 1.00 97.75 362 ARG A CA 1
ATOM 2706 C C . ARG A 1 362 ? 8.819 -5.239 -1.677 1.00 97.75 362 ARG A C 1
ATOM 2708 O O . ARG A 1 362 ? 7.606 -5.226 -1.863 1.00 97.75 362 ARG A O 1
ATOM 2715 N N . LEU A 1 363 ? 9.388 -4.578 -0.678 1.00 98.62 363 LEU A N 1
ATOM 2716 C CA . LEU A 1 363 ? 8.718 -3.599 0.172 1.00 98.62 363 LEU A CA 1
ATOM 2717 C C . LEU A 1 363 ? 9.225 -2.212 -0.215 1.00 98.62 363 LEU A C 1
ATOM 2719 O O . LEU A 1 363 ? 10.431 -1.971 -0.181 1.00 98.62 363 LEU A O 1
ATOM 2723 N N . ALA A 1 364 ? 8.321 -1.302 -0.563 1.00 98.19 364 ALA A N 1
ATOM 2724 C CA . ALA A 1 364 ? 8.630 0.110 -0.768 1.00 98.19 364 ALA A CA 1
ATOM 2725 C C . ALA A 1 364 ? 8.053 0.928 0.393 1.00 98.19 364 ALA A C 1
ATOM 2727 O O . ALA A 1 364 ? 6.848 0.907 0.630 1.00 98.19 364 ALA A O 1
ATOM 2728 N N . PHE A 1 365 ? 8.911 1.631 1.129 1.00 98.50 365 PHE A N 1
ATOM 2729 C CA . PHE A 1 365 ? 8.530 2.465 2.265 1.00 98.50 365 PHE A CA 1
ATOM 2730 C C . PHE A 1 365 ? 8.401 3.910 1.809 1.00 98.50 365 PHE A C 1
ATOM 2732 O O . PHE A 1 365 ? 9.350 4.471 1.256 1.00 98.50 365 PHE A O 1
ATOM 2739 N N . LEU A 1 366 ? 7.236 4.503 2.048 1.00 97.56 366 LEU A N 1
ATOM 2740 C CA . LEU A 1 366 ? 6.899 5.831 1.552 1.00 97.56 366 LEU A 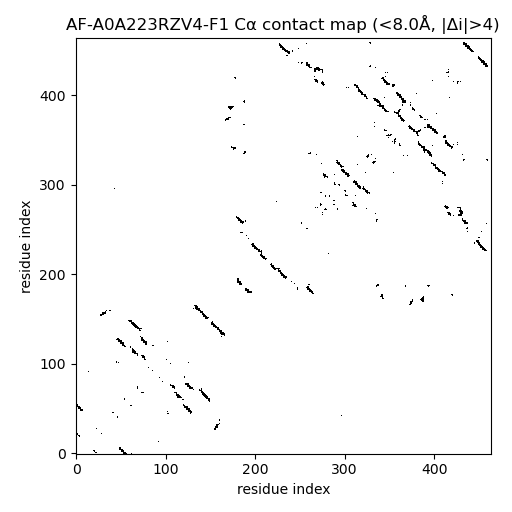CA 1
ATOM 2741 C C . LEU A 1 366 ? 6.629 6.785 2.716 1.00 97.56 366 LEU A C 1
ATOM 2743 O O . LEU A 1 366 ? 6.111 6.387 3.766 1.00 97.56 366 LEU A O 1
ATOM 2747 N N . ASP A 1 367 ? 6.987 8.049 2.530 1.00 96.25 367 ASP A N 1
ATOM 2748 C CA . ASP A 1 367 ? 6.605 9.122 3.443 1.00 96.25 367 ASP A CA 1
ATOM 2749 C C . ASP A 1 367 ? 5.156 9.589 3.210 1.00 96.25 367 ASP A C 1
ATOM 2751 O O . ASP A 1 367 ? 4.417 9.059 2.379 1.00 96.25 367 ASP A O 1
ATOM 2755 N N . ARG A 1 368 ? 4.724 10.612 3.959 1.00 93.62 368 ARG A N 1
ATOM 2756 C CA . ARG A 1 368 ? 3.356 11.152 3.871 1.00 93.62 368 ARG A CA 1
ATOM 2757 C C . ARG A 1 368 ? 3.021 11.756 2.501 1.00 93.62 368 ARG A C 1
ATOM 2759 O O . ARG A 1 368 ? 1.844 11.864 2.175 1.00 93.62 368 ARG A O 1
ATOM 2766 N N . SER A 1 369 ? 4.020 12.159 1.719 1.00 91.56 369 SER A N 1
ATOM 2767 C CA . SER A 1 369 ? 3.830 12.669 0.357 1.00 91.56 369 SER A CA 1
ATOM 2768 C C . SER A 1 369 ? 3.750 11.560 -0.696 1.00 91.56 369 SER A C 1
ATOM 2770 O O . SER A 1 369 ? 3.454 11.850 -1.851 1.00 91.56 369 SER A O 1
ATOM 2772 N N . GLY A 1 370 ? 3.994 10.303 -0.307 1.00 91.88 370 GLY A N 1
ATOM 2773 C CA . GLY A 1 370 ? 4.133 9.176 -1.228 1.00 91.88 370 GLY A CA 1
ATOM 2774 C C . GLY A 1 370 ? 5.546 9.031 -1.801 1.00 91.88 370 GLY A C 1
ATOM 2775 O O . GLY A 1 370 ? 5.749 8.221 -2.701 1.00 91.88 370 GLY A O 1
ATOM 2776 N N . THR A 1 371 ? 6.527 9.783 -1.291 1.00 93.12 371 THR A N 1
ATOM 2777 C CA . THR A 1 371 ? 7.920 9.712 -1.750 1.00 93.12 371 THR A CA 1
ATOM 2778 C C . THR A 1 371 ? 8.618 8.500 -1.141 1.00 93.12 371 THR A C 1
ATOM 2780 O O . THR A 1 371 ? 8.473 8.224 0.050 1.00 93.12 371 THR A O 1
ATOM 2783 N N . LEU A 1 372 ? 9.402 7.782 -1.949 1.00 94.38 372 LEU A N 1
ATOM 2784 C CA . LEU A 1 372 ? 10.180 6.625 -1.508 1.00 94.38 372 LEU A CA 1
ATOM 2785 C C . LEU A 1 372 ? 11.309 7.042 -0.558 1.00 94.38 372 LEU A C 1
ATOM 2787 O O . LEU A 1 372 ? 12.231 7.745 -0.957 1.00 94.38 372 LEU A O 1
ATOM 2791 N N . VAL A 1 373 ? 11.273 6.547 0.680 1.00 96.50 373 VAL A N 1
ATOM 2792 C CA . VAL A 1 373 ? 12.308 6.798 1.704 1.00 96.50 373 VAL A CA 1
ATOM 2793 C C . VAL A 1 373 ? 13.178 5.577 1.996 1.00 96.50 373 VAL A C 1
ATOM 2795 O O . VAL A 1 373 ? 14.252 5.693 2.582 1.00 96.50 373 VAL A O 1
ATOM 2798 N N . GLY A 1 374 ? 12.740 4.392 1.580 1.00 96.94 374 GLY A N 1
ATOM 2799 C CA . GLY A 1 374 ? 13.507 3.160 1.713 1.00 96.94 374 GLY A CA 1
ATOM 2800 C C . GLY A 1 374 ? 12.846 2.014 0.972 1.00 96.94 374 GLY A C 1
ATOM 2801 O O . GLY A 1 374 ? 11.662 2.068 0.641 1.00 96.94 374 GLY A O 1
ATOM 2802 N N . HIS A 1 375 ? 13.600 0.954 0.714 1.00 97.81 375 HIS A N 1
ATOM 2803 C CA . HIS A 1 375 ? 13.038 -0.265 0.153 1.00 97.81 375 HIS A CA 1
ATOM 2804 C C . HIS A 1 375 ? 13.778 -1.492 0.667 1.00 97.81 375 HIS A C 1
ATOM 2806 O O . HIS A 1 375 ? 14.921 -1.393 1.096 1.00 97.81 375 HIS A O 1
ATOM 2812 N N . ALA A 1 376 ? 13.135 -2.648 0.601 1.00 97.94 376 ALA A N 1
ATOM 2813 C CA . ALA A 1 376 ? 13.765 -3.942 0.807 1.00 97.94 376 ALA A CA 1
ATOM 2814 C C . ALA A 1 376 ? 13.332 -4.872 -0.313 1.00 97.94 376 ALA A C 1
ATOM 2816 O O . ALA A 1 376 ? 12.173 -4.848 -0.720 1.00 97.94 376 ALA A O 1
ATOM 2817 N N . GLU A 1 377 ? 14.247 -5.681 -0.813 1.00 95.94 377 GLU A N 1
ATOM 2818 C CA . GLU A 1 377 ? 13.999 -6.574 -1.936 1.00 95.94 377 GLU A CA 1
ATOM 2819 C C . GLU A 1 377 ? 14.680 -7.906 -1.655 1.00 95.94 377 GLU A C 1
ATOM 2821 O O . GLU A 1 377 ? 15.794 -7.944 -1.124 1.00 95.94 377 GLU A O 1
ATOM 2826 N N . ALA A 1 378 ? 13.990 -9.003 -1.949 1.00 95.19 378 ALA A N 1
ATOM 2827 C CA . ALA A 1 378 ? 14.590 -10.319 -1.822 1.00 95.19 378 ALA A CA 1
ATOM 2828 C C . ALA A 1 378 ? 15.422 -10.676 -3.060 1.00 95.19 378 ALA A C 1
ATOM 2830 O O . ALA A 1 378 ? 15.324 -10.050 -4.114 1.00 95.19 378 ALA A O 1
ATOM 2831 N N . ALA A 1 379 ? 16.237 -11.722 -2.939 1.00 87.62 379 ALA A N 1
ATOM 2832 C CA . ALA A 1 379 ? 16.887 -12.312 -4.102 1.00 87.62 379 ALA A CA 1
ATOM 2833 C C . ALA A 1 379 ? 15.845 -12.897 -5.078 1.00 87.62 379 ALA A C 1
ATOM 2835 O O . ALA A 1 379 ? 14.740 -13.260 -4.672 1.00 87.62 379 ALA A O 1
ATOM 2836 N N . ALA A 1 380 ? 16.223 -13.031 -6.352 1.00 77.50 380 ALA A N 1
ATOM 2837 C CA . ALA A 1 380 ? 15.393 -13.676 -7.369 1.00 77.50 380 ALA A CA 1
ATOM 2838 C C . ALA A 1 380 ? 14.913 -15.067 -6.907 1.00 77.50 380 ALA A C 1
ATOM 2840 O O . ALA A 1 380 ? 15.707 -15.874 -6.412 1.00 77.50 380 ALA A O 1
ATOM 2841 N N . GLY A 1 381 ? 13.610 -15.330 -7.049 1.00 76.00 381 GLY A N 1
ATOM 2842 C CA . GLY A 1 381 ? 12.963 -16.584 -6.642 1.00 76.00 381 GLY A CA 1
ATOM 2843 C C . GLY A 1 381 ? 12.803 -16.800 -5.129 1.00 76.00 381 GLY A C 1
ATOM 2844 O O . GLY A 1 381 ? 12.435 -17.897 -4.712 1.00 76.00 381 GLY A O 1
ATOM 2845 N N . ALA A 1 382 ? 13.094 -15.803 -4.290 1.00 88.88 382 ALA A N 1
ATOM 2846 C CA . ALA A 1 382 ? 12.834 -15.892 -2.856 1.00 88.88 382 ALA A CA 1
ATOM 2847 C C . ALA A 1 382 ? 11.338 -15.734 -2.536 1.00 88.88 382 ALA A C 1
ATOM 2849 O O . ALA A 1 382 ? 10.661 -14.855 -3.063 1.00 88.88 382 ALA A O 1
ATOM 2850 N N . GLU A 1 383 ? 10.844 -16.536 -1.592 1.00 91.44 383 GLU A N 1
ATOM 2851 C CA . GLU A 1 383 ? 9.420 -16.568 -1.220 1.00 91.44 383 GLU A CA 1
ATOM 2852 C C . GLU A 1 383 ? 8.983 -15.356 -0.382 1.00 91.44 383 GLU A C 1
ATOM 2854 O O . GLU A 1 383 ? 7.795 -15.038 -0.298 1.00 91.44 383 GLU A O 1
ATOM 2859 N N . SER A 1 384 ? 9.926 -14.679 0.282 1.00 95.94 384 SER A N 1
ATOM 2860 C CA . SER A 1 384 ? 9.615 -13.572 1.185 1.00 95.94 384 SER A CA 1
ATOM 2861 C C . SER A 1 384 ? 10.730 -12.537 1.291 1.00 95.94 384 SER A C 1
ATOM 2863 O O . SER A 1 384 ? 11.902 -12.822 1.045 1.00 95.94 384 SER A O 1
ATOM 2865 N N . VAL A 1 385 ? 10.342 -11.330 1.693 1.00 97.75 385 VAL A N 1
ATOM 2866 C CA . VAL A 1 385 ? 11.220 -10.215 2.054 1.00 97.75 385 VAL A CA 1
ATOM 2867 C C . VAL A 1 385 ? 10.749 -9.622 3.380 1.00 97.75 385 VAL A C 1
ATOM 2869 O O . VAL A 1 385 ? 9.555 -9.638 3.693 1.00 97.75 385 VAL A O 1
ATOM 2872 N N . SER A 1 386 ? 11.674 -9.071 4.158 1.00 98.38 386 SER A N 1
ATOM 2873 C CA . SER A 1 386 ? 11.342 -8.307 5.355 1.00 98.38 386 SER A CA 1
ATOM 2874 C C . SER A 1 386 ? 12.280 -7.124 5.538 1.00 98.38 386 SER A C 1
ATOM 2876 O O . SER A 1 386 ? 13.414 -7.155 5.067 1.00 98.38 386 SER A O 1
ATOM 2878 N N . ALA A 1 387 ? 11.804 -6.087 6.221 1.00 98.50 387 ALA A N 1
ATOM 2879 C CA . ALA A 1 387 ? 12.618 -4.972 6.697 1.00 98.50 387 ALA A CA 1
ATOM 2880 C C . ALA A 1 387 ? 11.903 -4.218 7.817 1.00 98.50 387 ALA A C 1
ATOM 2882 O O . ALA A 1 387 ? 10.675 -4.240 7.908 1.00 98.50 387 ALA A O 1
ATOM 2883 N N . ASP A 1 388 ? 12.679 -3.525 8.646 1.00 98.62 388 ASP A N 1
ATOM 2884 C CA . ASP A 1 388 ? 12.133 -2.550 9.586 1.00 98.62 388 ASP A CA 1
ATOM 2885 C C . ASP A 1 388 ? 11.843 -1.238 8.848 1.00 98.62 388 ASP A C 1
ATOM 2887 O O . ASP A 1 388 ? 12.649 -0.778 8.034 1.00 98.62 388 ASP A O 1
ATOM 2891 N N . ALA A 1 389 ? 10.698 -0.619 9.133 1.00 98.31 389 ALA A N 1
ATOM 2892 C CA . ALA A 1 389 ? 10.317 0.643 8.516 1.00 98.31 389 ALA A CA 1
ATOM 2893 C C . ALA A 1 389 ? 11.354 1.741 8.831 1.00 98.31 389 ALA A C 1
ATOM 2895 O O . ALA A 1 389 ? 11.634 1.993 10.008 1.00 98.31 389 ALA A O 1
ATOM 2896 N N . PRO A 1 390 ? 11.933 2.421 7.826 1.00 98.00 390 PRO A N 1
ATOM 2897 C CA . PRO A 1 390 ? 12.954 3.434 8.059 1.00 98.00 390 PRO A CA 1
ATOM 2898 C C . PRO A 1 390 ? 12.353 4.711 8.665 1.00 98.00 390 PRO A C 1
ATOM 2900 O O . PRO A 1 390 ? 11.138 4.925 8.673 1.00 98.00 390 PRO A O 1
ATOM 2903 N N . ALA A 1 391 ? 13.217 5.598 9.163 1.00 97.25 391 ALA A N 1
ATOM 2904 C CA . ALA A 1 391 ? 12.793 6.917 9.625 1.00 97.25 391 ALA A CA 1
ATOM 2905 C C . ALA A 1 391 ? 12.084 7.694 8.499 1.00 97.25 391 ALA A C 1
ATOM 2907 O O . ALA A 1 391 ? 12.543 7.703 7.361 1.00 97.25 391 ALA A O 1
ATOM 2908 N N . GLY A 1 392 ? 10.967 8.350 8.827 1.00 96.19 392 GLY A N 1
ATOM 2909 C CA . GLY A 1 392 ? 10.158 9.116 7.872 1.00 96.19 392 GLY A CA 1
ATOM 2910 C C . GLY A 1 392 ? 9.116 8.299 7.100 1.00 96.19 392 GLY A C 1
ATOM 2911 O O . GLY A 1 392 ? 8.193 8.895 6.549 1.00 96.19 392 GLY A O 1
ATOM 2912 N N . ALA A 1 393 ? 9.198 6.964 7.109 1.00 98.19 393 ALA A N 1
ATOM 2913 C CA . ALA A 1 393 ? 8.175 6.125 6.498 1.00 98.19 393 ALA A CA 1
ATOM 2914 C C . ALA A 1 393 ? 6.864 6.184 7.295 1.00 98.19 393 ALA A C 1
ATOM 2916 O O . ALA A 1 393 ? 6.866 6.092 8.524 1.00 98.19 393 ALA A O 1
ATOM 2917 N N . VAL A 1 394 ? 5.744 6.310 6.584 1.00 98.31 394 VAL A N 1
ATOM 2918 C CA . VAL A 1 394 ? 4.386 6.282 7.156 1.00 98.31 394 VAL A CA 1
ATOM 2919 C C . VAL A 1 394 ? 3.500 5.230 6.499 1.00 98.31 394 VAL A C 1
ATOM 2921 O O . VAL A 1 394 ? 2.517 4.809 7.108 1.00 98.31 394 VAL A O 1
ATOM 2924 N N . THR A 1 395 ? 3.847 4.780 5.290 1.00 98.44 395 THR A N 1
ATOM 2925 C CA . THR A 1 395 ? 3.209 3.636 4.640 1.00 98.44 395 THR A CA 1
ATOM 2926 C C . THR A 1 395 ? 4.226 2.657 4.055 1.00 98.44 395 THR A C 1
ATOM 2928 O O . THR A 1 395 ? 5.399 2.980 3.846 1.00 98.44 395 THR A O 1
ATOM 2931 N N . VAL A 1 396 ? 3.760 1.439 3.777 1.00 98.62 396 VAL A N 1
ATOM 2932 C CA . VAL A 1 396 ? 4.481 0.424 3.006 1.00 98.62 396 VAL A CA 1
ATOM 2933 C C . VAL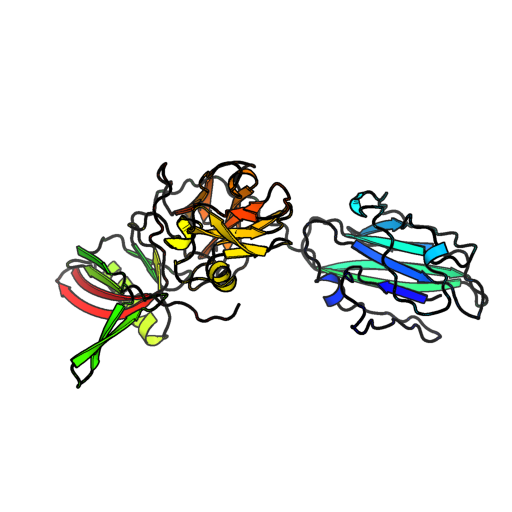 A 1 396 ? 3.637 -0.086 1.848 1.00 98.62 396 VAL A C 1
ATOM 2935 O O . VAL A 1 396 ? 2.491 -0.501 2.020 1.00 98.62 396 VAL A O 1
ATOM 2938 N N . SER A 1 397 ? 4.234 -0.092 0.665 1.00 98.25 397 SER A N 1
ATOM 2939 C CA . SER A 1 397 ? 3.669 -0.619 -0.568 1.00 98.25 397 SER A CA 1
ATOM 2940 C C . SER A 1 397 ? 4.314 -1.985 -0.863 1.00 98.25 397 SER A C 1
ATOM 2942 O O . SER A 1 397 ? 5.509 -2.035 -1.173 1.00 98.25 397 SER A O 1
ATOM 2944 N N . PRO A 1 398 ? 3.589 -3.109 -0.698 1.00 98.38 398 PRO A N 1
ATOM 2945 C CA . PRO A 1 398 ? 4.044 -4.430 -1.119 1.00 98.38 398 PRO A CA 1
ATOM 2946 C C . PRO A 1 398 ? 4.035 -4.549 -2.643 1.00 98.38 398 PRO A C 1
ATOM 2948 O O . PRO A 1 398 ? 3.051 -4.206 -3.309 1.00 98.38 398 PRO A O 1
ATOM 2951 N N . ARG A 1 399 ? 5.131 -5.075 -3.186 1.00 98.06 399 ARG A N 1
ATOM 2952 C CA . ARG A 1 399 ? 5.367 -5.201 -4.621 1.00 98.06 399 ARG A CA 1
ATOM 2953 C C . ARG A 1 399 ? 5.979 -6.557 -4.970 1.00 98.06 399 ARG A C 1
ATOM 2955 O O . ARG A 1 399 ? 6.601 -7.205 -4.129 1.00 98.06 399 ARG A O 1
ATOM 2962 N N . ALA A 1 400 ? 5.831 -6.970 -6.221 1.00 97.50 400 ALA A N 1
ATOM 2963 C CA . ALA A 1 400 ? 6.572 -8.076 -6.814 1.00 97.50 400 ALA A CA 1
ATOM 2964 C C . ALA A 1 400 ? 7.217 -7.583 -8.110 1.00 97.50 400 ALA A C 1
ATOM 2966 O O . ALA A 1 400 ? 6.504 -7.177 -9.027 1.00 97.50 400 ALA A O 1
ATOM 2967 N N . VAL A 1 401 ? 8.547 -7.594 -8.159 1.00 96.88 401 VAL A N 1
ATOM 2968 C CA . VAL A 1 401 ? 9.326 -7.166 -9.327 1.00 96.88 401 VAL A CA 1
ATOM 2969 C C . VAL A 1 401 ? 9.543 -8.377 -10.219 1.00 96.88 401 VAL A C 1
ATOM 2971 O O . VAL A 1 401 ? 10.029 -9.400 -9.736 1.00 96.88 401 VAL A O 1
ATOM 2974 N N . LEU A 1 402 ? 9.163 -8.284 -11.491 1.00 96.19 402 LEU A N 1
ATOM 2975 C CA . LEU A 1 402 ? 9.348 -9.367 -12.451 1.00 96.19 402 LEU A CA 1
ATOM 2976 C C . LEU A 1 402 ? 10.823 -9.477 -12.856 1.00 96.19 402 LEU A C 1
ATOM 2978 O O . LEU A 1 402 ? 11.409 -8.534 -13.384 1.00 96.19 402 LEU A O 1
ATOM 2982 N N . ASP A 1 403 ? 11.414 -10.645 -12.639 1.00 94.62 403 ASP A N 1
ATOM 2983 C CA . ASP A 1 403 ? 12.783 -10.971 -13.038 1.00 94.62 403 ASP A CA 1
ATOM 2984 C C . ASP A 1 403 ? 12.859 -11.341 -14.527 1.00 94.62 403 ASP A C 1
ATOM 2986 O O . ASP A 1 403 ? 13.798 -10.954 -15.223 1.00 94.62 403 ASP A O 1
ATOM 2990 N N . ASP A 1 404 ? 11.828 -12.018 -15.039 1.00 93.44 404 ASP A N 1
ATOM 2991 C CA . ASP A 1 404 ? 11.763 -12.495 -16.419 1.00 93.44 404 ASP A CA 1
ATOM 2992 C C . ASP A 1 404 ? 10.527 -11.962 -17.151 1.00 93.44 404 ASP A C 1
ATOM 2994 O O . ASP A 1 404 ? 9.401 -12.010 -16.644 1.00 93.44 404 ASP A O 1
ATOM 2998 N N . ALA A 1 405 ? 10.728 -11.533 -18.397 1.00 95.06 405 ALA A N 1
ATOM 2999 C CA . ALA A 1 405 ? 9.639 -11.206 -19.305 1.00 95.06 405 ALA A CA 1
ATOM 3000 C C . ALA A 1 405 ? 8.842 -12.460 -19.714 1.00 95.06 405 ALA A C 1
ATOM 3002 O O . ALA A 1 405 ? 9.378 -13.564 -19.854 1.00 95.06 405 ALA A O 1
ATOM 3003 N N . PHE A 1 406 ? 7.548 -12.294 -19.976 1.00 95.38 406 PHE A N 1
ATOM 3004 C CA . PHE A 1 406 ? 6.688 -13.358 -20.480 1.00 95.38 406 PHE A CA 1
ATOM 3005 C C . PHE A 1 406 ? 5.576 -12.818 -21.380 1.00 95.38 406 PHE A C 1
ATOM 3007 O O . PHE A 1 406 ? 5.188 -11.659 -21.307 1.00 95.38 406 PHE A O 1
ATOM 3014 N N . THR A 1 407 ? 5.007 -13.706 -22.195 1.00 95.88 407 THR A N 1
ATOM 3015 C CA . THR A 1 407 ? 3.796 -13.428 -22.978 1.00 95.88 407 THR A CA 1
ATOM 3016 C C . THR A 1 407 ? 2.610 -14.217 -22.429 1.00 95.88 407 THR A C 1
ATOM 3018 O O . THR A 1 407 ? 2.769 -15.285 -21.827 1.00 95.88 407 THR A O 1
ATOM 3021 N N . GLY A 1 408 ? 1.400 -13.701 -22.621 1.00 95.25 408 GLY A N 1
ATOM 3022 C CA . GLY A 1 408 ? 0.171 -14.303 -22.117 1.00 95.25 408 GLY A CA 1
ATOM 3023 C C . GLY A 1 408 ? -0.121 -13.923 -20.667 1.00 95.25 408 GLY A C 1
ATOM 3024 O O . GLY A 1 408 ? 0.133 -12.798 -20.256 1.00 95.25 408 GLY A O 1
ATOM 3025 N N . LEU A 1 409 ? -0.728 -14.838 -19.903 1.00 95.69 409 LEU A N 1
ATOM 3026 C CA . LEU A 1 409 ? -1.203 -14.582 -18.539 1.00 95.69 409 LEU A CA 1
ATOM 3027 C C . LEU A 1 409 ? -0.388 -15.349 -17.495 1.00 95.69 409 LEU A C 1
ATOM 3029 O O . LEU A 1 409 ? -0.184 -16.556 -17.629 1.00 95.69 409 LEU A O 1
ATOM 3033 N N . ARG A 1 410 ? -0.031 -14.669 -16.403 1.00 96.12 410 ARG A N 1
ATOM 3034 C CA . ARG A 1 410 ? 0.497 -15.270 -15.168 1.00 96.12 410 ARG A CA 1
ATOM 3035 C C . ARG A 1 410 ? -0.370 -14.872 -13.985 1.00 96.12 410 ARG A C 1
ATOM 3037 O O . ARG A 1 410 ? -0.772 -13.717 -13.871 1.00 96.12 410 ARG A O 1
ATOM 3044 N N . LEU A 1 411 ? -0.659 -15.813 -13.093 1.00 96.12 411 LEU A N 1
ATOM 3045 C CA . LEU A 1 411 ? -1.435 -15.542 -11.882 1.00 96.12 411 LEU A CA 1
ATOM 3046 C C . LEU A 1 411 ? -0.631 -14.674 -10.913 1.00 96.12 411 LEU A C 1
ATOM 3048 O O . LEU A 1 411 ? 0.521 -14.993 -10.647 1.00 96.12 411 LEU A O 1
ATOM 3052 N N . ILE A 1 412 ? -1.240 -13.666 -10.288 1.00 95.81 412 ILE A N 1
ATOM 3053 C CA . ILE A 1 412 ? -0.570 -12.940 -9.190 1.00 95.81 412 ILE A CA 1
ATOM 3054 C C . ILE A 1 412 ? -0.345 -13.875 -7.984 1.00 95.81 412 ILE A C 1
ATOM 3056 O O . ILE A 1 412 ? 0.694 -13.832 -7.338 1.00 95.81 412 ILE A O 1
ATOM 3060 N N . GLY A 1 413 ? -1.280 -14.801 -7.748 1.00 93.50 413 GLY A N 1
ATOM 3061 C CA . GLY A 1 413 ? -1.157 -15.828 -6.712 1.00 93.50 413 GLY A CA 1
ATOM 3062 C C . GLY A 1 413 ? -1.432 -15.325 -5.286 1.00 93.50 413 GLY A C 1
ATOM 3063 O O . GLY A 1 413 ? -1.871 -14.189 -5.097 1.00 93.50 413 GLY A O 1
ATOM 3064 N N . PRO A 1 414 ? -1.278 -16.197 -4.272 1.00 94.88 414 PRO A N 1
ATOM 3065 C CA . PRO A 1 414 ? -1.476 -15.844 -2.875 1.00 94.88 414 PRO A CA 1
ATOM 3066 C C . PRO A 1 414 ? -0.363 -14.921 -2.373 1.00 94.88 414 PRO A C 1
ATOM 3068 O O . PRO A 1 414 ? 0.768 -15.009 -2.838 1.00 94.88 414 PRO A O 1
ATOM 3071 N N . ALA A 1 415 ? -0.669 -14.077 -1.392 1.00 96.81 415 ALA A N 1
ATOM 3072 C CA . ALA A 1 415 ? 0.319 -13.215 -0.751 1.00 96.81 415 ALA A CA 1
ATOM 3073 C C . ALA A 1 415 ? -0.061 -12.908 0.703 1.00 96.81 415 ALA A C 1
ATOM 3075 O O . ALA A 1 415 ? -1.241 -12.945 1.077 1.00 96.81 415 ALA A O 1
ATOM 3076 N N . ALA A 1 416 ? 0.933 -12.566 1.518 1.00 97.62 416 ALA A N 1
ATOM 3077 C CA . ALA A 1 416 ? 0.743 -12.055 2.868 1.00 97.62 416 ALA A CA 1
ATOM 3078 C C . ALA A 1 416 ? 1.600 -10.816 3.110 1.00 97.62 416 ALA A C 1
ATOM 3080 O O . ALA A 1 416 ? 2.800 -10.852 2.866 1.00 97.62 416 ALA A O 1
ATOM 3081 N N . LEU A 1 417 ? 0.978 -9.756 3.628 1.00 98.25 417 LEU A N 1
ATOM 3082 C CA . LEU A 1 417 ? 1.664 -8.597 4.200 1.00 98.25 417 LEU A CA 1
ATOM 3083 C C . LEU A 1 417 ? 1.391 -8.595 5.705 1.00 98.25 417 LEU A C 1
ATOM 3085 O O . LEU A 1 417 ? 0.226 -8.630 6.104 1.00 98.25 417 LEU A O 1
ATOM 3089 N N . THR A 1 418 ? 2.428 -8.579 6.538 1.00 97.81 418 THR A N 1
ATOM 3090 C CA . THR A 1 418 ? 2.296 -8.731 7.998 1.00 97.81 418 THR A CA 1
ATOM 3091 C C . THR A 1 418 ? 3.288 -7.857 8.767 1.00 97.81 418 THR A C 1
ATOM 3093 O O . THR A 1 418 ? 4.356 -7.523 8.257 1.00 97.81 418 THR A O 1
ATOM 3096 N N . TYR A 1 419 ? 2.957 -7.530 10.023 1.00 97.56 419 TYR A N 1
ATOM 3097 C CA . TYR A 1 419 ? 3.874 -6.887 10.988 1.00 97.56 419 TYR A CA 1
ATOM 3098 C C . TYR A 1 419 ? 4.510 -7.878 11.980 1.00 97.56 419 TYR A C 1
ATOM 3100 O O . TYR A 1 419 ? 5.016 -7.519 13.042 1.00 97.56 419 TYR A O 1
ATOM 3108 N N . ALA A 1 420 ? 4.445 -9.161 11.639 1.00 95.19 420 ALA A N 1
ATOM 3109 C CA . ALA A 1 420 ? 5.036 -10.275 12.363 1.00 95.19 420 ALA A CA 1
ATOM 3110 C C . ALA A 1 420 ? 5.511 -11.311 11.335 1.00 95.19 420 ALA A C 1
ATOM 3112 O O . ALA A 1 420 ? 4.919 -11.369 10.251 1.00 95.19 420 ALA A O 1
ATOM 3113 N N . PRO A 1 421 ? 6.528 -12.137 11.639 1.00 94.00 421 PRO A N 1
ATOM 3114 C CA . PRO A 1 421 ? 6.961 -13.196 10.736 1.00 94.00 421 PRO A CA 1
ATOM 3115 C C . PRO A 1 421 ? 5.764 -14.033 10.256 1.00 94.00 421 PRO A C 1
ATOM 3117 O O . PRO A 1 421 ? 4.973 -14.488 11.092 1.00 94.00 421 PRO A O 1
ATOM 3120 N N . PRO A 1 422 ? 5.582 -14.208 8.936 1.00 87.31 422 PRO A N 1
ATOM 3121 C CA . PRO A 1 422 ? 4.411 -14.894 8.420 1.00 87.31 422 PRO A CA 1
ATOM 3122 C C . PRO A 1 422 ? 4.427 -16.372 8.850 1.00 87.31 422 PRO A C 1
ATOM 3124 O O . PRO A 1 422 ? 5.495 -16.988 8.918 1.00 87.31 422 PRO A O 1
ATOM 3127 N N . PRO A 1 423 ? 3.258 -16.970 9.144 1.00 84.00 423 PRO A N 1
ATOM 3128 C CA . PRO A 1 423 ? 3.162 -18.416 9.307 1.00 84.00 423 PRO A CA 1
ATOM 3129 C C . PRO A 1 423 ? 3.550 -19.135 7.999 1.00 84.00 423 PRO A C 1
ATOM 3131 O O . PRO A 1 423 ? 3.476 -18.528 6.931 1.00 84.00 423 PRO A O 1
ATOM 3134 N N . PRO A 1 424 ? 3.921 -20.431 8.053 1.00 83.06 424 PRO A N 1
ATOM 3135 C CA . PRO A 1 424 ? 4.345 -21.184 6.866 1.00 83.06 424 PRO A CA 1
ATOM 3136 C C . PRO A 1 424 ? 3.266 -21.256 5.775 1.00 83.06 424 PRO A C 1
ATOM 3138 O O . PRO A 1 424 ? 3.591 -21.306 4.595 1.00 83.06 424 PRO A O 1
ATOM 3141 N N . ASP A 1 425 ? 1.989 -21.213 6.162 1.00 88.81 425 ASP A N 1
ATOM 3142 C CA . ASP A 1 425 ? 0.873 -21.100 5.227 1.00 88.81 425 ASP A CA 1
ATOM 3143 C C . ASP A 1 425 ? 0.380 -19.653 5.155 1.00 88.81 425 ASP A C 1
ATOM 3145 O O . ASP A 1 425 ? 0.088 -19.039 6.185 1.00 88.81 425 ASP A O 1
ATOM 3149 N N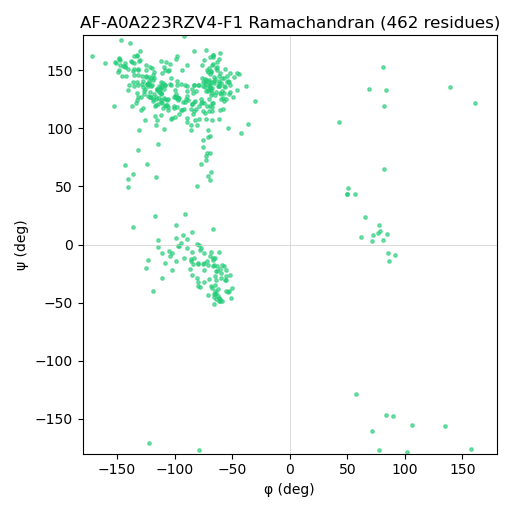 . ILE A 1 426 ? 0.183 -19.130 3.941 1.00 90.81 426 ILE A N 1
ATOM 3150 C CA . ILE A 1 426 ? -0.374 -17.786 3.735 1.00 90.81 426 ILE A CA 1
ATOM 3151 C C . ILE A 1 426 ? -1.790 -17.712 4.315 1.00 90.81 426 ILE A C 1
ATOM 3153 O O . ILE A 1 426 ? -2.755 -18.274 3.778 1.00 90.81 426 ILE A O 1
ATOM 3157 N N . ALA A 1 427 ? -1.905 -16.990 5.430 1.00 90.56 427 ALA A N 1
ATOM 3158 C CA . ALA A 1 427 ? -3.169 -16.732 6.095 1.00 90.56 427 ALA A CA 1
ATOM 3159 C C . ALA A 1 427 ? -4.109 -15.928 5.188 1.00 90.56 427 ALA A C 1
ATOM 3161 O O . ALA A 1 427 ? -3.688 -15.121 4.354 1.00 90.56 427 ALA A O 1
ATOM 3162 N N . LEU A 1 428 ? -5.411 -16.140 5.373 1.00 92.75 428 LEU A N 1
ATOM 3163 C CA . LEU A 1 428 ? -6.417 -15.337 4.693 1.00 92.75 428 LEU A CA 1
ATOM 3164 C C . LEU A 1 428 ? -6.278 -13.869 5.107 1.00 92.75 428 LEU A C 1
ATOM 3166 O O . LEU A 1 428 ? -6.070 -13.581 6.280 1.00 92.75 428 LEU A O 1
ATOM 3170 N N . GLY A 1 429 ? -6.418 -12.967 4.140 1.00 92.69 429 GLY A N 1
ATOM 3171 C CA . GLY A 1 429 ? -6.377 -11.534 4.361 1.00 92.69 429 GLY A CA 1
ATOM 3172 C C . GLY A 1 429 ? -7.468 -11.061 5.314 1.00 92.69 429 GLY A C 1
ATOM 3173 O O . GLY A 1 429 ? -8.661 -11.146 4.986 1.00 92.69 429 GLY A O 1
ATOM 3174 N N . ASP A 1 430 ? -7.044 -10.539 6.461 1.00 92.62 430 ASP A N 1
ATOM 3175 C CA . ASP A 1 430 ? -7.887 -9.850 7.426 1.00 92.62 430 ASP A CA 1
ATOM 3176 C C . ASP A 1 430 ? -8.130 -8.410 6.993 1.00 92.62 430 ASP A C 1
ATOM 3178 O O . ASP A 1 430 ? -9.213 -7.907 7.249 1.00 92.62 430 ASP A O 1
ATOM 3182 N N . GLY A 1 431 ? -7.216 -7.769 6.259 1.00 92.56 431 GLY A N 1
ATOM 3183 C CA . GLY A 1 431 ? -7.310 -6.365 5.850 1.00 92.56 431 GLY A CA 1
ATOM 3184 C C . GLY A 1 431 ? -6.870 -5.392 6.951 1.00 92.56 431 GLY A C 1
ATOM 3185 O O . GLY A 1 431 ? -7.032 -5.675 8.134 1.00 92.56 431 GLY A O 1
ATOM 3186 N N . CYS A 1 432 ? -6.393 -4.211 6.563 1.00 94.50 432 CYS A N 1
ATOM 3187 C CA . CYS A 1 432 ? -6.040 -3.106 7.464 1.00 94.50 432 CYS A CA 1
ATOM 3188 C C . CYS A 1 432 ? -6.814 -1.843 7.052 1.00 94.50 432 CYS A C 1
ATOM 3190 O O . CYS A 1 432 ? -6.248 -0.945 6.448 1.00 94.50 432 CYS A O 1
ATOM 3192 N N . PRO A 1 433 ? -8.142 -1.813 7.246 1.00 93.31 433 PRO A N 1
ATOM 3193 C CA . PRO A 1 433 ? -8.966 -0.721 6.743 1.00 93.31 433 PRO A CA 1
ATOM 3194 C C . PRO A 1 433 ? -8.689 0.604 7.463 1.00 93.31 433 PRO A C 1
ATOM 3196 O O . PRO A 1 433 ? -8.438 0.639 8.668 1.00 93.31 433 PRO A O 1
ATOM 3199 N N . THR A 1 434 ? -8.858 1.691 6.719 1.00 95.19 434 THR A N 1
ATOM 3200 C CA . THR A 1 434 ? -9.017 3.048 7.247 1.00 95.19 434 THR A CA 1
ATOM 3201 C C . THR A 1 434 ? -10.432 3.211 7.810 1.00 95.19 434 THR A C 1
ATOM 3203 O O . THR A 1 434 ? -11.389 2.676 7.245 1.00 95.19 434 THR A O 1
ATOM 3206 N N . TYR A 1 435 ? -10.597 3.941 8.911 1.00 95.69 435 TYR A N 1
ATOM 3207 C CA . TYR A 1 435 ? -11.872 4.084 9.616 1.00 95.69 435 TYR A CA 1
ATOM 3208 C C . TYR A 1 435 ? -12.303 5.543 9.791 1.00 95.69 435 TYR A C 1
ATOM 3210 O O . TYR A 1 435 ? -11.481 6.451 9.881 1.00 95.69 435 TYR A O 1
ATOM 3218 N N . ALA A 1 436 ? -13.611 5.746 9.926 1.00 95.19 436 ALA A N 1
ATOM 3219 C CA . ALA A 1 436 ? -14.202 6.908 10.575 1.00 95.19 436 ALA A CA 1
ATOM 3220 C C . ALA A 1 436 ? -14.698 6.501 11.967 1.00 95.19 436 ALA A C 1
ATOM 3222 O O . ALA A 1 436 ? -15.297 5.433 12.127 1.00 95.19 436 ALA A O 1
ATOM 3223 N N . ILE A 1 437 ? -14.467 7.353 12.967 1.00 95.56 437 ILE A N 1
ATOM 3224 C CA . ILE A 1 437 ? -14.987 7.160 14.326 1.00 95.56 437 ILE A CA 1
ATOM 3225 C C . ILE A 1 437 ? -16.436 7.643 14.351 1.00 95.56 437 ILE A C 1
ATOM 3227 O O . ILE A 1 437 ? -16.709 8.819 14.122 1.00 95.56 437 ILE A O 1
ATOM 3231 N N . THR A 1 438 ? -17.374 6.735 14.615 1.00 95.06 438 THR A N 1
ATOM 3232 C CA . THR A 1 438 ? -18.814 7.033 14.625 1.00 95.06 438 THR A CA 1
ATOM 3233 C C . THR A 1 438 ? -19.392 7.184 16.022 1.00 95.06 438 THR A C 1
ATOM 3235 O O . THR A 1 438 ? -20.429 7.826 16.176 1.00 95.06 438 THR A O 1
ATOM 3238 N N . ALA A 1 439 ? -18.739 6.619 17.037 1.00 95.50 439 ALA A N 1
ATOM 3239 C CA . ALA A 1 439 ? -19.090 6.854 18.430 1.00 95.50 439 ALA A CA 1
ATOM 3240 C C . ALA A 1 439 ? -17.857 6.763 19.331 1.00 95.50 439 ALA A C 1
ATOM 3242 O O . ALA A 1 439 ? -16.934 5.990 19.076 1.00 95.50 439 ALA A O 1
ATOM 3243 N N . TYR A 1 440 ? -17.882 7.546 20.405 1.00 96.69 440 TYR A N 1
ATOM 3244 C CA . TYR A 1 440 ? -16.909 7.516 21.487 1.00 96.69 440 TYR A CA 1
ATOM 3245 C C . TYR A 1 440 ? -17.655 7.695 22.805 1.00 96.69 440 TYR A C 1
ATOM 3247 O O . TYR A 1 440 ? -18.517 8.573 22.923 1.00 96.69 440 TYR A O 1
ATOM 3255 N N . THR A 1 441 ? -17.340 6.861 23.789 1.00 96.88 441 THR A N 1
ATOM 3256 C CA . THR A 1 441 ? -17.832 7.036 25.156 1.00 96.88 441 THR A CA 1
ATOM 3257 C C . THR A 1 441 ? -16.680 7.006 26.139 1.00 96.88 441 THR A C 1
ATOM 3259 O O . THR A 1 441 ? -15.720 6.257 25.969 1.00 96.88 441 THR A O 1
ATOM 3262 N N . ASP A 1 442 ? -16.812 7.819 27.182 1.00 96.50 442 ASP A N 1
ATOM 3263 C CA . ASP A 1 442 ? -15.868 7.888 28.284 1.00 96.50 442 ASP A CA 1
ATOM 3264 C C . ASP A 1 442 ? -16.626 7.959 29.602 1.00 96.50 442 ASP A C 1
ATOM 3266 O O . ASP A 1 442 ? -17.421 8.877 29.830 1.00 96.50 442 ASP A O 1
ATOM 3270 N N . ALA A 1 443 ? -16.409 6.963 30.450 1.00 94.75 443 ALA A N 1
ATOM 3271 C CA . ALA A 1 443 ? -16.985 6.897 31.775 1.00 94.75 443 ALA A CA 1
ATOM 3272 C C . ALA A 1 443 ? -15.874 6.845 32.837 1.00 94.75 443 ALA A C 1
ATOM 3274 O O . ALA A 1 443 ? -14.911 6.081 32.708 1.00 94.75 443 ALA A O 1
ATOM 3275 N N . PRO A 1 444 ? -16.004 7.614 33.933 1.00 89.88 444 PRO A N 1
ATOM 3276 C CA . PRO A 1 444 ? -15.009 7.619 34.997 1.00 89.88 444 PRO A CA 1
ATOM 3277 C C . PRO A 1 444 ? -14.979 6.272 35.737 1.00 89.88 444 PRO A C 1
ATOM 3279 O O . PRO A 1 444 ? -16.016 5.795 36.198 1.00 89.88 444 PRO A O 1
ATOM 3282 N N . ALA A 1 445 ? -13.787 5.693 35.921 1.00 85.44 445 ALA A N 1
ATOM 3283 C CA . ALA A 1 445 ? -13.579 4.413 36.609 1.00 85.44 445 ALA A CA 1
ATOM 3284 C C . ALA A 1 445 ? -12.319 4.440 37.504 1.00 85.44 445 ALA A C 1
ATOM 3286 O O . ALA A 1 445 ? -11.398 3.640 37.342 1.00 85.44 445 ALA A O 1
ATOM 3287 N N . LEU A 1 446 ? -12.264 5.398 38.440 1.00 87.44 446 LEU A N 1
ATOM 3288 C CA . LEU A 1 446 ? -11.056 5.791 39.186 1.00 87.44 446 LEU A CA 1
ATOM 3289 C C . LEU A 1 446 ? -10.214 4.607 39.732 1.00 87.44 446 LEU A C 1
ATOM 3291 O O . LEU A 1 446 ? -10.768 3.721 40.388 1.00 87.44 446 LEU A O 1
ATOM 3295 N N . PRO A 1 447 ? -8.873 4.610 39.545 1.00 88.88 447 PRO A N 1
ATOM 3296 C CA . PRO A 1 447 ? -8.063 5.630 38.860 1.00 88.88 447 PRO A CA 1
ATOM 3297 C C . PRO A 1 447 ? -8.064 5.515 37.324 1.00 88.88 447 PRO A C 1
ATOM 3299 O O . PRO A 1 447 ? -7.400 6.303 36.667 1.00 88.88 447 PRO A O 1
ATOM 3302 N N . TYR A 1 448 ? -8.781 4.545 36.763 1.00 93.12 448 TYR A N 1
ATOM 3303 C CA . TYR A 1 448 ? -8.851 4.262 35.332 1.00 93.12 448 TYR A CA 1
ATOM 3304 C C . TYR A 1 448 ? -10.021 5.002 34.669 1.00 93.12 448 TYR A C 1
ATOM 3306 O O . TYR A 1 448 ? -10.813 5.696 35.321 1.00 93.12 448 TYR A O 1
ATOM 3314 N N . ARG A 1 449 ? -10.159 4.821 33.357 1.00 94.81 449 ARG A N 1
ATOM 3315 C CA . ARG A 1 449 ? -11.346 5.217 32.591 1.00 94.81 449 ARG A CA 1
ATOM 3316 C C . ARG A 1 449 ? -11.893 4.025 31.828 1.00 94.81 449 ARG A C 1
ATOM 3318 O O . ARG A 1 449 ? -11.134 3.173 31.363 1.00 94.81 449 ARG A O 1
ATOM 3325 N N . SER A 1 450 ? -13.213 3.963 31.730 1.00 95.69 450 SER A N 1
ATOM 3326 C CA . SER A 1 450 ? -13.882 3.034 30.834 1.00 95.69 450 SER A CA 1
ATOM 3327 C C . SER A 1 450 ? -14.159 3.768 29.530 1.00 95.69 450 SER A C 1
ATOM 3329 O O . SER A 1 450 ? -14.900 4.750 29.517 1.00 95.69 450 SER A O 1
ATOM 3331 N N . VAL A 1 451 ? -13.538 3.317 28.448 1.00 96.81 451 VAL A N 1
ATOM 3332 C CA . VAL A 1 451 ? -13.576 3.981 27.143 1.00 96.81 451 VAL A CA 1
ATOM 3333 C C . VAL A 1 451 ? -14.135 3.017 26.111 1.00 96.81 451 VAL A C 1
ATOM 3335 O O . VAL A 1 451 ? -13.802 1.833 26.131 1.00 96.81 451 VAL A O 1
ATOM 3338 N N . SER A 1 452 ? -14.964 3.499 25.188 1.00 96.69 452 SER A N 1
ATOM 3339 C CA . SER A 1 452 ? -15.330 2.718 24.006 1.00 96.69 452 SER A CA 1
ATOM 3340 C C . SER A 1 452 ? -15.296 3.535 22.723 1.00 96.69 452 SER A C 1
ATOM 3342 O O . SER A 1 452 ? -15.503 4.749 22.742 1.00 96.69 452 SER A O 1
ATOM 3344 N N . LEU A 1 453 ? -15.025 2.845 21.618 1.00 96.56 453 LEU A N 1
ATOM 3345 C CA . LEU A 1 453 ? -15.009 3.378 20.263 1.00 96.56 453 LEU A CA 1
ATOM 3346 C C . LEU A 1 453 ? -15.878 2.514 19.353 1.00 96.56 453 LEU A C 1
ATOM 3348 O O . LEU A 1 453 ? -15.789 1.285 19.383 1.00 96.56 453 LEU A O 1
ATOM 3352 N N . GLU A 1 454 ? -16.646 3.168 18.488 1.00 96.25 454 GLU A N 1
ATOM 3353 C CA . GLU A 1 454 ? -17.257 2.550 17.315 1.00 96.25 454 GLU A CA 1
ATOM 3354 C C . GLU A 1 454 ? -16.651 3.151 16.049 1.00 96.25 454 GLU A C 1
ATOM 3356 O O . GLU A 1 454 ? -16.553 4.371 15.902 1.00 96.25 454 GLU A O 1
ATOM 3361 N N . LEU A 1 455 ? -16.249 2.275 15.137 1.00 95.56 455 LEU A N 1
ATOM 3362 C CA . LEU A 1 455 ? -15.505 2.585 13.926 1.00 95.56 455 LEU A CA 1
ATOM 3363 C C . LEU A 1 455 ? -16.217 1.979 12.715 1.00 95.56 455 LEU A C 1
ATOM 3365 O O . LEU A 1 455 ? -16.685 0.835 12.761 1.00 95.56 455 LEU A O 1
ATOM 3369 N N . VAL A 1 456 ? -16.247 2.713 11.606 1.00 94.12 456 VAL A N 1
ATOM 3370 C CA . VAL A 1 456 ? -16.778 2.243 10.318 1.00 94.12 456 VAL A CA 1
ATOM 3371 C C . VAL A 1 456 ? -15.703 2.371 9.248 1.00 94.12 456 VAL A C 1
ATOM 3373 O O . VAL A 1 456 ? -15.105 3.434 9.109 1.00 94.12 456 VAL A O 1
ATOM 3376 N N . GLU A 1 457 ? -15.429 1.282 8.522 1.00 93.25 457 GLU A N 1
ATOM 3377 C CA . GLU A 1 457 ? -14.462 1.272 7.417 1.00 93.25 457 GLU A CA 1
ATOM 3378 C C . GLU A 1 457 ? -14.849 2.319 6.372 1.00 93.25 457 GLU A C 1
ATOM 3380 O O . GLU A 1 457 ? -15.987 2.355 5.893 1.00 93.25 457 GLU A O 1
ATOM 3385 N N . VAL A 1 458 ? -13.869 3.127 5.985 1.00 91.88 458 VAL A N 1
ATOM 3386 C CA . VAL A 1 458 ? -13.966 4.094 4.901 1.00 91.88 458 VAL A CA 1
ATOM 3387 C C . VAL A 1 458 ? -13.108 3.603 3.749 1.00 91.88 458 VAL A C 1
ATOM 3389 O O . VAL A 1 458 ? -11.991 3.116 3.918 1.00 91.88 458 VAL A O 1
ATOM 3392 N N . ARG A 1 459 ? -13.642 3.753 2.545 1.00 86.81 459 ARG A N 1
ATOM 3393 C CA . ARG A 1 459 ? -12.922 3.517 1.299 1.00 86.81 459 ARG A CA 1
ATOM 3394 C C . ARG A 1 459 ? -12.912 4.809 0.519 1.00 86.81 459 ARG A C 1
ATOM 3396 O O . ARG A 1 459 ? -13.936 5.491 0.463 1.00 86.81 459 ARG A O 1
ATOM 3403 N N . SER A 1 460 ? -11.775 5.150 -0.067 1.00 80.25 460 SER A N 1
ATOM 3404 C CA . SER A 1 460 ? -11.729 6.317 -0.928 1.00 80.25 460 SER A CA 1
ATOM 3405 C C . SER A 1 460 ? -12.467 5.983 -2.228 1.00 80.25 460 SER A C 1
ATOM 3407 O O . SER A 1 460 ? -12.372 4.883 -2.769 1.00 80.25 460 SER A O 1
ATOM 3409 N N . HIS A 1 461 ? -13.263 6.934 -2.712 1.00 48.44 461 HIS A N 1
ATOM 3410 C CA . HIS A 1 461 ? -13.768 6.936 -4.089 1.00 48.44 461 HIS A CA 1
ATOM 3411 C C . HIS A 1 461 ? -12.750 7.568 -5.046 1.00 48.44 461 HIS A C 1
ATOM 3413 O O . HIS A 1 461 ? -13.112 7.902 -6.172 1.00 48.44 461 HIS A O 1
ATOM 3419 N N . ALA A 1 462 ? -11.521 7.814 -4.571 1.00 36.38 462 ALA A N 1
ATOM 3420 C CA . ALA A 1 462 ? -10.556 8.634 -5.274 1.00 36.38 462 ALA A CA 1
ATOM 3421 C C . ALA A 1 462 ? -10.305 8.027 -6.664 1.00 36.38 462 ALA A C 1
ATOM 3423 O O . ALA A 1 462 ? -9.856 6.879 -6.752 1.00 36.38 462 ALA A O 1
ATOM 3424 N N . PRO A 1 463 ? -10.650 8.753 -7.743 1.00 37.59 463 PRO A N 1
ATOM 3425 C CA . PRO A 1 463 ? -10.262 8.345 -9.075 1.00 37.59 463 PRO A CA 1
ATOM 3426 C C . PRO A 1 463 ? -8.734 8.341 -9.126 1.00 37.59 463 PRO A C 1
ATOM 3428 O O . PRO A 1 463 ? -8.088 9.225 -8.562 1.00 37.59 463 PRO A O 1
ATOM 3431 N N . ARG A 1 464 ? -8.215 7.279 -9.739 1.00 38.16 464 ARG A N 1
ATOM 3432 C CA . ARG A 1 464 ? -6.794 7.036 -9.978 1.00 38.16 464 ARG A CA 1
ATOM 3433 C C . ARG A 1 464 ? -6.124 8.195 -10.699 1.00 38.16 464 ARG A C 1
ATOM 3435 O O . ARG A 1 464 ? -6.795 8.791 -11.575 1.00 38.16 464 ARG A O 1
#